Protein AF-A0A9W8MQ00-F1 (afdb_monomer)

Nearest PDB structures (foldseek):
  5ea1-assembly3_C  TM=8.841E-01  e=3.717E-06  Homo sapiens
  7td9-assembly3_CCC  TM=8.855E-01  e=5.292E-06  Homo sapiens
  3tlp-assembly2_B  TM=9.176E-01  e=6.810E-06  Homo sapiens
  8qjr-assembly1_G  TM=9.234E-01  e=1.965E-05  Homo sapiens
  5ea1-assembly2_B  TM=8.930E-01  e=1.606E-05  Homo sapiens

Sequence (463 aa):
MPITPDQNAAIKEIITTIINQTAPRGKRQLAAMFMDLVDRRGWPHYYEVIPEPRCLKQIQSGVEKGRYREATDVYTDLSLVFWNALYYNEDDSQIAADAKTLKNTLETEWRKRSVLPNTRSSPPPSSAQKVHGGVEAKQEPAPTPAASTSQSQSHSQFAYTKPIPIRPKSSAQKQPTPDVDVDVVSPDSDEEGEGPSAPGERDPRSEEIVKQLEKGLPRFPGFGEEGWMDEVAPDRLSDIVHTIKSYKDVIGNRVATCLESLPEDSSPALYLSDTAPISLKQIETRTRHKMYKNAKDFDKDMMRLFEKARRWHEPGTEAYGRALLLQRLYQALTGPNPIAPPYVSSTNFASLRAGPGNVKPVHAQESDLPSVTVNRTLTKDRVFVDEVHFKGWRLGVADWVHLSNPDDPSRPIIGQVFKCWLSDEFDKKGNPGITVSWYYRPEQTFHPANRQFWANEVFKTGT

Mean predicted aligned error: 19.35 Å

Secondary structure (DSSP, 8-state):
-PPPHHHHHHHHHHHHHHHH-B-TTSS-BGGGGGSSPPPTTT-TTHHHH-SS---HHHHHHHHHTT--SSHHHHHHHHHHHHHHHHHHB-TTSHHHHHHHHHHHHHHHHHHH-TTSPP--SSPPTTSHHHHTTT----BPPPPPPP------------PPPPPPPPPPP------------------------------PPPPHHHHHHHHHHHHHSPPP--S-SS--PPP--HHHHHHHHHHHHH-B-TT--BTTHHHHTS-SSPPGGG--S--S---HHHHHHHHHTT--SSHHHHHHHHHHHHHHHHHHSPTTSHHHHHHHHHHHHHHHHTSSS---SS---TTTT-S-SS-SS-S--TT----SSPPGGGG---GGGEEEESEEEETTEEEETT-EEEEPPSS-TTSPEEEEEEEEEEE-SGGGTT-EEEEEEEEE-GGGS---TT----TT--EEPP-

Solvent-accessible surface area (backbone atoms only — not comparable to full-atom values): 28737 Å² total; per-residue (Å²): 111,71,61,46,73,68,40,49,53,53,50,53,50,49,51,50,52,49,53,68,34,55,46,100,89,52,90,52,48,57,32,65,84,42,37,56,67,79,55,57,87,87,38,53,63,58,61,71,63,36,72,66,84,51,26,51,50,62,49,52,55,28,61,76,70,62,70,57,61,31,63,66,56,52,52,48,50,61,47,40,36,27,51,51,38,52,31,40,21,35,82,85,36,70,65,18,47,36,27,55,50,48,45,52,48,50,57,51,57,49,69,71,37,80,79,48,80,90,75,76,95,66,81,55,74,70,34,42,57,52,68,54,74,66,57,69,52,68,40,80,78,84,79,79,84,83,80,90,72,91,82,82,90,83,91,81,92,79,87,83,83,87,84,82,90,87,83,90,79,88,86,88,91,84,87,87,79,92,76,84,80,80,82,79,82,76,85,85,74,95,74,92,80,82,82,92,76,74,89,73,82,82,62,70,70,60,56,51,52,52,57,55,51,63,71,70,51,86,68,82,83,51,71,45,99,54,43,57,47,68,84,63,61,60,68,55,52,35,50,51,50,48,47,54,59,66,35,49,52,99,87,62,51,62,49,35,58,49,51,65,71,50,60,48,66,49,60,79,90,54,70,59,71,65,62,68,71,53,36,59,67,55,54,49,50,33,34,73,69,58,65,56,92,48,39,23,61,48,42,45,51,52,51,50,48,49,49,50,35,58,56,71,32,58,82,61,32,70,52,23,15,38,43,52,37,52,50,27,44,51,52,38,59,70,38,99,74,50,71,62,85,78,85,76,58,100,42,61,51,46,98,56,72,73,74,89,69,81,79,62,64,99,76,66,68,97,57,100,63,86,60,79,64,79,75,64,76,53,77,90,35,45,48,74,41,68,55,37,74,54,85,32,38,78,48,40,56,70,40,76,45,76,39,87,27,76,90,41,58,26,51,50,39,43,27,34,27,72,39,20,28,28,31,59,42,87,95,44,56,64,43,66,48,76,40,62,49,50,37,39,44,66,94,74,51,91,73,63,91,85,67,81,79,58,99,83,48,68,45,72,66,83,131

InterPro domains:
  IPR001025 Bromo adjacent homology (BAH) domain [PF01426] (395-461)
  IPR001025 Bromo adjacent homology (BAH) domain [PS51038] (393-463)
  IPR001487 Bromodomain [PF00439] (27-100)
  IPR001487 Bromodomain [PF00439] (275-323)
  IPR001487 Bromodomain [PR00503] (43-59)
  IPR001487 Bromodomain [PR00503] (59-77)
  IPR001487 Bromodomain [PR00503] (77-96)
  IPR001487 Bromodomain [PS50014] (26-96)
  IPR001487 Bromodomain [PS50014] (268-320)
  IPR001487 Bromodomain [SM00297] (4-115)
  IPR001487 Bromodomain [SM00297] (230-339)
  IPR036427 Bromodomain-like superfamily [G3DSA:1.20.920.10] (5-123)
  IPR036427 Bromodomain-like superfamily [G3DSA:1.20.920.10] (232-336)
  IPR036427 Bromodomain-like superfamily [SSF47370] (4-112)
  IPR036427 Bromodomain-like superfamily [SSF47370] (276-333)
  IPR037382 Remodelling complex subunit Rsc/polybromo [PTHR16062] (7-107)
  IPR043151 Bromo adjacent homology (BAH) domain superfamily [G3DSA:2.30.30.490] (373-463)

Structure (mmCIF, N/CA/C/O backbone):
data_AF-A0A9W8MQ00-F1
#
_entry.id   AF-A0A9W8MQ00-F1
#
loop_
_atom_site.group_PDB
_atom_site.id
_atom_site.type_symbol
_atom_site.label_atom_id
_atom_site.label_alt_id
_atom_site.label_comp_id
_atom_site.label_asym_id
_atom_site.label_entity_id
_atom_site.label_seq_id
_atom_site.pdbx_PDB_ins_code
_atom_site.Cartn_x
_atom_site.Cartn_y
_atom_site.Cartn_z
_atom_site.occupancy
_atom_site.B_iso_or_equiv
_atom_site.auth_seq_id
_atom_site.auth_comp_id
_atom_site.auth_asym_id
_atom_site.auth_atom_id
_atom_site.pdbx_PDB_model_num
ATOM 1 N N . MET A 1 1 ? -8.343 6.312 47.981 1.00 59.62 1 MET A N 1
ATOM 2 C CA . MET A 1 1 ? -9.250 6.793 49.061 1.00 59.62 1 MET A CA 1
ATOM 3 C C . MET A 1 1 ? -10.683 6.784 48.547 1.00 59.62 1 MET A C 1
ATOM 5 O O . MET A 1 1 ? -10.853 7.105 47.375 1.00 59.62 1 MET A O 1
ATOM 9 N N . PRO A 1 2 ? -11.685 6.438 49.380 1.00 80.56 2 PRO A N 1
ATOM 10 C CA . PRO A 1 2 ? -13.089 6.466 48.970 1.00 80.56 2 PRO A CA 1
ATOM 11 C C . PRO A 1 2 ? -13.505 7.875 48.530 1.00 80.56 2 PRO A C 1
ATOM 13 O O . PRO A 1 2 ? -13.054 8.861 49.114 1.00 80.56 2 PRO A O 1
ATOM 16 N N . ILE A 1 3 ? -14.357 7.963 47.506 1.00 90.25 3 ILE A N 1
ATOM 17 C CA . ILE A 1 3 ? -14.861 9.239 46.976 1.00 90.25 3 ILE A CA 1
ATOM 18 C C . ILE A 1 3 ? -15.624 9.986 48.078 1.00 90.25 3 ILE A C 1
ATOM 20 O O . ILE A 1 3 ? -16.616 9.479 48.604 1.00 90.25 3 ILE A O 1
ATOM 24 N N . THR A 1 4 ? -15.178 11.196 48.424 1.00 93.81 4 THR A N 1
ATOM 25 C CA . THR A 1 4 ? -15.864 12.029 49.425 1.00 93.81 4 THR A CA 1
ATOM 26 C C . THR A 1 4 ? -17.174 12.608 48.865 1.00 93.81 4 THR A C 1
ATOM 28 O O . THR A 1 4 ? -17.331 12.698 47.644 1.00 93.81 4 THR A O 1
ATOM 31 N N . PRO A 1 5 ? -18.130 13.041 49.710 1.00 93.50 5 PRO A N 1
ATOM 32 C CA . PRO A 1 5 ? -19.356 13.690 49.239 1.00 93.50 5 PRO A CA 1
ATOM 33 C C . PRO A 1 5 ? -19.089 14.895 48.325 1.00 93.50 5 PRO A C 1
ATOM 35 O O . PRO A 1 5 ? -19.717 15.009 47.273 1.00 93.50 5 PRO A O 1
ATOM 38 N N . ASP A 1 6 ? -18.098 15.721 48.669 1.00 93.06 6 ASP A N 1
ATOM 39 C CA . ASP A 1 6 ? -17.706 16.897 47.884 1.00 93.06 6 ASP A CA 1
ATOM 40 C C . ASP A 1 6 ? -17.100 16.506 46.531 1.00 93.06 6 ASP A C 1
ATOM 42 O O . ASP A 1 6 ? -17.421 17.102 45.503 1.00 93.06 6 ASP A O 1
ATOM 46 N N . GLN A 1 7 ? -16.274 15.452 46.500 1.00 94.62 7 GLN A N 1
ATOM 47 C CA . GLN A 1 7 ? -15.754 14.893 45.250 1.00 94.62 7 GLN A CA 1
ATOM 48 C C . GLN A 1 7 ? -16.877 14.316 44.385 1.00 94.62 7 GLN A C 1
ATOM 50 O O . GLN A 1 7 ? -16.885 14.515 43.174 1.00 94.62 7 GLN A O 1
ATOM 55 N N . ASN A 1 8 ? -17.846 13.630 44.990 1.00 94.50 8 ASN A N 1
ATOM 56 C CA . ASN A 1 8 ? -18.984 13.064 44.273 1.00 94.50 8 ASN A CA 1
ATOM 57 C C . ASN A 1 8 ? -19.866 14.167 43.660 1.00 94.50 8 ASN A C 1
ATOM 59 O O . ASN A 1 8 ? -20.245 14.076 42.492 1.00 94.50 8 ASN A O 1
ATOM 63 N N . ALA A 1 9 ? -20.148 15.236 44.412 1.00 96.19 9 ALA A N 1
ATOM 64 C CA . ALA A 1 9 ? -20.877 16.402 43.912 1.00 96.19 9 ALA A CA 1
ATOM 65 C C . ALA A 1 9 ? -20.134 17.068 42.740 1.00 96.19 9 ALA A C 1
ATOM 67 O O . ALA A 1 9 ? -20.704 17.239 41.662 1.00 96.19 9 ALA A O 1
ATOM 68 N N . ALA A 1 10 ? -18.833 17.321 42.906 1.00 96.31 10 ALA A N 1
ATOM 69 C CA . ALA A 1 10 ? -17.953 17.844 41.865 1.00 96.31 10 ALA A CA 1
ATOM 70 C C . ALA A 1 10 ? -17.967 16.993 40.580 1.00 96.31 10 ALA A C 1
ATOM 72 O O . ALA A 1 10 ? -18.068 17.522 39.473 1.00 96.31 10 ALA A O 1
ATOM 73 N N . ILE A 1 11 ? -17.882 15.668 40.705 1.00 97.19 11 ILE A N 1
ATOM 74 C CA . ILE A 1 11 ? -17.907 14.740 39.567 1.00 97.19 11 ILE A CA 1
ATOM 75 C C . ILE A 1 11 ? -19.257 14.795 38.842 1.00 97.19 11 ILE A C 1
ATOM 77 O O . ILE A 1 11 ? -19.288 14.880 37.614 1.00 97.19 11 ILE A O 1
ATOM 81 N N . LYS A 1 12 ? -20.375 14.784 39.580 1.00 96.62 12 LYS A N 1
ATOM 82 C CA . LYS A 1 12 ? -21.724 14.874 38.996 1.00 96.62 12 LYS A CA 1
ATOM 83 C C . LYS A 1 12 ? -21.926 16.172 38.220 1.00 96.62 12 LYS A C 1
ATOM 85 O O . LYS A 1 12 ? -22.516 16.152 37.139 1.00 96.62 12 LYS A O 1
ATOM 90 N N . GLU A 1 13 ? -21.395 17.283 38.723 1.00 97.31 13 GLU A N 1
ATOM 91 C CA . GLU A 1 13 ? -21.420 18.549 37.996 1.00 97.31 13 GLU A CA 1
ATOM 92 C C . GLU A 1 13 ? -20.563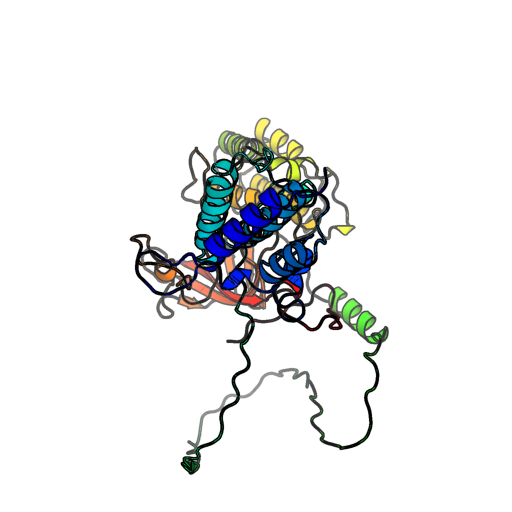 18.505 36.719 1.00 97.31 13 GLU A C 1
ATOM 94 O O . GLU A 1 13 ? -21.035 18.969 35.688 1.00 97.31 13 GLU A O 1
ATOM 99 N N . ILE A 1 14 ? -19.351 17.914 36.730 1.00 97.56 14 ILE A N 1
ATOM 100 C CA . ILE A 1 14 ? -18.549 17.693 35.496 1.00 97.56 14 ILE A CA 1
ATOM 101 C C . ILE A 1 14 ? -19.375 16.920 34.462 1.00 97.56 14 ILE A C 1
ATOM 103 O O . ILE A 1 14 ? -19.456 17.337 33.309 1.00 97.56 14 ILE A O 1
ATOM 107 N N . ILE A 1 15 ? -19.991 15.805 34.870 1.00 97.38 15 ILE A N 1
ATOM 108 C CA . ILE A 1 15 ? -20.768 14.947 33.966 1.00 97.38 15 ILE A CA 1
ATOM 109 C C . ILE A 1 15 ? -21.939 15.739 33.376 1.00 97.38 15 ILE A C 1
ATOM 111 O O . ILE A 1 15 ? -22.172 15.692 32.171 1.00 97.38 15 ILE A O 1
ATOM 115 N N . THR A 1 16 ? -22.623 16.528 34.205 1.00 96.75 16 THR A N 1
ATOM 116 C CA . THR A 1 16 ? -23.724 17.396 33.769 1.00 96.75 16 THR A CA 1
ATOM 117 C C . THR A 1 16 ? -23.251 18.452 32.767 1.00 96.75 16 THR A C 1
ATOM 119 O O . THR A 1 16 ? -23.900 18.651 31.741 1.00 96.75 16 THR A O 1
ATOM 122 N N . THR A 1 17 ? -22.107 19.097 33.016 1.00 97.50 17 THR A N 1
ATOM 123 C CA . THR A 1 17 ? -21.502 20.071 32.094 1.00 97.50 17 THR A CA 1
ATOM 124 C C . THR A 1 17 ? -21.163 19.435 30.747 1.00 97.50 17 THR A C 1
ATOM 126 O O . THR A 1 17 ? -21.505 19.998 29.711 1.00 97.50 17 THR A O 1
ATOM 129 N N . ILE A 1 18 ? -20.547 18.247 30.747 1.00 97.44 18 ILE A N 1
ATOM 130 C CA . ILE A 1 18 ? -20.199 17.502 29.527 1.00 97.44 18 ILE A CA 1
ATOM 131 C C . ILE A 1 18 ? -21.460 17.144 28.731 1.00 97.44 18 ILE A C 1
ATOM 133 O O . ILE A 1 18 ? -21.517 17.405 27.531 1.00 97.44 18 ILE A O 1
ATOM 137 N N . ILE A 1 19 ? -22.482 16.585 29.390 1.00 96.38 19 ILE A N 1
ATOM 138 C CA . ILE A 1 19 ? -23.726 16.143 28.736 1.00 96.38 19 ILE A CA 1
ATOM 139 C C . ILE A 1 19 ? -24.486 17.322 28.114 1.00 96.38 19 ILE A C 1
ATOM 141 O O . ILE A 1 19 ? -25.022 17.208 27.012 1.00 96.38 19 ILE A O 1
ATOM 145 N N . ASN A 1 20 ? -24.508 18.470 28.794 1.00 95.25 20 ASN A N 1
ATOM 146 C CA . ASN A 1 20 ? -25.265 19.642 28.356 1.00 95.25 20 ASN A CA 1
ATOM 147 C C . ASN A 1 20 ? -24.493 20.569 27.405 1.00 95.25 20 ASN A C 1
ATOM 149 O O . ASN A 1 20 ? -25.058 21.558 26.932 1.00 95.25 20 ASN A O 1
ATOM 153 N N . GLN A 1 21 ? -23.224 20.278 27.105 1.00 94.62 21 GLN A N 1
ATOM 154 C CA . GLN A 1 21 ? -22.430 21.102 26.201 1.00 94.62 21 GLN A CA 1
ATOM 155 C C . GLN A 1 21 ? -22.984 21.037 24.769 1.00 94.62 21 GLN A C 1
ATOM 157 O O . GLN A 1 21 ? -23.220 19.961 24.212 1.00 94.62 21 GLN A O 1
ATOM 162 N N . THR A 1 22 ? -23.175 22.207 24.157 1.00 93.50 22 THR A N 1
ATOM 163 C CA . THR A 1 22 ? -23.732 22.360 22.805 1.00 93.50 22 THR A CA 1
ATOM 164 C C . THR A 1 22 ? -22.731 22.995 21.845 1.00 93.50 22 THR A C 1
ATOM 166 O O . THR A 1 22 ? -21.787 23.672 22.256 1.00 93.50 22 THR A O 1
ATOM 169 N N . ALA A 1 23 ? -22.919 22.750 20.548 1.00 87.38 23 ALA A N 1
ATOM 170 C CA . ALA A 1 23 ? -22.099 23.359 19.506 1.00 87.38 23 ALA A CA 1
ATOM 171 C C . ALA A 1 23 ? -22.332 24.889 19.410 1.00 87.38 23 ALA A C 1
ATOM 173 O O . ALA A 1 23 ? -23.468 25.337 19.572 1.00 87.38 23 ALA A O 1
ATOM 174 N N . PRO A 1 24 ? -21.322 25.704 19.034 1.00 76.75 24 PRO A N 1
ATOM 175 C CA . PRO A 1 24 ? -21.409 27.175 19.048 1.00 76.75 24 PRO A CA 1
ATOM 176 C C . PRO A 1 24 ? -22.536 27.814 18.216 1.00 76.75 24 PRO A C 1
ATOM 178 O O . PRO A 1 24 ? -22.864 28.979 18.423 1.00 76.75 24 PRO A O 1
ATOM 181 N N . ARG A 1 25 ? -23.104 27.096 17.237 1.00 71.19 25 ARG A N 1
ATOM 182 C CA . ARG A 1 25 ? -24.117 27.612 16.294 1.00 71.19 25 ARG A CA 1
ATOM 183 C C . ARG A 1 25 ? -25.400 26.774 16.241 1.00 71.19 25 ARG A C 1
ATOM 185 O O . ARG A 1 25 ? -26.134 26.848 15.261 1.00 71.19 25 ARG A O 1
ATOM 192 N N . GLY A 1 26 ? -25.697 25.967 17.262 1.00 69.62 26 GLY A N 1
ATOM 193 C CA . GLY A 1 26 ? -26.913 25.152 17.241 1.00 69.62 26 GLY A CA 1
ATOM 194 C C . GLY A 1 26 ? -27.270 24.491 18.566 1.00 69.62 26 GLY A C 1
ATOM 195 O O . GLY A 1 26 ? -26.512 24.518 19.524 1.00 69.62 26 GLY A O 1
ATOM 196 N N . LYS A 1 27 ? -28.440 23.844 18.598 1.00 81.44 27 LYS A N 1
ATOM 197 C CA . LYS A 1 27 ? -28.939 23.089 19.764 1.00 81.44 27 LYS A CA 1
ATOM 198 C C . LYS A 1 27 ? -28.373 21.663 19.862 1.00 81.44 27 LYS A C 1
ATOM 200 O O . LYS A 1 27 ? -28.830 20.880 20.689 1.00 81.44 27 LYS A O 1
ATOM 205 N N . ARG A 1 28 ? -27.416 21.296 19.001 1.00 91.06 28 ARG A N 1
ATOM 206 C CA . ARG A 1 28 ? -26.833 19.949 18.974 1.00 91.06 28 ARG A CA 1
ATOM 207 C C . ARG A 1 28 ? -25.968 19.746 20.215 1.00 91.06 28 ARG A C 1
ATOM 209 O O . ARG A 1 28 ? -24.981 20.460 20.393 1.00 91.06 28 ARG A O 1
ATOM 216 N N . GLN A 1 29 ? -26.335 18.771 21.041 1.00 91.88 29 GLN A N 1
ATOM 217 C CA . GLN A 1 29 ? -25.520 18.331 22.169 1.00 91.88 29 GLN A CA 1
ATOM 218 C C . GLN A 1 29 ? -24.311 17.552 21.653 1.00 91.88 29 GLN A C 1
ATOM 220 O O . GLN A 1 29 ? -24.463 16.623 20.858 1.00 91.88 29 GLN A O 1
ATOM 225 N N . LEU A 1 30 ? -23.115 17.924 22.106 1.00 94.88 30 LEU A N 1
ATOM 226 C CA . LEU A 1 30 ? -21.874 17.257 21.698 1.00 94.88 30 LEU A CA 1
ATOM 227 C C . LEU A 1 30 ? -21.793 15.839 22.278 1.00 94.88 30 LEU A C 1
ATOM 229 O O . LEU A 1 30 ? -21.258 14.934 21.651 1.00 94.88 30 LEU A O 1
ATOM 233 N N . ALA A 1 31 ? -22.364 15.635 23.468 1.00 96.06 31 ALA A N 1
ATOM 234 C CA . ALA A 1 31 ? -22.308 14.366 24.184 1.00 96.06 31 ALA A CA 1
ATOM 235 C C . ALA A 1 31 ? -23.200 13.262 23.591 1.00 96.06 31 ALA A C 1
ATOM 237 O O . ALA A 1 31 ? -23.080 12.111 24.004 1.00 96.06 31 ALA A O 1
ATOM 238 N N . ALA A 1 32 ? -24.090 13.589 22.645 1.00 93.75 32 ALA A N 1
ATOM 239 C CA . ALA A 1 32 ? -25.161 12.698 22.195 1.00 93.75 32 ALA A CA 1
ATOM 240 C C . ALA A 1 32 ? -24.652 11.318 21.735 1.00 93.75 32 ALA A C 1
ATOM 242 O O . ALA A 1 32 ? -25.212 10.300 22.135 1.00 93.75 32 ALA A O 1
ATOM 243 N N . MET A 1 33 ? -23.552 11.276 20.974 1.00 90.69 33 MET A N 1
ATOM 244 C CA . MET A 1 33 ? -22.970 10.026 20.457 1.00 90.69 33 MET A CA 1
ATOM 245 C C . MET A 1 33 ? -22.216 9.200 21.512 1.00 90.69 33 MET A C 1
ATOM 247 O O . MET A 1 33 ? -21.837 8.066 21.247 1.00 90.69 33 MET A O 1
ATOM 251 N N . PHE A 1 34 ? -22.002 9.747 22.710 1.00 96.75 34 PHE A N 1
ATOM 252 C CA . PHE A 1 34 ? -21.231 9.118 23.785 1.00 96.75 34 PHE A CA 1
ATOM 253 C C . PHE A 1 34 ? -22.114 8.633 24.944 1.00 96.75 34 PHE A C 1
ATOM 255 O O . PHE A 1 34 ? -21.599 8.144 25.953 1.00 96.75 34 PHE A O 1
ATOM 262 N N . MET A 1 35 ? -23.438 8.801 24.838 1.00 96.50 35 MET A N 1
ATOM 263 C CA . MET A 1 35 ? -24.377 8.482 25.916 1.00 96.50 35 MET A CA 1
ATOM 264 C C . MET A 1 35 ? -24.528 6.980 26.136 1.00 96.50 35 MET A C 1
ATOM 266 O O . MET A 1 35 ? -24.420 6.527 27.276 1.00 96.50 35 MET A O 1
ATOM 270 N N . ASP A 1 36 ? -24.729 6.215 25.067 1.00 94.25 36 ASP A N 1
ATOM 271 C CA . ASP A 1 36 ? -24.886 4.762 25.100 1.00 94.25 36 ASP A CA 1
ATOM 272 C C . ASP A 1 36 ? -23.675 4.071 24.444 1.00 94.25 36 ASP A C 1
ATOM 274 O O . ASP A 1 36 ? -22.897 4.694 23.722 1.00 94.25 36 ASP A O 1
ATOM 278 N N . LEU A 1 37 ? -23.474 2.782 24.737 1.00 91.25 37 LEU A N 1
ATOM 279 C CA . LEU A 1 37 ? -22.443 1.994 24.059 1.00 91.25 37 LEU A CA 1
ATOM 280 C C . LEU A 1 37 ? -22.813 1.804 22.585 1.00 91.25 37 LEU A C 1
ATOM 282 O O . LEU A 1 37 ? -23.988 1.639 22.258 1.00 91.25 37 LEU A O 1
ATOM 286 N N . VAL A 1 38 ? -21.796 1.741 21.722 1.00 88.38 38 VAL A N 1
ATOM 287 C CA . VAL A 1 38 ? -21.962 1.322 20.324 1.00 88.38 38 VAL A CA 1
ATOM 288 C C . VAL A 1 38 ? -22.629 -0.054 20.305 1.00 88.38 38 VAL A C 1
ATOM 290 O O . VAL A 1 38 ? -22.222 -0.936 21.062 1.00 88.38 38 VAL A O 1
ATOM 293 N N . ASP A 1 39 ? -23.661 -0.266 19.491 1.00 86.06 39 ASP A N 1
ATOM 294 C CA . ASP A 1 39 ? -24.349 -1.558 19.475 1.00 86.06 39 ASP A CA 1
ATOM 295 C C . ASP A 1 39 ? -23.391 -2.682 19.058 1.00 86.06 39 ASP A C 1
ATOM 297 O O . ASP A 1 39 ? -22.878 -2.701 17.944 1.00 86.06 39 ASP A O 1
ATOM 301 N N . ARG A 1 40 ? -23.172 -3.649 19.952 1.00 84.81 40 ARG A N 1
ATOM 302 C CA . ARG A 1 40 ? -22.243 -4.764 19.726 1.00 84.81 40 ARG A CA 1
ATOM 303 C C . ARG A 1 40 ? -22.663 -5.651 18.563 1.00 84.81 40 ARG A C 1
ATOM 305 O O . ARG A 1 40 ? -21.799 -6.241 17.925 1.00 84.81 40 ARG A O 1
ATOM 312 N N . ARG A 1 41 ? -23.967 -5.777 18.306 1.00 76.94 41 ARG A N 1
ATOM 313 C CA . ARG A 1 41 ? -24.465 -6.610 17.205 1.00 76.94 41 ARG A CA 1
ATOM 314 C C . ARG A 1 41 ? -24.246 -5.931 15.858 1.00 76.94 41 ARG A C 1
ATOM 316 O O . ARG A 1 41 ? -23.817 -6.599 14.927 1.00 76.94 41 ARG A O 1
ATOM 323 N N . GLY A 1 42 ? -24.502 -4.626 15.776 1.00 71.31 42 GLY A N 1
ATOM 324 C CA . GLY A 1 42 ? -24.224 -3.832 14.581 1.00 71.31 42 GLY A CA 1
ATOM 325 C C . GLY A 1 42 ? -22.737 -3.551 14.344 1.00 71.31 42 GLY A C 1
ATOM 326 O O . GLY A 1 42 ? -22.340 -3.385 13.198 1.00 71.31 42 GLY A O 1
ATOM 327 N N . TRP A 1 43 ? -21.921 -3.515 15.404 1.00 80.25 43 TRP A N 1
ATOM 328 C CA . TRP A 1 43 ? -20.516 -3.083 15.357 1.00 80.25 43 TRP A CA 1
ATOM 329 C C . TRP A 1 43 ? -19.576 -4.048 16.081 1.00 80.25 43 TRP A C 1
ATOM 331 O O . TRP A 1 43 ? -18.866 -3.631 16.996 1.00 80.25 43 TRP A O 1
ATOM 341 N N . PRO A 1 44 ? -19.531 -5.338 15.709 1.00 79.44 44 PRO A N 1
ATOM 342 C CA . PRO A 1 44 ? -18.670 -6.308 16.384 1.00 79.44 44 PRO A CA 1
ATOM 343 C C . PRO A 1 44 ? -17.187 -5.910 16.318 1.00 79.44 44 PRO A C 1
ATOM 345 O O . PRO A 1 44 ? -16.492 -6.024 17.324 1.00 79.44 44 PRO A O 1
ATOM 348 N N . HIS A 1 45 ? -16.737 -5.330 15.200 1.00 75.75 45 HIS A N 1
ATOM 349 C CA . HIS A 1 45 ? -15.348 -4.904 15.012 1.00 75.75 45 HIS A CA 1
ATOM 350 C C . HIS A 1 45 ? -14.911 -3.781 15.967 1.00 75.75 45 HIS A C 1
ATOM 352 O O . HIS A 1 45 ? -13.786 -3.789 16.462 1.00 75.75 45 HIS A O 1
ATOM 358 N N . TYR A 1 46 ? -15.819 -2.869 16.342 1.00 84.94 46 TYR A N 1
ATOM 359 C CA . TYR A 1 46 ? -15.534 -1.867 17.377 1.00 84.94 46 TYR A CA 1
ATOM 360 C C . TYR A 1 46 ? -15.078 -2.528 18.684 1.00 84.94 46 TYR A C 1
ATOM 362 O O . TYR A 1 46 ? -14.178 -2.031 19.351 1.00 84.94 46 TYR A O 1
ATOM 370 N N . TYR A 1 47 ? -15.646 -3.686 19.022 1.00 89.56 47 TYR A N 1
ATOM 371 C CA . TYR A 1 47 ? -15.305 -4.444 20.226 1.00 89.56 47 TYR A CA 1
ATOM 372 C C . TYR A 1 47 ? -14.064 -5.338 20.078 1.00 89.56 47 TYR A C 1
ATOM 374 O O . TYR A 1 47 ? -13.589 -5.861 21.085 1.00 89.56 47 TYR A O 1
ATOM 382 N N . GLU A 1 48 ? -13.545 -5.519 18.863 1.00 84.75 48 GLU A N 1
ATOM 383 C CA . GLU A 1 48 ? -12.245 -6.153 18.603 1.00 84.75 48 GLU A CA 1
ATOM 384 C C . GLU A 1 48 ? -11.115 -5.126 18.731 1.00 84.75 48 GLU A C 1
ATOM 386 O O . GLU A 1 48 ? -10.066 -5.406 19.310 1.00 84.75 48 GLU A O 1
ATOM 391 N N . VAL A 1 49 ? -11.355 -3.915 18.219 1.00 82.25 49 VAL A N 1
ATOM 392 C CA . VAL A 1 49 ? -10.384 -2.817 18.202 1.00 82.25 49 VAL A CA 1
ATOM 393 C C . VAL A 1 49 ? -10.304 -2.113 19.553 1.00 82.25 49 VAL A C 1
ATOM 395 O O . VAL A 1 49 ? -9.204 -1.814 20.019 1.00 82.25 49 VAL A O 1
ATOM 398 N N . ILE A 1 50 ? -11.451 -1.851 20.190 1.00 90.44 50 ILE A N 1
ATOM 399 C CA . ILE A 1 50 ? -11.552 -1.164 21.481 1.00 90.44 50 ILE A CA 1
ATOM 400 C C . ILE A 1 50 ? -11.665 -2.193 22.612 1.00 90.44 50 ILE A C 1
ATOM 402 O O . ILE A 1 50 ? -12.744 -2.758 22.809 1.00 90.44 50 ILE A O 1
ATOM 406 N N . PRO A 1 51 ? -10.600 -2.399 23.417 1.00 87.38 51 PRO A N 1
ATOM 407 C CA . PRO A 1 51 ? -10.596 -3.421 24.465 1.00 87.38 51 PRO A CA 1
ATOM 408 C C . PRO A 1 51 ? -11.573 -3.106 25.603 1.00 87.38 51 PRO A C 1
ATOM 410 O O . PRO A 1 51 ? -12.205 -4.000 26.164 1.00 87.38 51 PRO A O 1
ATOM 413 N N . GLU A 1 52 ? -11.723 -1.819 25.935 1.00 89.06 52 GLU A N 1
ATOM 414 C CA . GLU A 1 52 ? -12.553 -1.353 27.047 1.00 89.06 52 GLU A CA 1
ATOM 415 C C . GLU A 1 52 ? -13.575 -0.289 26.606 1.00 89.06 52 GLU A C 1
ATOM 417 O O . GLU A 1 52 ? -13.402 0.903 26.874 1.00 89.06 52 GLU A O 1
ATOM 422 N N . PRO A 1 53 ? -14.681 -0.689 25.950 1.00 93.25 53 PRO A N 1
ATOM 423 C CA . PRO A 1 53 ? -15.774 0.216 25.612 1.00 93.25 53 PRO A CA 1
ATOM 424 C C . PRO A 1 53 ? -16.393 0.873 26.851 1.00 93.25 53 PRO A C 1
ATOM 426 O O . PRO A 1 53 ? -16.636 0.226 27.878 1.00 93.25 53 PRO A O 1
ATOM 429 N N . ARG A 1 54 ? -16.686 2.172 26.742 1.00 96.00 54 ARG A N 1
ATOM 430 C CA . ARG A 1 54 ? -17.297 2.997 27.793 1.00 96.00 54 ARG A CA 1
ATOM 431 C C . ARG A 1 54 ? -18.316 3.961 27.193 1.00 96.00 54 ARG A C 1
ATOM 433 O O . ARG A 1 54 ? -18.164 4.382 26.052 1.00 96.00 54 ARG A O 1
ATOM 440 N N . CYS A 1 55 ? -19.334 4.319 27.976 1.00 97.00 55 CYS A N 1
ATOM 441 C CA . CYS A 1 55 ? -20.317 5.350 27.633 1.00 97.00 55 CYS A CA 1
ATOM 442 C C . CYS A 1 55 ? -20.706 6.177 28.869 1.00 97.00 55 CYS A C 1
ATOM 444 O O . CYS A 1 55 ? -20.625 5.699 30.007 1.00 97.00 55 CYS A O 1
ATOM 446 N N . LEU A 1 56 ? -21.155 7.414 28.652 1.00 97.25 56 LEU A N 1
ATOM 447 C CA . LEU A 1 56 ? -21.430 8.384 29.715 1.00 97.25 56 LEU A CA 1
ATOM 448 C C . LEU A 1 56 ? -22.569 7.945 30.642 1.00 97.25 56 LEU A C 1
ATOM 450 O O . LEU A 1 56 ? -22.472 8.139 31.851 1.00 97.25 56 LEU A O 1
ATOM 454 N N . LYS A 1 57 ? -23.615 7.291 30.125 1.00 96.00 57 LYS A N 1
ATOM 455 C CA . LYS A 1 57 ? -24.769 6.848 30.928 1.00 96.00 57 LYS A CA 1
ATOM 456 C C . LYS A 1 57 ? -24.400 5.770 31.945 1.00 96.00 57 LYS A C 1
ATOM 458 O O . LYS A 1 57 ? -24.873 5.789 33.084 1.00 96.00 57 LYS A O 1
ATOM 463 N N . GLN A 1 58 ? -23.530 4.832 31.564 1.00 96.06 58 GLN A N 1
ATOM 464 C CA . GLN A 1 58 ? -23.044 3.799 32.484 1.00 96.06 58 GLN A CA 1
ATOM 465 C C . GLN A 1 58 ? -22.168 4.389 33.591 1.00 96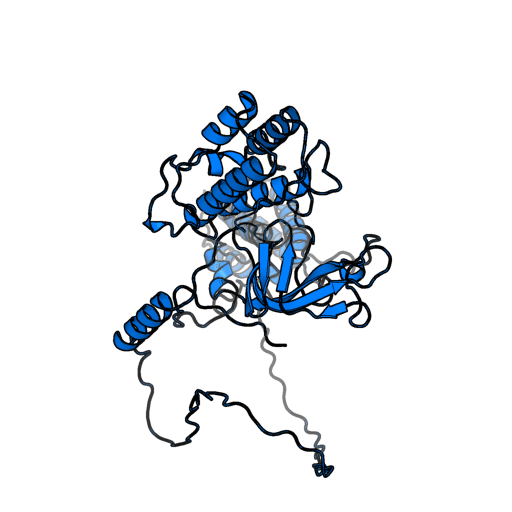.06 58 GLN A C 1
ATOM 467 O O . GLN A 1 58 ? -22.300 3.959 34.743 1.00 96.06 58 GLN A O 1
ATOM 472 N N . ILE A 1 59 ? -21.334 5.378 33.248 1.00 97.31 59 ILE A N 1
ATOM 473 C CA . ILE A 1 59 ? -20.467 6.095 34.190 1.00 97.31 59 ILE A CA 1
ATOM 474 C C . ILE A 1 59 ? -21.311 6.937 35.148 1.00 97.31 59 ILE A C 1
ATOM 476 O O . ILE A 1 59 ? -21.170 6.794 36.361 1.00 97.31 59 ILE A O 1
ATOM 480 N N . GLN A 1 60 ? -22.255 7.731 34.633 1.00 97.06 60 GLN A N 1
ATOM 481 C CA . GLN A 1 60 ? -23.199 8.519 35.430 1.00 97.06 60 GLN A CA 1
ATOM 482 C C . GLN A 1 60 ? -23.939 7.632 36.441 1.00 97.06 60 GLN A C 1
ATOM 484 O O . GLN A 1 60 ? -23.885 7.876 37.647 1.00 97.06 60 GLN A O 1
ATOM 489 N N . SER A 1 61 ? -24.527 6.526 35.973 1.00 96.44 61 SER A N 1
ATOM 490 C CA . SER A 1 61 ? -25.193 5.563 36.855 1.00 96.44 61 SER A CA 1
ATOM 491 C C . SER A 1 61 ? -24.222 4.877 37.828 1.00 96.44 61 SER A C 1
ATOM 493 O O . SER A 1 61 ? -24.634 4.395 38.884 1.00 96.44 61 SER A O 1
ATOM 495 N N . GLY A 1 62 ? -22.942 4.750 37.475 1.00 94.88 62 GLY A N 1
ATOM 496 C CA . GLY A 1 62 ? -21.902 4.192 38.342 1.00 94.88 62 GLY A CA 1
ATOM 497 C C . GLY A 1 62 ? -21.559 5.118 39.497 1.00 94.88 62 GLY A C 1
ATOM 498 O O . GLY A 1 62 ? -21.496 4.664 40.637 1.00 94.88 62 GLY A O 1
ATOM 499 N N . VAL A 1 63 ? -21.423 6.411 39.215 1.00 95.94 63 VAL A N 1
ATOM 500 C CA . VAL A 1 63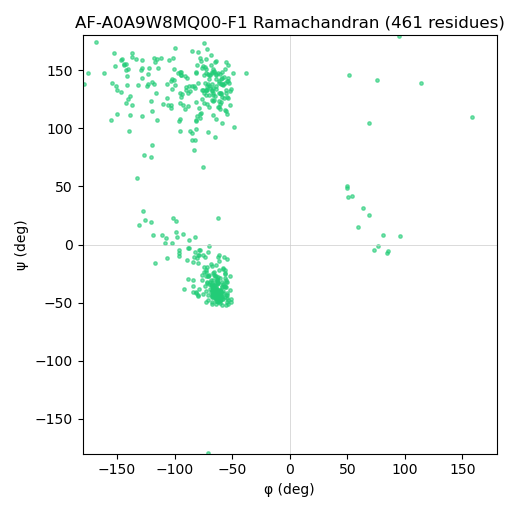 ? -21.197 7.459 40.216 1.00 95.94 63 VAL A CA 1
ATOM 501 C C . VAL A 1 63 ? -22.396 7.573 41.161 1.00 95.94 63 VAL A C 1
ATOM 503 O O . VAL A 1 63 ? -22.226 7.584 42.378 1.00 95.94 63 VAL A O 1
ATOM 506 N N . GLU A 1 64 ? -23.620 7.574 40.630 1.00 93.62 64 GLU A N 1
ATOM 507 C CA . GLU A 1 64 ? -24.848 7.633 41.437 1.00 93.62 64 GLU A CA 1
ATOM 508 C C . GLU A 1 64 ? -25.006 6.437 42.378 1.00 93.62 64 GLU A C 1
ATOM 510 O O . GLU A 1 64 ? -25.414 6.606 43.524 1.00 93.62 64 GLU A O 1
ATOM 515 N N . LYS A 1 65 ? -24.652 5.236 41.905 1.00 94.12 65 LYS A N 1
ATOM 516 C CA . LYS A 1 65 ? -24.741 3.987 42.675 1.00 94.12 65 LYS A CA 1
ATOM 517 C C . LYS A 1 65 ? -23.495 3.702 43.525 1.00 94.12 65 LYS A C 1
ATOM 519 O O . LYS A 1 65 ? -23.413 2.624 44.103 1.00 94.12 65 LYS A O 1
ATOM 524 N N . GLY A 1 66 ? -22.515 4.609 43.567 1.00 92.06 66 GLY A N 1
ATOM 525 C CA . GLY A 1 66 ? -21.286 4.436 44.350 1.00 92.06 66 GLY A CA 1
ATOM 526 C C . GLY A 1 66 ? -20.406 3.261 43.902 1.00 92.06 66 GLY A C 1
ATOM 527 O O . GLY A 1 66 ? -19.749 2.641 44.731 1.00 92.06 66 GLY A O 1
ATOM 528 N N . ARG A 1 67 ? -20.399 2.917 42.604 1.00 92.75 67 ARG A N 1
ATOM 529 C CA . ARG A 1 67 ? -19.620 1.784 42.057 1.00 92.75 67 ARG A CA 1
ATOM 530 C C . ARG A 1 67 ? -18.114 2.049 41.962 1.00 92.75 67 ARG A C 1
ATOM 532 O O . ARG A 1 67 ? -17.344 1.099 41.850 1.00 92.75 67 ARG A O 1
ATOM 539 N N . TYR A 1 68 ? -17.702 3.312 41.989 1.00 94.06 68 TYR A N 1
ATOM 540 C CA . TYR A 1 68 ? -16.299 3.710 41.898 1.00 94.06 68 TYR A CA 1
ATOM 541 C C . TYR A 1 68 ? -15.659 3.794 43.279 1.00 94.06 68 TYR A C 1
ATOM 543 O O . TYR A 1 68 ? -16.247 4.353 44.206 1.00 94.06 68 TYR A O 1
ATOM 551 N N . ARG A 1 69 ? -14.443 3.253 43.409 1.00 89.81 69 ARG A N 1
ATOM 552 C CA . ARG A 1 69 ? -13.683 3.301 44.662 1.00 89.81 69 ARG A CA 1
ATOM 553 C C . ARG A 1 69 ? -12.974 4.637 44.810 1.00 89.81 69 ARG A C 1
ATOM 555 O O . ARG A 1 69 ? -12.998 5.199 45.900 1.00 89.81 69 ARG A O 1
ATOM 562 N N . GLU A 1 70 ? -12.392 5.151 43.729 1.00 92.69 70 GLU A N 1
ATOM 563 C CA . GLU A 1 70 ? -11.628 6.398 43.744 1.00 92.69 70 GLU A CA 1
ATOM 564 C C . GLU A 1 70 ? -12.089 7.376 42.657 1.00 92.69 70 GLU A C 1
ATOM 566 O O . GLU A 1 70 ? -12.558 6.987 41.588 1.00 92.69 70 GLU A O 1
ATOM 571 N N . ALA A 1 71 ? -11.924 8.679 42.906 1.00 93.44 71 ALA A N 1
ATOM 572 C CA . ALA A 1 71 ? -12.295 9.717 41.941 1.00 93.44 71 ALA A CA 1
ATOM 573 C C . ALA A 1 71 ? -11.473 9.614 40.641 1.00 93.44 71 ALA A C 1
ATOM 575 O O . ALA A 1 71 ? -11.971 9.909 39.557 1.00 93.44 71 ALA A O 1
ATOM 576 N N . THR A 1 72 ? -10.228 9.142 40.734 1.00 91.94 72 THR A N 1
ATOM 577 C CA . THR A 1 72 ? -9.361 8.865 39.581 1.00 91.94 72 THR A CA 1
ATOM 578 C C . THR A 1 72 ? -9.909 7.766 38.674 1.00 91.94 72 THR A C 1
ATOM 580 O O . THR A 1 72 ? -9.685 7.826 37.465 1.00 91.94 72 THR A O 1
ATOM 583 N N . ASP A 1 73 ? -10.656 6.801 39.215 1.00 92.44 73 ASP A N 1
ATOM 584 C CA . ASP A 1 73 ? -11.281 5.735 38.422 1.00 92.44 73 ASP A CA 1
ATOM 585 C C . ASP A 1 73 ? -12.391 6.318 37.542 1.00 92.44 73 ASP A C 1
ATOM 587 O O . ASP A 1 73 ? -12.486 6.001 36.358 1.00 92.44 73 ASP A O 1
ATOM 591 N N . VAL A 1 74 ? -13.174 7.254 38.095 1.00 95.25 74 VAL A N 1
ATOM 592 C CA . VAL A 1 74 ? -14.206 7.974 37.336 1.00 95.25 74 VAL A CA 1
ATOM 593 C C . VAL A 1 74 ? -13.578 8.804 36.221 1.00 95.25 74 VAL A C 1
ATOM 595 O O . VAL A 1 74 ? -14.046 8.760 35.086 1.00 95.25 74 VAL A O 1
ATOM 598 N N . TYR A 1 75 ? -12.505 9.543 36.519 1.00 94.81 75 TYR A N 1
ATOM 599 C CA . TYR A 1 75 ? -11.783 10.307 35.499 1.00 94.81 75 TYR A CA 1
ATOM 600 C C . TYR A 1 75 ? -11.238 9.409 34.389 1.00 94.81 75 TYR A C 1
ATOM 602 O O . TYR A 1 75 ? -11.291 9.782 33.217 1.00 94.81 75 TYR A O 1
ATOM 610 N N . THR A 1 76 ? -10.714 8.238 34.756 1.00 92.69 76 THR A N 1
ATOM 611 C CA . THR A 1 76 ? -10.165 7.270 33.803 1.00 92.69 76 THR A CA 1
ATOM 612 C C . THR A 1 76 ? -11.256 6.788 32.857 1.00 92.69 76 THR A C 1
ATOM 614 O O . THR A 1 76 ? -11.080 6.896 31.648 1.00 92.69 76 THR A O 1
ATOM 617 N N . ASP A 1 77 ? -12.406 6.368 33.385 1.00 95.38 77 ASP A N 1
ATOM 618 C CA . ASP A 1 77 ? -13.544 5.936 32.572 1.00 95.38 77 ASP A CA 1
ATOM 619 C C . ASP A 1 77 ? -14.105 7.071 31.696 1.00 95.38 77 ASP A C 1
ATOM 621 O O . ASP A 1 77 ? -14.352 6.856 30.510 1.00 95.38 77 ASP A O 1
ATOM 625 N N . LEU A 1 78 ? -14.267 8.286 32.242 1.00 96.56 78 LEU A N 1
ATOM 626 C CA . LEU A 1 78 ? -14.733 9.457 31.482 1.00 96.56 78 LEU A CA 1
ATOM 627 C C . LEU A 1 78 ? -13.778 9.806 30.346 1.00 96.56 78 LEU A C 1
ATOM 629 O O . LEU A 1 78 ? -14.207 10.058 29.223 1.00 96.56 78 LEU A O 1
ATOM 633 N N . SER A 1 79 ? -12.478 9.799 30.629 1.00 94.38 79 SER A N 1
ATOM 634 C CA . SER A 1 79 ? -11.460 10.033 29.615 1.00 94.38 79 SER A CA 1
ATOM 635 C C . SER A 1 79 ? -11.524 8.941 28.553 1.00 94.38 79 SER A C 1
ATOM 637 O O . SER A 1 79 ? -11.475 9.252 27.366 1.00 94.38 79 SER A O 1
ATOM 639 N N . LEU A 1 80 ? -11.650 7.673 28.959 1.00 94.62 80 LEU A N 1
ATOM 640 C CA . LEU A 1 80 ? -11.609 6.518 28.067 1.00 94.62 80 LEU A CA 1
ATOM 641 C C . LEU A 1 80 ? -12.738 6.525 27.030 1.00 94.62 80 LEU A C 1
ATOM 643 O O . LEU A 1 80 ? -12.497 6.123 25.898 1.00 94.62 80 LEU A O 1
ATOM 647 N N . VAL A 1 81 ? -13.917 7.069 27.358 1.00 96.50 81 VAL A N 1
ATOM 648 C CA . VAL A 1 81 ? -14.983 7.334 26.368 1.00 96.50 81 VAL A CA 1
ATOM 649 C C . VAL A 1 81 ? -14.433 8.122 25.176 1.00 96.50 81 VAL A C 1
ATOM 651 O O . VAL A 1 81 ? -14.611 7.728 24.024 1.00 96.50 81 VAL A O 1
ATOM 654 N N . PHE A 1 82 ? -13.719 9.214 25.451 1.00 95.81 82 PHE A N 1
ATOM 655 C CA . PHE A 1 82 ? -13.173 10.081 24.414 1.00 95.81 82 PHE A CA 1
ATOM 656 C C . PHE A 1 82 ? -11.901 9.511 23.798 1.00 95.81 82 PHE A C 1
ATOM 658 O O . PHE A 1 82 ? -11.745 9.595 22.590 1.00 95.81 82 PHE A O 1
ATOM 665 N N . TRP A 1 83 ? -11.010 8.886 24.571 1.00 92.31 83 TRP A N 1
ATOM 666 C CA . TRP A 1 83 ? -9.824 8.233 24.004 1.00 92.31 83 TRP A CA 1
ATOM 667 C C . TRP A 1 83 ? -10.206 7.106 23.046 1.00 92.31 83 TRP A C 1
ATOM 669 O O . TRP A 1 83 ? -9.605 7.019 21.984 1.00 92.31 83 TRP A O 1
ATOM 679 N N . ASN A 1 84 ? -11.216 6.293 23.355 1.00 94.19 84 ASN A N 1
ATOM 680 C CA . ASN A 1 84 ? -11.703 5.269 22.430 1.00 94.19 84 ASN A CA 1
ATOM 681 C C . ASN A 1 84 ? -12.272 5.898 21.158 1.00 94.19 84 ASN A C 1
ATOM 683 O O . ASN A 1 84 ? -11.989 5.428 20.062 1.00 94.19 84 ASN A O 1
ATOM 687 N N . ALA A 1 85 ? -13.018 6.997 21.289 1.00 92.31 85 ALA A N 1
ATOM 688 C CA . ALA A 1 85 ? -13.539 7.712 20.133 1.00 92.31 85 ALA A CA 1
ATOM 689 C C . ALA A 1 85 ? -12.423 8.312 19.264 1.00 92.31 85 ALA A C 1
ATOM 691 O O . ALA A 1 85 ? -12.469 8.170 18.051 1.00 92.31 85 ALA A O 1
ATOM 692 N N . LEU A 1 86 ? -11.406 8.924 19.872 1.00 92.38 86 LEU A N 1
ATOM 693 C CA . LEU A 1 86 ? -10.241 9.469 19.167 1.00 92.38 86 LEU A CA 1
ATOM 694 C C . LEU A 1 86 ? -9.336 8.389 18.586 1.00 92.38 86 LEU A C 1
ATOM 696 O O . LEU A 1 86 ? -8.613 8.649 17.637 1.00 92.38 86 LEU A O 1
ATOM 700 N N . TYR A 1 87 ? -9.346 7.200 19.185 1.00 87.75 87 TYR A N 1
ATOM 701 C CA . TYR A 1 87 ? -8.614 6.063 18.661 1.00 87.75 87 TYR A CA 1
ATOM 702 C C . TYR A 1 87 ? -9.272 5.510 17.412 1.00 87.75 87 TYR A C 1
ATOM 704 O O . TYR A 1 87 ? -8.562 5.257 16.455 1.00 87.75 87 TYR A O 1
ATOM 712 N N . TYR A 1 88 ? -10.587 5.281 17.495 1.00 86.81 88 TYR A N 1
ATOM 713 C CA . TYR A 1 88 ? -11.369 4.524 16.523 1.00 86.81 88 TYR A CA 1
ATOM 714 C C . TYR A 1 88 ? -11.824 5.366 15.329 1.00 86.81 88 TYR A C 1
ATOM 716 O O . TYR A 1 88 ? -11.948 4.861 14.222 1.00 86.81 88 TYR A O 1
ATOM 724 N N . ASN A 1 89 ? -12.152 6.639 15.567 1.00 85.81 89 ASN A N 1
ATOM 725 C CA . ASN A 1 89 ? -12.736 7.500 14.543 1.00 85.81 89 ASN A CA 1
ATOM 726 C C . ASN A 1 89 ? -11.655 8.362 13.888 1.00 85.81 89 ASN A C 1
ATOM 728 O O . ASN A 1 89 ? -10.729 8.822 14.557 1.00 85.81 89 ASN A O 1
ATOM 732 N N . GLU A 1 90 ? -11.841 8.659 12.602 1.00 79.50 90 GLU A N 1
ATOM 733 C CA . GLU A 1 90 ? -10.989 9.586 11.853 1.00 79.50 90 GLU A CA 1
ATOM 734 C C . GLU A 1 90 ? -10.856 10.955 12.526 1.00 79.50 90 GLU A C 1
ATOM 736 O O . GLU A 1 90 ? -11.814 11.501 13.082 1.00 79.50 90 GLU A O 1
ATOM 741 N N . ASP A 1 91 ? -9.663 11.540 12.433 1.00 80.19 91 ASP A N 1
ATOM 742 C CA . ASP A 1 91 ? -9.277 12.761 13.148 1.00 80.19 91 ASP A CA 1
ATOM 743 C C . ASP A 1 91 ? -10.109 14.000 12.793 1.00 80.19 91 ASP A C 1
ATOM 745 O O . ASP A 1 91 ? -10.219 14.923 13.615 1.00 80.19 91 ASP A O 1
ATOM 749 N N . ASP A 1 92 ? -10.638 14.018 11.571 1.00 81.88 92 ASP A N 1
ATOM 750 C CA . ASP A 1 92 ? -11.466 15.060 10.967 1.00 81.88 92 ASP A CA 1
ATOM 751 C C . ASP A 1 92 ? -12.974 14.773 11.087 1.00 81.88 92 ASP A C 1
ATOM 753 O O . ASP A 1 92 ? -13.798 15.631 10.758 1.00 81.88 92 ASP A O 1
ATOM 757 N N . SER A 1 93 ? -13.356 13.607 11.621 1.00 90.56 93 SER A N 1
ATOM 758 C CA . SER A 1 93 ? -14.756 13.264 11.855 1.00 90.56 93 SER A CA 1
ATOM 759 C C . SER A 1 93 ? -15.392 14.172 12.913 1.00 90.56 93 SER A C 1
ATOM 761 O O . SER A 1 93 ? -14.760 14.611 13.880 1.00 90.56 93 SER A O 1
ATOM 763 N N . GLN A 1 94 ? -16.703 14.409 12.788 1.00 92.25 94 GLN A N 1
ATOM 764 C CA . GLN A 1 94 ? -17.453 15.186 13.782 1.00 92.25 94 GLN A CA 1
ATOM 765 C C . GLN A 1 94 ? -17.378 14.548 15.179 1.00 92.25 94 GLN A C 1
ATOM 767 O O . GLN A 1 94 ? -17.309 15.270 16.171 1.00 92.25 94 GLN A O 1
ATOM 772 N N . ILE A 1 95 ? -17.359 13.213 15.260 1.00 91.19 95 ILE A N 1
ATOM 773 C CA . ILE A 1 95 ? -17.260 12.472 16.524 1.00 91.19 95 ILE A CA 1
ATOM 774 C C . ILE A 1 95 ? -15.882 12.689 17.157 1.00 91.19 95 ILE A C 1
ATOM 776 O O . ILE A 1 95 ? -15.814 12.975 18.350 1.00 91.19 95 ILE A O 1
ATOM 780 N N . ALA A 1 96 ? -14.792 12.637 16.383 1.00 90.62 96 ALA A N 1
ATOM 781 C CA . ALA A 1 96 ? -13.460 12.946 16.899 1.00 90.62 96 ALA A CA 1
ATOM 782 C C . ALA A 1 96 ? -13.339 14.419 17.319 1.00 90.62 96 ALA A C 1
ATOM 784 O O . ALA A 1 96 ? -12.785 14.708 18.379 1.00 90.62 96 ALA A O 1
ATOM 785 N N . ALA A 1 97 ? -13.905 15.359 16.557 1.00 94.19 97 ALA A N 1
ATOM 786 C CA . ALA A 1 97 ? -13.933 16.775 16.929 1.00 94.19 97 ALA A CA 1
ATOM 787 C C . ALA A 1 97 ? -14.719 17.022 18.233 1.00 94.19 97 ALA A C 1
ATOM 789 O O . ALA A 1 97 ? -14.256 17.748 19.123 1.00 94.19 97 ALA A O 1
ATOM 790 N N . ASP A 1 98 ? -15.881 16.381 18.382 1.00 95.50 98 ASP A N 1
ATOM 791 C CA . ASP A 1 98 ? -16.696 16.447 19.595 1.00 95.50 98 ASP A CA 1
ATOM 792 C C . ASP A 1 98 ? -15.957 15.790 20.776 1.00 95.50 98 ASP A C 1
ATOM 794 O O . ASP A 1 98 ? -15.898 16.373 21.857 1.00 95.50 98 ASP A O 1
ATOM 798 N N . ALA A 1 99 ? -15.303 14.642 20.565 1.00 96.56 99 ALA A N 1
ATOM 799 C CA . ALA A 1 99 ? -14.496 13.957 21.572 1.00 96.56 99 ALA A CA 1
ATOM 800 C C . ALA A 1 99 ? -13.283 14.790 22.020 1.00 96.56 99 ALA A C 1
ATOM 802 O O . ALA A 1 99 ? -13.048 14.902 23.222 1.00 96.56 99 ALA A O 1
ATOM 803 N N . LYS A 1 100 ? -12.549 15.437 21.095 1.00 95.50 100 LYS A N 1
ATOM 804 C CA . LYS A 1 100 ? -11.457 16.385 21.418 1.00 95.50 100 LYS A CA 1
ATOM 805 C C . LYS A 1 100 ? -11.990 17.521 22.288 1.00 95.50 100 LYS A C 1
ATOM 807 O O . LYS A 1 100 ? -11.400 17.847 23.317 1.00 95.50 100 LYS A O 1
ATOM 812 N N . THR A 1 101 ? -13.130 18.091 21.903 1.00 96.25 101 THR A N 1
ATOM 813 C CA . THR A 1 101 ? -13.754 19.207 22.622 1.00 96.25 101 THR A CA 1
ATOM 814 C C . THR A 1 101 ? -14.182 18.802 24.032 1.00 96.25 101 THR A C 1
ATOM 816 O O . THR A 1 101 ? -13.796 19.451 25.001 1.00 96.25 101 THR A O 1
ATOM 819 N N . LEU A 1 102 ? -14.929 17.705 24.166 1.00 97.19 102 LEU A N 1
ATOM 820 C CA . LEU A 1 102 ? -15.436 17.221 25.450 1.00 97.19 102 LEU A CA 1
ATOM 821 C C . LEU A 1 102 ? -14.322 16.709 26.368 1.00 97.19 102 LEU A C 1
ATOM 823 O O . LEU A 1 102 ? -14.385 16.934 27.576 1.00 97.19 102 LEU A O 1
ATOM 827 N N . LYS A 1 103 ? -13.269 16.092 25.818 1.00 95.56 103 LYS A N 1
ATOM 828 C CA . LYS A 1 103 ? -12.070 15.711 26.574 1.00 95.56 103 LYS A CA 1
ATOM 829 C C . LYS A 1 103 ? -11.345 16.937 27.131 1.00 95.56 103 LYS A C 1
ATOM 831 O O . LYS A 1 103 ? -10.974 16.940 28.302 1.00 95.56 103 LYS A O 1
ATOM 836 N N . ASN A 1 104 ? -11.196 17.998 26.337 1.00 95.44 104 ASN A N 1
ATOM 837 C CA . ASN A 1 104 ? -10.611 19.256 26.809 1.00 95.44 104 ASN A CA 1
ATOM 838 C C . ASN A 1 104 ? -11.485 19.920 27.887 1.00 95.44 104 ASN A C 1
ATOM 840 O O . ASN A 1 104 ? -10.952 20.433 28.875 1.00 95.44 104 ASN A O 1
ATOM 844 N N . THR A 1 105 ? -12.816 19.876 27.741 1.00 96.75 105 THR A N 1
ATOM 845 C CA . THR A 1 105 ? -13.749 20.323 28.788 1.00 96.75 105 THR A CA 1
ATOM 846 C C . THR A 1 105 ? -13.566 19.504 30.065 1.00 96.75 105 THR A C 1
ATOM 848 O O . THR A 1 105 ? -13.424 20.093 31.133 1.00 96.75 105 THR A O 1
ATOM 851 N N . LEU A 1 106 ? -13.508 18.169 29.969 1.00 96.75 106 LEU A N 1
ATOM 852 C CA . LEU A 1 106 ? -13.280 17.279 31.110 1.00 96.75 106 LEU A CA 1
ATOM 853 C C . LEU A 1 106 ? -11.993 17.652 31.850 1.00 96.75 106 LEU A C 1
ATOM 855 O O . LEU A 1 106 ? -12.031 17.873 33.055 1.00 96.75 106 LEU A O 1
ATOM 859 N N . GLU A 1 107 ? -10.871 17.764 31.140 1.00 94.31 107 GLU A N 1
ATOM 860 C CA . GLU A 1 107 ? -9.577 18.119 31.735 1.00 94.31 107 GLU A CA 1
ATOM 861 C C . GLU A 1 107 ? -9.606 19.491 32.416 1.00 94.31 107 GLU A C 1
ATOM 863 O O . GLU A 1 107 ? -9.062 19.667 33.509 1.00 94.31 107 GLU A O 1
ATOM 868 N N . THR A 1 108 ? -10.262 20.461 31.781 1.00 94.94 108 THR A N 1
ATOM 869 C CA . THR A 1 108 ? -10.378 21.831 32.284 1.00 94.94 108 THR A CA 1
ATOM 870 C C . THR A 1 108 ? -11.235 21.889 33.545 1.00 94.94 108 THR A C 1
ATOM 872 O O . THR A 1 108 ? -10.800 22.431 34.560 1.00 94.94 108 THR A O 1
ATOM 875 N N . GLU A 1 109 ? -12.435 21.311 33.512 1.00 96.06 109 GLU A N 1
ATOM 876 C CA . GLU A 1 109 ? -13.354 21.301 34.652 1.00 96.06 109 GLU A CA 1
ATOM 877 C C . GLU A 1 109 ? -12.825 20.448 35.810 1.00 96.06 109 GLU A C 1
ATOM 879 O O . GLU A 1 109 ? -12.987 20.821 36.972 1.00 96.06 109 GLU A O 1
ATOM 884 N N . TRP A 1 110 ? -12.123 19.349 35.518 1.00 95.31 110 TRP A N 1
ATOM 885 C CA . TRP A 1 110 ? -11.474 18.532 36.543 1.00 95.31 110 TRP A CA 1
ATOM 886 C C . TRP A 1 110 ? -10.378 19.311 37.274 1.00 95.31 110 TRP A C 1
ATOM 888 O O . TRP A 1 110 ? -10.364 19.338 38.502 1.00 95.31 110 TRP A O 1
ATOM 898 N N . ARG A 1 111 ? -9.498 20.010 36.539 1.00 93.38 111 ARG A N 1
ATOM 899 C CA . ARG A 1 111 ? -8.418 20.828 37.128 1.00 93.38 111 ARG A CA 1
ATOM 900 C C . ARG A 1 111 ? -8.926 22.039 37.910 1.00 93.38 111 ARG A C 1
ATOM 902 O O . ARG A 1 111 ? -8.272 22.450 38.863 1.00 93.38 111 ARG A O 1
ATOM 909 N N . LYS A 1 112 ? -10.069 22.618 37.527 1.00 93.56 112 LYS A N 1
ATOM 910 C CA . LYS A 1 112 ? -10.683 23.750 38.248 1.00 93.56 112 LYS A CA 1
ATOM 911 C C . LYS A 1 112 ? -11.155 23.374 39.654 1.00 93.56 112 LYS A C 1
ATOM 913 O O . LYS A 1 112 ? -11.244 24.244 40.517 1.00 93.56 112 LYS A O 1
ATOM 918 N N . ARG A 1 113 ? -11.476 22.102 39.896 1.00 92.25 113 ARG A N 1
ATOM 919 C CA . ARG A 1 113 ? -12.008 21.634 41.177 1.00 92.25 113 ARG A CA 1
ATOM 920 C C . ARG A 1 113 ? -10.888 21.091 42.057 1.00 92.25 113 ARG A C 1
ATOM 922 O O . ARG A 1 113 ? -10.522 19.926 41.961 1.00 92.25 113 ARG A O 1
ATOM 929 N N . SER A 1 114 ? -10.401 21.923 42.974 1.00 90.31 114 SER A N 1
ATOM 930 C CA . SER A 1 114 ? -9.309 21.593 43.907 1.00 90.31 114 SER A CA 1
ATOM 931 C C . SER A 1 114 ? -9.571 20.378 44.809 1.00 90.31 114 SER A C 1
ATOM 933 O O . SER A 1 114 ? -8.626 19.784 45.319 1.00 90.31 114 SER A O 1
ATOM 935 N N . VAL A 1 115 ? -10.838 19.992 45.001 1.00 91.56 115 VAL A N 1
ATOM 936 C CA . VAL A 1 115 ? -11.233 18.795 45.765 1.00 91.56 115 VAL A CA 1
ATOM 937 C C . VAL A 1 115 ? -10.927 17.483 45.032 1.00 91.56 115 VAL A C 1
ATOM 939 O O . VAL A 1 115 ? -10.888 16.422 45.662 1.00 91.56 115 VAL A O 1
ATOM 942 N N . LEU A 1 116 ? -10.733 17.527 43.709 1.00 92.31 116 LEU A N 1
ATOM 943 C CA . LEU A 1 116 ? -10.448 16.354 42.890 1.00 92.31 116 LEU A CA 1
ATOM 944 C C . LEU A 1 116 ? -8.936 16.092 42.819 1.00 92.31 116 LEU A C 1
ATOM 946 O O . LEU A 1 116 ? -8.138 17.026 42.767 1.00 92.31 116 LEU A O 1
ATOM 950 N N . PRO A 1 117 ? -8.515 14.817 42.809 1.00 89.94 117 PRO A N 1
ATOM 951 C CA . PRO A 1 117 ? -7.104 14.468 42.727 1.00 89.94 117 PRO A CA 1
ATOM 952 C C . PRO A 1 117 ? -6.511 14.824 41.359 1.00 89.94 117 PRO A C 1
ATOM 954 O O . PRO A 1 117 ? -7.209 14.817 40.340 1.00 89.94 117 PRO A O 1
ATOM 957 N N . ASN A 1 118 ? -5.195 15.050 41.333 1.00 85.38 118 ASN A N 1
ATOM 958 C CA . ASN A 1 118 ? -4.435 15.188 40.093 1.00 85.38 118 ASN A CA 1
ATOM 959 C C . ASN A 1 118 ? -4.466 13.882 39.294 1.00 85.38 118 ASN A C 1
ATOM 961 O O . ASN A 1 118 ? -4.265 12.795 39.839 1.00 85.38 118 ASN A O 1
ATOM 965 N N . THR A 1 119 ? -4.671 13.996 37.987 1.00 82.75 119 THR A N 1
ATOM 966 C CA . THR A 1 119 ? -4.813 12.854 37.084 1.00 82.75 119 THR A CA 1
ATOM 967 C C . THR A 1 119 ? -3.710 12.841 36.033 1.00 82.75 119 THR A C 1
ATOM 969 O O . THR A 1 119 ? -3.026 13.836 35.779 1.00 82.75 119 THR A O 1
ATOM 972 N N . ARG A 1 120 ? -3.494 11.669 35.433 1.00 68.06 120 ARG A N 1
ATOM 973 C CA . ARG A 1 120 ? -2.518 11.488 34.357 1.00 68.06 120 ARG A CA 1
ATOM 974 C C . ARG A 1 120 ? -3.124 11.987 33.045 1.00 68.06 120 ARG A C 1
ATOM 976 O O . ARG A 1 120 ? -4.287 11.725 32.762 1.00 68.06 120 ARG A O 1
ATOM 983 N N . SER A 1 121 ? -2.320 12.674 32.235 1.00 66.19 121 SER A N 1
ATOM 984 C CA . SER A 1 121 ? -2.734 13.145 30.903 1.00 66.19 121 SER A CA 1
ATOM 985 C C . SER A 1 121 ? -2.624 12.066 29.817 1.00 66.19 121 SER A C 1
ATOM 987 O O . SER A 1 121 ? -2.996 12.314 28.674 1.00 66.19 121 SER A O 1
ATOM 989 N N . SER A 1 122 ? -2.068 10.897 30.147 1.00 70.69 122 SER A N 1
ATOM 990 C CA . SER A 1 122 ? -1.880 9.770 29.235 1.00 70.69 122 SER A CA 1
ATOM 991 C C . SER A 1 122 ? -2.959 8.702 29.441 1.00 70.69 122 SER A C 1
ATOM 993 O O . SER A 1 122 ? -3.464 8.553 30.557 1.00 70.69 122 SER A O 1
ATOM 995 N N . PRO A 1 123 ? -3.315 7.946 28.389 1.00 73.81 123 PRO A N 1
ATOM 996 C CA . PRO A 1 123 ? -4.367 6.949 28.482 1.00 73.81 123 PRO A CA 1
ATOM 997 C C . PRO A 1 123 ? -3.885 5.724 29.284 1.00 73.81 123 PRO A C 1
ATOM 999 O O . PRO A 1 123 ? -2.674 5.458 29.338 1.00 73.81 123 PRO A O 1
ATOM 1002 N N . PRO A 1 124 ? -4.803 4.990 29.943 1.00 76.19 124 PRO A N 1
ATOM 1003 C CA . PRO A 1 124 ? -4.456 3.853 30.793 1.00 76.19 124 PRO A CA 1
ATOM 1004 C C . PRO A 1 124 ? -3.813 2.711 29.984 1.00 76.19 124 PRO A C 1
ATOM 1006 O O . PRO A 1 124 ? -4.033 2.628 28.776 1.00 76.19 124 PRO A O 1
ATOM 1009 N N . PRO A 1 125 ? -3.044 1.798 30.608 1.00 74.19 125 PRO A N 1
ATOM 1010 C CA . PRO A 1 125 ? -2.415 0.672 29.905 1.00 74.19 125 PRO A CA 1
ATOM 1011 C C . PRO A 1 125 ? -3.393 -0.225 29.133 1.00 74.19 125 PRO A C 1
ATOM 1013 O O . PRO A 1 125 ? -3.006 -0.797 28.123 1.00 74.19 125 PRO A O 1
ATOM 1016 N N . SER A 1 126 ? -4.647 -0.315 29.587 1.00 75.62 126 SER A N 1
ATOM 1017 C CA . SER A 1 126 ? -5.729 -1.075 28.949 1.00 75.62 126 SER A CA 1
ATOM 1018 C C . SER A 1 126 ? -6.388 -0.363 27.761 1.00 75.62 126 SER A C 1
ATOM 1020 O O . SER A 1 126 ? -7.184 -0.967 27.046 1.00 75.62 126 SER A O 1
ATOM 1022 N N . SER A 1 127 ? -6.073 0.917 27.534 1.00 82.12 127 SER A N 1
ATOM 1023 C CA . SER A 1 127 ? -6.602 1.669 26.394 1.00 82.12 127 SER A CA 1
ATOM 1024 C C . SER A 1 127 ? -6.081 1.124 25.070 1.00 82.12 127 SER A C 1
ATOM 1026 O O . SER A 1 127 ? -4.944 0.653 24.975 1.00 82.12 127 SER A O 1
ATOM 1028 N N . ALA A 1 128 ? -6.883 1.278 24.019 1.00 79.69 128 ALA A N 1
ATOM 1029 C CA . ALA A 1 128 ? -6.518 0.845 22.678 1.00 79.69 128 ALA A CA 1
ATOM 1030 C C . ALA A 1 128 ? -5.191 1.480 22.199 1.00 79.69 128 ALA A C 1
ATOM 1032 O O . ALA A 1 128 ? -4.342 0.787 21.645 1.00 79.69 128 ALA A O 1
ATOM 1033 N N . GLN A 1 129 ? -4.925 2.750 22.547 1.00 79.56 129 GLN A N 1
ATOM 1034 C CA . GLN A 1 129 ? -3.652 3.433 22.262 1.00 79.56 129 GLN A CA 1
ATOM 1035 C C . GLN A 1 129 ? -2.422 2.729 22.854 1.00 79.56 129 GLN A C 1
ATOM 1037 O O . GLN A 1 129 ? -1.329 2.822 22.293 1.00 79.56 129 GLN A O 1
ATOM 1042 N N . LYS A 1 130 ? -2.563 2.092 24.023 1.00 79.69 130 LYS A N 1
ATOM 1043 C CA . LYS A 1 130 ? -1.460 1.431 24.736 1.00 79.69 130 LYS A CA 1
ATOM 1044 C C . LYS A 1 130 ? -1.326 -0.038 24.366 1.00 79.69 130 LYS A C 1
ATOM 1046 O O . LYS A 1 130 ? -0.198 -0.500 24.223 1.00 79.69 130 LYS A O 1
ATOM 1051 N N . VAL A 1 131 ? -2.446 -0.733 24.180 1.00 74.25 131 VAL A N 1
ATOM 1052 C CA . VAL A 1 131 ? -2.471 -2.147 23.781 1.00 74.25 131 VAL A CA 1
ATOM 1053 C C . VAL A 1 131 ? -1.928 -2.325 22.361 1.00 74.25 131 VAL A C 1
ATOM 1055 O O . VAL A 1 131 ? -1.135 -3.229 22.123 1.00 74.25 131 VAL A O 1
ATOM 1058 N N . HIS A 1 132 ? -2.259 -1.407 21.449 1.00 76.38 132 HIS A N 1
ATOM 1059 C CA . HIS A 1 132 ? -1.887 -1.496 20.032 1.00 76.38 132 HIS A CA 1
ATOM 1060 C C . HIS A 1 132 ? -0.655 -0.650 19.656 1.00 76.38 132 HIS A C 1
ATOM 1062 O O . HIS A 1 132 ? -0.444 -0.313 18.494 1.00 76.38 132 HIS A O 1
ATOM 1068 N N . GLY A 1 133 ? 0.183 -0.283 20.634 1.00 55.88 133 GLY A N 1
ATOM 1069 C CA . GLY A 1 133 ? 1.515 0.285 20.371 1.00 55.88 133 GLY A CA 1
ATOM 1070 C C . GLY A 1 133 ? 1.558 1.692 19.754 1.00 55.88 133 GLY A C 1
ATOM 1071 O O . GLY A 1 133 ? 2.552 2.036 19.122 1.00 55.88 133 GLY A O 1
ATOM 1072 N N . GLY A 1 134 ? 0.532 2.528 19.952 1.00 51.38 134 GLY A N 1
ATOM 1073 C CA . GLY A 1 134 ? 0.497 3.905 19.434 1.00 51.38 134 GLY A CA 1
ATOM 1074 C C . GLY A 1 134 ? 0.084 4.043 17.964 1.00 51.38 134 GLY A C 1
ATOM 1075 O O . GLY A 1 134 ? 0.153 5.146 17.429 1.00 51.38 134 GLY A O 1
ATOM 1076 N N . VAL A 1 135 ? -0.368 2.962 17.323 1.00 41.94 135 VAL A N 1
ATOM 1077 C CA . VAL A 1 135 ? -1.019 3.003 16.006 1.00 41.94 135 VAL A CA 1
ATOM 1078 C C . VAL A 1 135 ? -2.484 3.390 16.222 1.00 41.94 135 VAL A C 1
ATOM 1080 O O . VAL A 1 135 ? -3.231 2.593 16.778 1.00 41.94 135 VAL A O 1
ATOM 1083 N N . GLU A 1 136 ? -2.888 4.615 15.869 1.00 42.84 136 GLU A N 1
ATOM 1084 C CA . GLU A 1 136 ? -4.297 5.057 15.900 1.00 42.84 136 GLU A CA 1
ATOM 1085 C C . GLU A 1 136 ? -5.137 4.195 14.938 1.00 42.84 136 GLU A C 1
ATOM 1087 O O . GLU A 1 136 ? -4.805 4.104 13.756 1.00 42.84 136 GLU A O 1
ATOM 1092 N N . ALA A 1 137 ? -6.198 3.540 15.425 1.00 43.19 137 ALA A N 1
ATOM 1093 C CA . ALA A 1 137 ? -7.080 2.734 14.579 1.00 43.19 137 ALA A CA 1
ATOM 1094 C C . ALA A 1 137 ? -8.116 3.619 13.888 1.00 43.19 137 ALA A C 1
ATOM 1096 O O . ALA A 1 137 ? -9.250 3.736 14.325 1.00 43.19 137 ALA A O 1
ATOM 1097 N N . LYS A 1 138 ? -7.718 4.251 12.798 1.00 46.94 138 LYS A N 1
ATOM 1098 C CA . LYS A 1 138 ? -8.574 5.159 12.042 1.00 46.94 138 LYS A CA 1
ATOM 1099 C C . LYS A 1 138 ? -9.527 4.386 11.111 1.00 46.94 138 LYS A C 1
ATOM 1101 O O . LYS A 1 138 ? -9.073 3.700 10.194 1.00 46.94 138 LYS A O 1
ATOM 1106 N N . GLN A 1 139 ? -10.827 4.416 11.440 1.00 45.72 139 GLN A N 1
ATOM 1107 C CA . GLN A 1 139 ? -11.957 3.936 10.630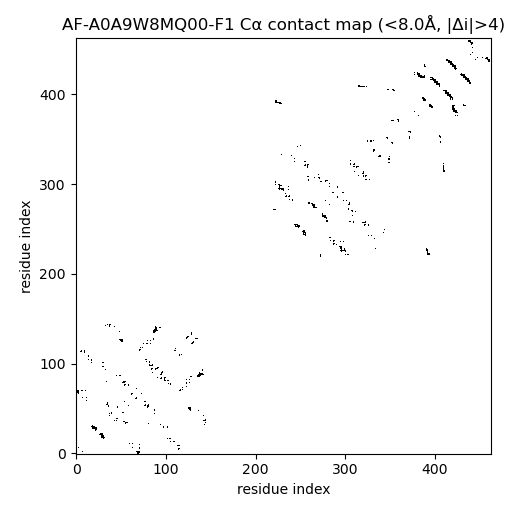 1.00 45.72 139 GLN A CA 1
ATOM 1108 C C . GLN A 1 139 ? -13.154 4.920 10.666 1.00 45.72 139 GLN A C 1
ATOM 1110 O O . GLN A 1 139 ? -13.239 5.817 11.510 1.00 45.72 139 GLN A O 1
ATOM 1115 N N . GLU A 1 140 ? -14.098 4.732 9.729 1.00 42.09 140 GLU A N 1
ATOM 1116 C CA . GLU A 1 140 ? -15.337 5.512 9.531 1.00 42.09 140 GLU A CA 1
ATOM 1117 C C . GLU A 1 140 ? -16.233 5.648 10.789 1.00 42.09 140 GLU A C 1
ATOM 1119 O O . GLU A 1 140 ? -16.221 4.785 11.673 1.00 42.09 140 GLU A O 1
ATOM 1124 N N . PRO A 1 141 ? -17.060 6.717 10.875 1.00 39.72 141 PRO A N 1
ATOM 1125 C CA . PRO A 1 141 ? -17.839 7.029 12.069 1.00 39.72 141 PRO A CA 1
ATOM 1126 C C . PRO A 1 141 ? -18.875 5.946 12.395 1.00 39.72 141 PRO A C 1
ATOM 1128 O O . PRO A 1 141 ? -19.662 5.536 11.542 1.00 39.72 141 PRO A O 1
ATOM 1131 N N . ALA A 1 142 ? -18.947 5.555 13.669 1.00 44.28 142 ALA A N 1
ATOM 1132 C CA . ALA A 1 142 ? -20.019 4.693 14.161 1.00 44.28 142 ALA A CA 1
ATOM 1133 C C . ALA A 1 142 ? -21.406 5.360 13.943 1.00 44.28 142 ALA A C 1
ATOM 1135 O O . ALA A 1 142 ? -21.597 6.520 14.325 1.00 44.28 142 ALA A O 1
ATOM 1136 N N . PRO A 1 143 ? -22.404 4.667 13.366 1.00 44.12 143 PRO A N 1
ATOM 1137 C CA . PRO A 1 143 ? -23.770 5.121 13.253 1.00 44.12 143 PRO A CA 1
ATOM 1138 C C . PRO A 1 143 ? -24.515 4.959 14.578 1.00 44.12 143 PRO A C 1
ATOM 1140 O O . PRO A 1 143 ? -24.152 4.215 15.490 1.00 44.12 143 PRO A O 1
ATOM 1143 N N . THR A 1 144 ? -25.593 5.723 14.644 1.00 43.38 144 THR A N 1
ATOM 1144 C CA . THR A 1 144 ? -26.412 6.055 15.806 1.00 43.38 144 THR A CA 1
ATOM 1145 C C . THR A 1 144 ? -27.123 4.836 16.417 1.00 43.38 144 THR A C 1
ATOM 1147 O O . THR A 1 144 ? -27.605 3.982 15.672 1.00 43.38 144 THR A O 1
ATOM 1150 N N . PRO A 1 145 ? -27.333 4.783 17.748 1.00 37.91 145 PRO A N 1
ATOM 1151 C CA . PRO A 1 145 ? -28.348 3.914 18.337 1.00 37.91 145 PRO A CA 1
ATOM 1152 C C . PRO A 1 145 ? -29.742 4.400 17.914 1.00 37.91 145 PRO A C 1
ATOM 1154 O O . PRO A 1 145 ? -30.100 5.558 18.136 1.00 37.91 145 PRO A O 1
ATOM 1157 N N . ALA A 1 146 ? -30.533 3.524 17.294 1.00 33.50 146 ALA A N 1
ATOM 1158 C CA . ALA A 1 146 ? -31.905 3.822 16.900 1.00 33.50 146 ALA A CA 1
ATOM 1159 C C . ALA A 1 146 ? -32.774 4.136 18.133 1.00 33.50 146 ALA A C 1
ATOM 1161 O O . ALA A 1 146 ? -32.986 3.282 18.995 1.00 33.50 146 ALA A O 1
ATOM 1162 N N . ALA A 1 147 ? -33.316 5.354 18.198 1.00 31.39 147 ALA A N 1
ATOM 1163 C CA . ALA A 1 147 ? -34.405 5.686 19.105 1.00 31.39 147 ALA A CA 1
ATOM 1164 C C . ALA A 1 147 ? -35.715 5.121 18.537 1.00 31.39 147 ALA A C 1
ATOM 1166 O O . ALA A 1 147 ? -36.208 5.554 17.495 1.00 31.39 147 ALA A O 1
ATOM 1167 N N . SER A 1 148 ? -36.284 4.146 19.239 1.00 34.22 148 SER A N 1
ATOM 1168 C CA . SER A 1 148 ? -37.634 3.638 19.020 1.00 34.22 148 SER A CA 1
ATOM 1169 C C . SER A 1 148 ? -38.657 4.772 19.098 1.00 34.22 148 SER A C 1
ATOM 1171 O O . SER A 1 148 ? -38.864 5.346 20.166 1.00 34.22 148 SER A O 1
ATOM 1173 N N . THR A 1 149 ? -39.323 5.059 17.977 1.00 27.80 149 THR A N 1
ATOM 1174 C CA . THR A 1 149 ? -40.546 5.867 17.954 1.00 27.80 149 THR A CA 1
ATOM 1175 C C . THR A 1 149 ? -41.619 5.109 17.188 1.00 27.80 149 THR A C 1
ATOM 1177 O O . THR A 1 149 ? -41.529 4.913 15.980 1.00 27.80 149 THR A O 1
ATOM 1180 N N . SER A 1 150 ? -42.630 4.662 17.923 1.00 31.62 150 SER A N 1
ATOM 1181 C CA . SER A 1 150 ? -43.908 4.201 17.397 1.00 31.62 150 SER A CA 1
ATOM 1182 C C . SER A 1 150 ? -44.647 5.384 16.775 1.00 31.62 150 SER A C 1
ATOM 1184 O O . SER A 1 150 ? -44.833 6.383 17.466 1.00 31.62 150 SER A O 1
ATOM 1186 N N . GLN A 1 151 ? -45.128 5.271 15.533 1.00 30.12 151 GLN A N 1
ATOM 1187 C CA . GLN A 1 151 ? -46.326 5.991 15.092 1.00 30.12 151 GLN A CA 1
ATOM 1188 C C . GLN A 1 151 ? -46.947 5.393 13.824 1.00 30.12 151 GLN A C 1
ATOM 1190 O O . GLN A 1 151 ? -46.288 4.787 12.984 1.00 30.12 151 GLN A O 1
ATOM 1195 N N . SER A 1 152 ? -48.266 5.527 13.794 1.00 25.06 152 SER A N 1
ATOM 1196 C CA . SER A 1 152 ? -49.252 4.770 13.039 1.00 25.06 152 SER A CA 1
ATOM 1197 C C . SER A 1 152 ? -49.477 5.261 11.601 1.00 25.06 152 SER A C 1
ATOM 1199 O O . SER A 1 152 ? -49.085 6.354 11.211 1.00 25.06 152 SER A O 1
ATOM 1201 N N . GLN A 1 153 ? -50.165 4.400 10.851 1.00 29.73 153 GLN A N 1
ATOM 1202 C CA . GLN A 1 153 ? -50.621 4.470 9.458 1.00 29.73 153 GLN A CA 1
ATOM 1203 C C . GLN A 1 153 ? -51.126 5.831 8.936 1.00 29.73 153 GLN A C 1
ATOM 1205 O O . GLN A 1 153 ? -51.894 6.520 9.601 1.00 29.73 153 GLN A O 1
ATOM 1210 N N . SER A 1 154 ? -50.898 6.080 7.639 1.00 23.94 154 SER A N 1
ATOM 1211 C CA . SER A 1 154 ? -51.981 6.480 6.724 1.00 23.94 154 SER A CA 1
ATOM 1212 C C . SER A 1 154 ? -51.695 6.024 5.285 1.00 23.94 154 SER A C 1
ATOM 1214 O O . SER A 1 154 ? -50.566 6.058 4.803 1.00 23.94 154 SER A O 1
ATOM 1216 N N . HIS A 1 155 ? -52.737 5.500 4.639 1.00 27.73 155 HIS A N 1
ATOM 1217 C CA . HIS A 1 155 ? -52.753 4.993 3.270 1.00 27.73 155 HIS A CA 1
ATOM 1218 C C . HIS A 1 155 ? -52.688 6.112 2.229 1.00 27.73 155 HIS A C 1
ATOM 1220 O O . HIS A 1 155 ? -53.331 7.147 2.378 1.00 27.73 155 HIS A O 1
ATOM 1226 N N . SER A 1 156 ? -52.055 5.832 1.089 1.00 25.16 156 SER A N 1
ATOM 1227 C CA . SER A 1 156 ? -52.470 6.371 -0.211 1.00 25.16 156 SER A CA 1
ATOM 1228 C C . SER A 1 156 ? -52.105 5.371 -1.307 1.00 25.16 156 SER A C 1
ATOM 1230 O O . SER A 1 156 ? -50.934 5.090 -1.548 1.00 25.16 156 SER A O 1
ATOM 1232 N N . GLN A 1 157 ? -53.136 4.792 -1.916 1.00 28.72 157 GLN A N 1
ATOM 1233 C CA . GLN A 1 157 ? -53.066 3.865 -3.042 1.00 28.72 157 GLN A CA 1
ATOM 1234 C C . GLN A 1 157 ? -52.680 4.615 -4.321 1.00 28.72 157 GLN A C 1
ATOM 1236 O O . GLN A 1 157 ? -53.336 5.593 -4.663 1.00 28.72 157 GLN A O 1
ATOM 1241 N N . PHE A 1 158 ? -51.722 4.090 -5.086 1.00 25.53 158 PHE A N 1
ATOM 1242 C CA . PHE A 1 158 ? -51.697 4.274 -6.537 1.00 25.53 158 PHE A CA 1
ATOM 1243 C C . PHE A 1 158 ? -51.339 2.946 -7.207 1.00 25.53 158 PHE A C 1
ATOM 1245 O O . PHE A 1 158 ? -50.306 2.338 -6.933 1.00 25.53 158 PHE A O 1
ATOM 1252 N N . ALA A 1 159 ? -52.267 2.478 -8.039 1.00 24.14 159 ALA A N 1
ATOM 1253 C CA . ALA A 1 159 ? -52.182 1.246 -8.800 1.00 24.14 159 ALA A CA 1
ATOM 1254 C C . ALA A 1 159 ? -51.229 1.410 -9.994 1.00 24.14 159 ALA A C 1
ATOM 1256 O O . ALA A 1 159 ? -51.344 2.367 -10.758 1.00 24.14 159 ALA A O 1
ATOM 1257 N N . TYR A 1 160 ? -50.327 0.446 -10.181 1.00 24.47 160 TYR A N 1
ATOM 1258 C CA . TYR A 1 160 ? -49.494 0.328 -11.377 1.00 24.47 160 TYR A CA 1
ATOM 1259 C C . TYR A 1 160 ? -50.168 -0.591 -12.405 1.00 24.47 160 TYR A C 1
ATOM 1261 O O . TYR A 1 160 ? -50.390 -1.774 -12.149 1.00 24.47 160 TYR A O 1
ATOM 1269 N N . THR A 1 161 ? -50.457 -0.058 -13.592 1.00 26.83 161 THR A N 1
ATOM 1270 C CA . THR A 1 161 ? -50.805 -0.836 -14.791 1.00 26.83 161 THR A CA 1
ATOM 1271 C C . THR A 1 161 ? -49.537 -1.241 -15.548 1.00 26.83 161 THR A C 1
ATOM 1273 O O . THR A 1 161 ? -48.676 -0.401 -15.808 1.00 26.83 161 THR A O 1
ATOM 1276 N N . LYS A 1 162 ? -49.429 -2.520 -15.926 1.00 29.45 162 LYS A N 1
ATOM 1277 C CA . LYS A 1 162 ? -48.311 -3.090 -16.704 1.00 29.45 162 LYS A CA 1
ATOM 1278 C C . LYS A 1 162 ? -48.314 -2.604 -18.168 1.00 29.45 162 LYS A C 1
ATOM 1280 O O . LYS A 1 162 ? -49.369 -2.688 -18.798 1.00 29.45 162 LYS A O 1
ATOM 1285 N N . PRO A 1 163 ? -47.164 -2.228 -18.762 1.00 25.42 163 PRO A N 1
ATOM 1286 C CA . PRO A 1 163 ? -47.013 -2.150 -20.216 1.00 25.42 163 PRO A CA 1
ATOM 1287 C C . PRO A 1 163 ? -46.490 -3.463 -20.827 1.00 25.42 163 PRO A C 1
ATOM 1289 O O . PRO A 1 163 ? -45.672 -4.169 -20.241 1.00 25.42 163 PRO A O 1
ATOM 1292 N N . ILE A 1 164 ? -46.984 -3.760 -22.029 1.00 29.09 164 ILE A N 1
ATOM 1293 C CA . ILE A 1 164 ? -46.732 -4.944 -22.868 1.00 29.09 164 ILE A CA 1
ATOM 1294 C C . ILE A 1 164 ? -45.405 -4.786 -23.652 1.00 29.09 164 ILE A C 1
ATOM 1296 O O . ILE A 1 164 ? -45.090 -3.663 -24.051 1.00 29.09 164 ILE A O 1
ATOM 1300 N N . PRO A 1 165 ? -44.642 -5.862 -23.952 1.00 26.30 165 PRO A N 1
ATOM 1301 C CA . PRO A 1 165 ? -43.398 -5.771 -24.722 1.00 26.30 165 PRO A CA 1
ATOM 1302 C C . PRO A 1 165 ? -43.643 -5.718 -26.240 1.00 26.30 165 PRO A C 1
ATOM 1304 O O . PRO A 1 165 ? -44.378 -6.539 -26.791 1.00 26.30 165 PRO A O 1
ATOM 1307 N N . ILE A 1 166 ? -42.955 -4.805 -26.934 1.00 26.16 166 ILE A N 1
ATOM 1308 C CA . ILE A 1 166 ? -42.875 -4.750 -28.402 1.00 26.16 166 ILE A CA 1
ATOM 1309 C C . ILE A 1 166 ? -41.620 -5.504 -28.859 1.00 26.16 166 ILE A C 1
ATOM 1311 O O . ILE A 1 166 ? -40.511 -5.231 -28.406 1.00 26.16 166 ILE A O 1
ATOM 1315 N N . ARG A 1 167 ? -41.804 -6.453 -29.781 1.00 26.53 167 ARG A N 1
ATOM 1316 C CA . ARG A 1 167 ? -40.764 -7.303 -30.380 1.00 26.53 167 ARG A CA 1
ATOM 1317 C C . ARG A 1 167 ? -40.409 -6.804 -31.789 1.00 26.53 167 ARG A C 1
ATOM 1319 O O . ARG A 1 167 ? -41.333 -6.639 -32.584 1.00 26.53 167 ARG A O 1
ATOM 1326 N N . PRO A 1 168 ? -39.126 -6.675 -32.170 1.00 26.33 168 PRO A N 1
ATOM 1327 C CA . PRO A 1 168 ? -38.729 -6.593 -33.578 1.00 26.33 168 PRO A CA 1
ATOM 1328 C C . PRO A 1 168 ? -38.340 -7.972 -34.146 1.00 26.33 168 PRO A C 1
ATOM 1330 O O . PRO A 1 168 ? -37.823 -8.831 -33.431 1.00 26.33 168 PRO A O 1
ATOM 1333 N N . LYS A 1 169 ? -38.593 -8.184 -35.446 1.00 25.36 169 LYS A N 1
ATOM 1334 C CA . LYS A 1 169 ? -38.243 -9.385 -36.231 1.00 25.36 169 LYS A CA 1
ATOM 1335 C C . LYS A 1 169 ? -37.014 -9.138 -37.128 1.00 25.36 169 LYS A C 1
ATOM 1337 O O . LYS A 1 169 ? -36.977 -8.090 -37.757 1.00 25.36 169 LYS A O 1
ATOM 1342 N N . SER A 1 170 ? -36.148 -10.169 -37.221 1.00 28.12 170 SER A N 1
ATOM 1343 C CA . SER A 1 170 ? -35.322 -10.678 -38.362 1.00 28.12 170 SER A CA 1
ATOM 1344 C C . SER A 1 170 ? -34.415 -9.706 -39.152 1.00 28.12 170 SER A C 1
ATOM 1346 O O . SER A 1 170 ? -34.813 -8.586 -39.410 1.00 28.12 170 SER A O 1
ATOM 1348 N N . SER A 1 171 ? -33.230 -10.038 -39.685 1.00 23.95 171 SER A N 1
ATOM 1349 C CA . SER A 1 171 ? -32.532 -11.300 -40.022 1.00 23.95 171 SER A CA 1
ATOM 1350 C C . SER A 1 171 ? -31.105 -10.977 -40.512 1.00 23.95 171 SER A C 1
ATOM 1352 O O . SER A 1 171 ? -30.964 -9.993 -41.231 1.00 23.95 171 SER A O 1
ATOM 1354 N N . ALA A 1 172 ? -30.111 -11.841 -40.260 1.00 27.80 172 ALA A N 1
ATOM 1355 C CA . ALA A 1 172 ? -29.125 -12.325 -41.252 1.00 27.80 172 ALA A CA 1
ATOM 1356 C C . ALA A 1 172 ? -28.154 -13.341 -40.611 1.00 27.80 172 ALA A C 1
ATOM 1358 O O . ALA A 1 172 ? -27.727 -13.178 -39.474 1.00 27.80 172 ALA A O 1
ATOM 1359 N N . GLN A 1 173 ? -27.857 -14.406 -41.355 1.00 25.33 173 GLN A N 1
ATOM 1360 C CA . GLN A 1 173 ? -27.182 -15.645 -40.950 1.00 25.33 173 GLN A CA 1
ATOM 1361 C C . GLN A 1 173 ? -25.645 -15.543 -40.895 1.00 25.33 173 GLN A C 1
ATOM 1363 O O . GLN A 1 173 ? -25.038 -14.945 -41.782 1.00 25.33 173 GLN A O 1
ATOM 1368 N N . LYS A 1 174 ? -25.020 -16.286 -39.968 1.00 26.28 174 LYS A N 1
ATOM 1369 C CA . LYS A 1 174 ? -23.782 -17.056 -40.208 1.00 26.28 174 LYS A CA 1
ATOM 1370 C C . LYS A 1 174 ? -23.696 -18.242 -39.231 1.00 26.28 174 LYS A C 1
ATOM 1372 O O . LYS A 1 174 ? -24.112 -18.128 -38.086 1.00 26.28 174 LYS A O 1
ATOM 1377 N N . GLN A 1 175 ? -23.253 -19.384 -39.758 1.00 27.47 175 GLN A N 1
ATOM 1378 C CA . GLN A 1 175 ? -23.219 -20.720 -39.144 1.00 27.47 175 GLN A CA 1
ATOM 1379 C C . GLN A 1 175 ? -22.031 -20.936 -38.174 1.00 27.47 175 GLN A C 1
ATOM 1381 O O . GLN A 1 175 ? -21.102 -20.129 -38.198 1.00 27.47 175 GLN A O 1
ATOM 1386 N N . PRO A 1 176 ? -22.063 -21.999 -37.336 1.00 26.91 176 PRO A N 1
ATOM 1387 C CA . PRO A 1 176 ? -21.369 -22.062 -36.047 1.00 26.91 176 PRO A CA 1
ATOM 1388 C C . PRO A 1 176 ? -20.056 -22.868 -36.063 1.00 26.91 176 PRO A C 1
ATOM 1390 O O . PRO A 1 176 ? -19.851 -23.739 -36.908 1.00 26.91 176 PRO A O 1
ATOM 1393 N N . THR A 1 177 ? -19.211 -22.631 -35.059 1.00 28.78 177 THR A N 1
ATOM 1394 C CA . THR A 1 177 ? -18.166 -23.553 -34.569 1.00 28.78 177 THR A CA 1
ATOM 1395 C C . THR A 1 177 ? -18.526 -23.974 -33.137 1.00 28.78 177 THR A C 1
ATOM 1397 O O . THR A 1 177 ? -19.240 -23.221 -32.480 1.00 28.78 177 THR A O 1
ATOM 1400 N N . PRO A 1 178 ? -18.131 -25.169 -32.659 1.00 28.89 178 PRO A N 1
ATOM 1401 C CA . PRO A 1 178 ? -18.770 -25.791 -31.506 1.00 28.89 178 PRO A CA 1
ATOM 1402 C C . PRO A 1 178 ? -18.291 -25.153 -30.198 1.00 28.89 178 PRO A C 1
ATOM 1404 O O . PRO A 1 178 ? -17.156 -25.374 -29.780 1.00 28.89 178 PRO A O 1
ATOM 1407 N N . ASP A 1 179 ? -19.172 -24.388 -29.560 1.00 27.58 179 ASP A N 1
ATOM 1408 C CA . ASP A 1 179 ? -19.040 -24.013 -28.157 1.00 27.58 179 ASP A CA 1
ATOM 1409 C C . ASP A 1 179 ? -19.429 -25.215 -27.290 1.00 27.58 179 ASP A C 1
ATOM 1411 O O . ASP A 1 179 ? -20.491 -25.821 -27.451 1.00 27.58 179 ASP A O 1
ATOM 1415 N N . VAL A 1 180 ? -18.524 -25.598 -26.393 1.00 31.44 180 VAL A N 1
ATOM 1416 C CA . VAL A 1 180 ? -18.798 -26.565 -25.333 1.00 31.44 180 VAL A CA 1
ATOM 1417 C C . VAL A 1 180 ? -19.476 -25.788 -24.208 1.00 31.44 180 VAL A C 1
ATOM 1419 O O . VAL A 1 180 ? -18.804 -25.234 -23.341 1.00 31.44 180 VAL A O 1
ATOM 1422 N N . ASP A 1 181 ? -20.805 -25.713 -24.255 1.00 27.23 181 ASP A N 1
ATOM 1423 C CA . ASP A 1 181 ? -21.617 -25.219 -23.144 1.00 27.23 181 ASP A CA 1
ATOM 1424 C C . ASP A 1 181 ? -21.510 -26.204 -21.971 1.00 27.23 181 ASP A C 1
ATOM 1426 O O . ASP A 1 181 ? -21.981 -27.342 -22.032 1.00 27.23 181 ASP A O 1
ATOM 1430 N N . VAL A 1 182 ? -20.859 -25.773 -20.889 1.00 29.77 182 VAL A N 1
ATOM 1431 C CA . VAL A 1 182 ? -20.952 -26.447 -19.592 1.00 29.77 182 VAL A CA 1
ATOM 1432 C C . VAL A 1 182 ? -22.177 -25.876 -18.887 1.00 29.77 182 VAL A C 1
ATOM 1434 O O . VAL A 1 182 ? -22.128 -24.800 -18.295 1.00 29.77 182 VAL A O 1
ATOM 1437 N N . ASP A 1 183 ? -23.281 -26.608 -18.999 1.00 25.98 183 ASP A N 1
ATOM 1438 C CA . ASP A 1 183 ? -24.554 -26.346 -18.330 1.00 25.98 183 ASP A CA 1
ATOM 1439 C C . ASP A 1 183 ? -24.352 -26.340 -16.799 1.00 25.98 183 ASP A C 1
ATOM 1441 O O . ASP A 1 183 ? -24.178 -27.386 -16.166 1.00 25.98 183 ASP A O 1
ATOM 1445 N N . VAL A 1 184 ? -24.348 -25.157 -16.177 1.00 29.50 184 VAL A N 1
ATOM 1446 C CA . VAL A 1 184 ? -24.485 -25.029 -14.719 1.00 29.50 184 VAL A CA 1
ATOM 1447 C C . VAL A 1 184 ? -25.976 -25.043 -14.413 1.00 29.50 184 VAL A C 1
ATOM 1449 O O . VAL A 1 184 ? -26.644 -24.011 -14.387 1.00 29.50 184 VAL A O 1
ATOM 1452 N N . VAL A 1 185 ? -26.493 -26.250 -14.196 1.00 27.73 185 VAL A N 1
ATOM 1453 C CA . VAL A 1 185 ? -27.836 -26.490 -13.668 1.00 27.73 185 VAL A CA 1
ATOM 1454 C C . VAL A 1 185 ? -27.996 -25.731 -12.347 1.00 27.73 185 VAL A C 1
ATOM 1456 O O . VAL A 1 185 ? -27.364 -26.064 -11.346 1.00 27.73 185 VAL A O 1
ATOM 1459 N N . SER A 1 186 ? -28.859 -24.715 -12.345 1.00 29.88 186 SER A N 1
ATOM 1460 C CA . SER A 1 186 ? -29.506 -24.212 -11.131 1.00 29.88 186 SER A CA 1
ATOM 1461 C C . SER A 1 186 ? -30.784 -25.021 -10.922 1.00 29.88 186 SER A C 1
ATOM 1463 O O . SER A 1 186 ? -31.644 -24.986 -11.805 1.00 29.88 186 SER A O 1
ATOM 1465 N N . PRO A 1 187 ? -30.951 -25.761 -9.814 1.00 33.28 187 PRO A N 1
ATOM 1466 C CA . PRO A 1 187 ? -32.247 -26.319 -9.486 1.00 33.28 187 PRO A CA 1
ATOM 1467 C C . PRO A 1 187 ? -33.049 -25.257 -8.728 1.00 33.28 187 PRO A C 1
ATOM 1469 O O . PRO A 1 187 ? -32.914 -25.114 -7.516 1.00 33.28 187 PRO A O 1
ATOM 1472 N N . ASP A 1 188 ? -33.885 -24.520 -9.459 1.00 31.92 188 ASP A N 1
ATOM 1473 C CA . ASP A 1 188 ? -35.111 -23.960 -8.891 1.00 31.92 188 ASP A CA 1
ATOM 1474 C C . ASP A 1 188 ? -36.149 -25.085 -8.850 1.00 31.92 188 ASP A C 1
ATOM 1476 O O . ASP A 1 188 ? -36.538 -25.628 -9.887 1.00 31.92 188 ASP A O 1
ATOM 1480 N N . SER A 1 189 ? -36.596 -25.457 -7.654 1.00 31.64 189 SER A N 1
ATOM 1481 C CA . SER A 1 189 ? -37.846 -26.187 -7.435 1.00 31.64 189 SER A CA 1
ATOM 1482 C C . SER A 1 189 ? -38.326 -25.908 -6.017 1.00 31.64 189 SER A C 1
ATOM 1484 O O . SER A 1 189 ? -37.743 -26.386 -5.047 1.00 31.64 189 SER A O 1
ATOM 1486 N N . ASP A 1 190 ? -39.378 -25.101 -5.930 1.00 35.53 190 ASP A N 1
ATOM 1487 C CA . ASP A 1 190 ? -40.220 -24.944 -4.753 1.00 35.53 190 ASP A CA 1
ATOM 1488 C C . ASP A 1 190 ? -40.783 -26.308 -4.317 1.00 35.53 190 ASP A C 1
ATOM 1490 O O . ASP A 1 190 ? -41.597 -26.882 -5.035 1.00 35.53 190 ASP A O 1
ATOM 1494 N N . GLU A 1 191 ? -40.421 -26.796 -3.128 1.00 33.19 191 GLU A N 1
ATOM 1495 C CA . GLU A 1 191 ? -41.275 -27.698 -2.346 1.00 33.19 191 GLU A CA 1
ATOM 1496 C C . GLU A 1 191 ? -41.194 -27.336 -0.856 1.00 33.19 191 GLU A C 1
ATOM 1498 O O . GLU A 1 191 ? -40.124 -27.223 -0.256 1.00 33.19 191 GLU A O 1
ATOM 1503 N N . GLU A 1 192 ? -42.369 -27.103 -0.273 1.00 35.78 192 GLU A N 1
ATOM 1504 C CA . GLU A 1 192 ? -42.591 -26.867 1.148 1.00 35.78 192 GLU A CA 1
ATOM 1505 C C . GLU A 1 192 ? -42.297 -28.137 1.969 1.00 35.78 192 GLU A C 1
ATOM 1507 O O . GLU A 1 192 ? -42.831 -29.202 1.666 1.00 35.78 192 GLU A O 1
ATOM 1512 N N . GLY A 1 193 ? -41.535 -28.024 3.066 1.00 29.30 193 GLY A N 1
ATOM 1513 C CA . GLY A 1 193 ? -41.486 -29.077 4.090 1.00 29.30 193 GLY A CA 1
ATOM 1514 C C . GLY A 1 193 ? -40.247 -29.103 4.996 1.00 29.30 193 GLY A C 1
ATOM 1515 O O . GLY A 1 193 ? -39.181 -29.522 4.578 1.00 29.30 193 GLY A O 1
ATOM 1516 N N . GLU A 1 194 ? -40.461 -28.745 6.269 1.00 30.88 194 GLU A N 1
ATOM 1517 C CA . GLU A 1 194 ? -39.725 -29.166 7.484 1.00 30.88 194 GLU A CA 1
ATOM 1518 C C . GLU A 1 194 ? -38.262 -28.715 7.743 1.00 30.88 194 GLU A C 1
ATOM 1520 O O . GLU A 1 194 ? -37.303 -29.333 7.306 1.00 30.88 194 GLU A O 1
ATOM 1525 N N . GLY A 1 195 ? -38.113 -27.748 8.668 1.00 30.55 195 GLY A N 1
ATOM 1526 C CA . GLY A 1 195 ? -37.126 -27.772 9.772 1.00 30.55 195 GLY A CA 1
ATOM 1527 C C . GLY A 1 195 ? -35.634 -27.487 9.475 1.00 30.55 195 GLY A C 1
ATOM 1528 O O . GLY A 1 195 ? -35.086 -27.938 8.477 1.00 30.55 195 GLY A O 1
ATOM 1529 N N . PRO A 1 196 ? -34.907 -26.763 10.358 1.00 39.34 196 PRO A N 1
ATOM 1530 C CA . PRO A 1 196 ? -33.558 -26.287 10.064 1.00 39.34 196 PRO A CA 1
ATOM 1531 C C . PRO A 1 196 ? -32.532 -27.416 10.224 1.00 39.34 196 PRO A C 1
ATOM 1533 O O . PRO A 1 196 ? -32.251 -27.865 11.335 1.00 39.34 196 PRO A O 1
ATOM 1536 N N . SER A 1 197 ? -31.933 -27.852 9.120 1.00 31.83 197 SER A N 1
ATOM 1537 C CA . SER A 1 197 ? -30.730 -28.686 9.141 1.00 31.83 197 SER A CA 1
ATOM 1538 C C . SER A 1 197 ? -29.481 -27.804 9.290 1.00 31.83 197 SER A C 1
ATOM 1540 O O . SER A 1 197 ? -29.366 -26.723 8.716 1.00 31.83 197 SER A O 1
ATOM 1542 N N . ALA A 1 198 ? -28.576 -28.254 10.158 1.00 37.22 198 ALA A N 1
ATOM 1543 C CA . ALA A 1 198 ? -27.335 -27.600 10.564 1.00 37.22 198 ALA A CA 1
ATOM 1544 C C . ALA A 1 198 ? -26.408 -27.231 9.378 1.00 37.22 198 ALA A C 1
ATOM 1546 O O . ALA A 1 198 ? -26.481 -27.868 8.327 1.00 37.22 198 ALA A O 1
ATOM 1547 N N . PRO A 1 199 ? -25.497 -26.245 9.535 1.00 41.16 199 PRO A N 1
ATOM 1548 C CA . PRO A 1 199 ? -24.515 -25.908 8.506 1.00 41.16 199 PRO A CA 1
ATOM 1549 C C . PRO A 1 199 ? -23.573 -27.101 8.300 1.00 41.16 199 PRO A C 1
ATOM 1551 O O . PRO A 1 199 ? -22.778 -27.425 9.179 1.00 41.16 199 PRO A O 1
ATOM 1554 N N . GLY A 1 200 ? -23.714 -27.782 7.162 1.00 42.59 200 GLY A N 1
ATOM 1555 C CA . GLY A 1 200 ? -22.948 -28.982 6.841 1.00 42.59 200 GLY A CA 1
ATOM 1556 C C . GLY A 1 200 ? -21.445 -28.712 6.779 1.00 42.59 200 GLY A C 1
ATOM 1557 O O . GLY A 1 200 ? -20.996 -27.781 6.106 1.00 42.59 200 GLY A O 1
ATOM 1558 N N . GLU A 1 201 ? -20.674 -29.552 7.468 1.00 50.16 201 GLU A N 1
ATOM 1559 C CA . GLU A 1 201 ? -19.258 -29.757 7.171 1.00 50.16 201 GLU A CA 1
ATOM 1560 C C . GLU A 1 201 ? -19.090 -30.136 5.693 1.00 50.16 201 GLU A C 1
ATOM 1562 O O . GLU A 1 201 ? -19.908 -30.849 5.107 1.00 50.16 201 GLU A O 1
ATOM 1567 N N . ARG A 1 202 ? -18.039 -29.595 5.075 1.00 62.16 202 ARG A N 1
ATOM 1568 C CA . ARG A 1 202 ? -17.786 -29.675 3.632 1.00 62.16 202 ARG A CA 1
ATOM 1569 C C . ARG A 1 202 ? -17.398 -31.096 3.203 1.00 62.16 202 ARG A C 1
ATOM 1571 O O . ARG A 1 202 ? -16.653 -31.772 3.906 1.00 62.16 202 ARG A O 1
ATOM 1578 N N . ASP A 1 203 ? -17.873 -31.522 2.028 1.00 74.25 203 ASP A N 1
ATOM 1579 C CA . ASP A 1 203 ? -17.606 -32.849 1.448 1.00 74.25 203 ASP A CA 1
ATOM 1580 C C . ASP A 1 203 ? -16.164 -32.948 0.887 1.00 74.25 203 ASP A C 1
ATOM 1582 O O . ASP A 1 203 ? -15.827 -32.205 -0.045 1.00 74.25 203 ASP A O 1
ATOM 1586 N N . PRO A 1 204 ? -15.331 -33.895 1.370 1.00 72.94 204 PRO A N 1
ATOM 1587 C CA . PRO A 1 204 ? -13.971 -34.154 0.876 1.00 72.94 204 PRO A CA 1
ATOM 1588 C C . PRO A 1 204 ? -13.868 -34.355 -0.642 1.00 72.94 204 PRO A C 1
ATOM 1590 O O . PRO A 1 204 ? -12.832 -34.081 -1.251 1.00 72.94 204 PRO A O 1
ATOM 1593 N N . ARG A 1 205 ? -14.944 -34.823 -1.286 1.00 73.06 205 ARG A N 1
ATOM 1594 C CA . ARG A 1 205 ? -14.978 -35.028 -2.738 1.00 73.06 205 ARG A CA 1
ATOM 1595 C C . ARG A 1 205 ? -14.900 -33.715 -3.518 1.00 73.06 205 ARG A C 1
ATOM 1597 O O . ARG A 1 205 ? -14.288 -33.679 -4.584 1.00 73.06 205 ARG A O 1
ATOM 1604 N N . SER A 1 206 ? -15.495 -32.645 -2.991 1.00 68.44 206 SER A N 1
ATOM 1605 C CA . SER A 1 206 ? -15.468 -31.322 -3.625 1.00 68.44 206 SER A CA 1
ATOM 1606 C C . SER A 1 206 ? -14.067 -30.710 -3.576 1.00 68.44 206 SER A C 1
ATOM 1608 O O . SER A 1 206 ? -13.615 -30.122 -4.556 1.00 68.44 206 SER A O 1
ATOM 1610 N N . GLU A 1 207 ? -13.343 -30.908 -2.472 1.00 73.31 207 GLU A N 1
ATOM 1611 C CA . GLU A 1 207 ? -11.957 -30.445 -2.323 1.00 73.31 207 GLU A CA 1
ATOM 1612 C C . GLU A 1 207 ? -11.000 -31.160 -3.287 1.00 73.31 207 GLU A C 1
ATOM 1614 O O . GLU A 1 207 ? -10.132 -30.526 -3.892 1.00 73.31 207 GLU A O 1
ATOM 1619 N N . GLU A 1 208 ? -11.182 -32.468 -3.495 1.00 75.88 208 GLU A N 1
ATOM 1620 C CA . GLU A 1 208 ? -10.357 -33.234 -4.435 1.00 75.88 208 GLU A CA 1
ATOM 1621 C C . GLU A 1 208 ? -10.588 -32.801 -5.894 1.00 75.88 208 GLU A C 1
ATOM 1623 O O . GLU A 1 208 ? -9.629 -32.700 -6.661 1.00 75.88 208 GLU A O 1
ATOM 1628 N N . ILE A 1 209 ? -11.828 -32.465 -6.276 1.00 75.88 209 ILE A N 1
ATOM 1629 C CA . ILE A 1 209 ? -12.138 -31.933 -7.616 1.00 75.88 209 ILE A CA 1
ATOM 1630 C C . ILE A 1 209 ? -11.416 -30.599 -7.852 1.00 75.88 209 ILE A C 1
ATOM 1632 O O . ILE A 1 209 ? -10.770 -30.429 -8.888 1.00 75.88 209 ILE A O 1
ATOM 1636 N N . VAL A 1 210 ? -11.461 -29.672 -6.887 1.00 67.94 210 VAL A N 1
ATOM 1637 C CA . VAL A 1 210 ? -10.753 -28.380 -6.981 1.00 67.94 210 VAL A CA 1
ATOM 1638 C C . VAL A 1 210 ? -9.249 -28.601 -7.140 1.00 67.94 210 VAL A C 1
ATOM 1640 O O . VAL A 1 210 ? -8.632 -28.047 -8.048 1.00 67.94 210 VAL A O 1
ATOM 1643 N N . LYS A 1 211 ? -8.666 -29.491 -6.333 1.00 71.31 211 LYS A N 1
ATOM 1644 C CA . LYS A 1 211 ? -7.235 -29.816 -6.387 1.00 71.31 211 LYS A CA 1
ATOM 1645 C C . LYS A 1 211 ? -6.809 -30.435 -7.722 1.00 71.31 211 LYS A C 1
ATOM 1647 O O . LYS A 1 211 ? -5.678 -30.232 -8.168 1.00 71.31 211 LYS A O 1
ATOM 1652 N N . GLN A 1 212 ? -7.683 -31.209 -8.366 1.00 73.62 212 GLN A N 1
ATOM 1653 C CA . GLN A 1 212 ? -7.428 -31.758 -9.700 1.00 73.62 212 GLN A CA 1
ATOM 1654 C C . GLN A 1 212 ? -7.509 -30.686 -10.789 1.00 73.62 212 GLN A C 1
ATOM 1656 O O . GLN A 1 212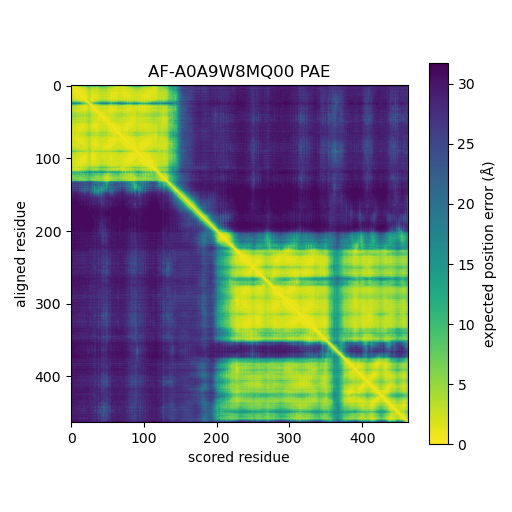 ? -6.647 -30.662 -11.668 1.00 73.62 212 GLN A O 1
ATOM 1661 N N . LEU A 1 213 ? -8.472 -29.765 -10.702 1.00 70.69 213 LEU A N 1
ATOM 1662 C CA . LEU A 1 213 ? -8.583 -28.633 -11.625 1.00 70.69 213 LEU A CA 1
ATOM 1663 C C . LEU A 1 213 ? -7.379 -27.687 -11.506 1.00 70.69 213 LEU A C 1
ATOM 1665 O O . LEU A 1 213 ? -6.786 -27.327 -12.520 1.00 70.69 213 LEU A O 1
ATOM 1669 N N . GLU A 1 214 ? -6.935 -27.368 -10.286 1.00 65.75 214 GLU A N 1
ATOM 1670 C CA . GLU A 1 214 ? -5.754 -26.526 -10.037 1.00 65.75 214 GLU A CA 1
ATOM 1671 C C . GLU A 1 214 ? -4.463 -27.093 -10.647 1.00 65.75 214 GLU A C 1
ATOM 1673 O O . GLU A 1 214 ? -3.599 -26.336 -11.091 1.00 65.75 214 GLU A O 1
ATOM 1678 N N . LYS A 1 215 ? -4.323 -28.424 -10.715 1.00 68.69 215 LYS A N 1
ATOM 1679 C CA . LYS A 1 215 ? -3.171 -29.068 -11.369 1.00 68.69 215 LYS A CA 1
ATOM 1680 C C . LYS A 1 215 ? -3.160 -28.872 -12.886 1.00 68.69 215 LYS A C 1
ATOM 1682 O O . LYS A 1 215 ? -2.077 -28.876 -13.468 1.00 68.69 215 LYS A O 1
ATOM 1687 N N . GLY A 1 216 ? -4.335 -28.753 -13.507 1.00 52.69 216 GLY A N 1
ATOM 1688 C CA . GLY A 1 216 ? -4.499 -28.616 -14.955 1.00 52.69 216 GLY A CA 1
ATOM 1689 C C . GLY A 1 216 ? -4.485 -27.173 -15.462 1.00 52.69 216 GLY A C 1
ATOM 1690 O O . GLY A 1 216 ? -4.369 -26.964 -16.668 1.00 52.69 216 GLY A O 1
ATOM 1691 N N . LEU A 1 217 ? -4.593 -26.179 -14.573 1.00 63.31 217 LEU A N 1
ATOM 1692 C CA . LEU A 1 217 ? -4.597 -24.773 -14.969 1.00 63.31 217 LEU A CA 1
ATOM 1693 C C . LEU A 1 217 ? -3.211 -24.335 -15.482 1.00 63.31 217 LEU A C 1
ATOM 1695 O O . LEU A 1 217 ? -2.192 -24.631 -14.845 1.00 63.31 217 LEU A O 1
ATOM 1699 N N . PRO A 1 218 ? -3.149 -23.609 -16.616 1.00 57.03 218 PRO A N 1
ATOM 1700 C CA . PRO A 1 218 ? -1.900 -23.062 -17.122 1.00 57.03 218 PRO A CA 1
ATOM 1701 C C . PRO A 1 218 ? -1.290 -22.135 -16.071 1.00 57.03 218 PRO A C 1
ATOM 1703 O O . PRO A 1 218 ? -1.937 -21.236 -15.531 1.00 57.03 218 PRO A O 1
ATOM 1706 N N . ARG A 1 219 ? -0.025 -22.391 -15.744 1.00 62.81 219 ARG A N 1
ATOM 1707 C CA . ARG A 1 219 ? 0.709 -21.605 -14.754 1.00 62.81 219 ARG A CA 1
ATOM 1708 C C . ARG A 1 219 ? 1.131 -20.281 -15.367 1.00 62.81 219 ARG A C 1
ATOM 1710 O O . ARG A 1 219 ? 1.364 -20.200 -16.570 1.00 62.81 219 ARG A O 1
ATOM 1717 N N . PHE A 1 220 ? 1.271 -19.264 -14.518 1.00 61.41 220 PHE A N 1
ATOM 1718 C CA . PHE A 1 220 ? 1.857 -17.996 -14.934 1.00 61.41 220 PHE A CA 1
ATOM 1719 C C . PHE A 1 220 ? 3.212 -18.275 -15.609 1.00 61.41 220 PHE A C 1
ATOM 1721 O O . PHE A 1 220 ? 4.082 -18.852 -14.951 1.00 61.41 220 PHE A O 1
ATOM 1728 N N . PRO A 1 221 ? 3.395 -17.898 -16.888 1.00 62.25 221 PRO A N 1
ATOM 1729 C CA . PRO A 1 221 ? 4.590 -18.246 -17.656 1.00 62.25 221 PRO A CA 1
ATOM 1730 C C . PRO A 1 221 ? 5.849 -17.504 -17.183 1.00 62.25 221 PRO A C 1
ATOM 1732 O O . PRO A 1 221 ? 6.921 -17.738 -17.724 1.00 62.25 221 PRO A O 1
ATOM 1735 N N . GLY A 1 222 ? 5.733 -16.629 -16.179 1.00 63.62 222 GLY A N 1
ATOM 1736 C CA . GLY A 1 222 ? 6.814 -15.774 -15.714 1.00 63.62 222 GLY A CA 1
ATOM 1737 C C . GLY A 1 222 ? 6.775 -14.390 -16.347 1.00 63.62 222 GLY A C 1
ATOM 1738 O O . GLY A 1 222 ? 5.900 -14.058 -17.150 1.00 63.62 222 GLY A O 1
ATOM 1739 N N . PHE A 1 223 ? 7.739 -13.564 -15.955 1.00 65.75 223 PHE A N 1
ATOM 1740 C CA . PHE A 1 223 ? 8.089 -12.385 -16.742 1.00 65.75 223 PHE A CA 1
ATOM 1741 C C . PHE A 1 223 ? 8.637 -12.873 -18.087 1.00 65.75 223 PHE A C 1
ATOM 1743 O O . PHE A 1 223 ? 9.295 -13.909 -18.115 1.00 65.75 223 PHE A O 1
ATOM 1750 N N . GLY A 1 224 ? 8.332 -12.182 -19.189 1.00 62.28 224 GLY A N 1
ATOM 1751 C CA . GLY A 1 224 ? 8.735 -12.633 -20.521 1.00 62.28 224 GLY A CA 1
ATOM 1752 C C . GLY A 1 224 ? 10.221 -13.005 -20.597 1.00 62.28 224 GLY A C 1
ATOM 1753 O O . GLY A 1 224 ? 11.066 -12.394 -19.945 1.00 62.28 224 GLY A O 1
ATOM 1754 N N . GLU A 1 225 ? 10.544 -13.991 -21.437 1.00 66.56 225 GLU A N 1
ATOM 1755 C CA . GLU A 1 225 ? 11.919 -14.470 -21.670 1.00 66.56 225 GLU A CA 1
ATOM 1756 C C . GLU A 1 225 ? 12.847 -13.388 -22.246 1.00 66.56 225 GLU A C 1
ATOM 1758 O O . GLU A 1 225 ? 14.062 -13.563 -22.331 1.00 66.56 225 GLU A O 1
ATOM 1763 N N . GLU A 1 226 ? 12.299 -12.242 -22.634 1.00 67.62 226 GLU A N 1
ATOM 1764 C CA . GLU A 1 226 ? 13.020 -11.093 -23.152 1.00 67.62 226 GLU A CA 1
ATOM 1765 C C . GLU A 1 226 ? 12.857 -9.933 -22.165 1.00 67.62 226 GLU A C 1
ATOM 1767 O O . GLU A 1 226 ? 11.782 -9.347 -22.041 1.00 67.62 226 GLU A O 1
ATOM 1772 N N . GLY A 1 227 ? 13.933 -9.620 -21.431 1.00 81.38 227 GLY A N 1
ATOM 1773 C CA . GLY A 1 227 ? 13.969 -8.461 -20.537 1.00 81.38 227 GLY A CA 1
ATOM 1774 C C . GLY A 1 227 ? 13.648 -7.187 -21.315 1.00 81.38 227 GLY A C 1
ATOM 1775 O O . GLY A 1 227 ? 13.899 -7.099 -22.522 1.00 81.38 227 GLY A O 1
ATOM 1776 N N . TRP A 1 228 ? 13.071 -6.201 -20.641 1.00 87.06 228 TRP A N 1
ATOM 1777 C CA . TRP A 1 228 ? 12.434 -5.067 -21.319 1.00 87.06 228 TRP A CA 1
ATOM 1778 C C . TRP A 1 228 ? 13.222 -3.766 -21.231 1.00 87.06 228 TRP A C 1
ATOM 1780 O O . TRP A 1 228 ? 12.876 -2.802 -21.908 1.00 87.06 228 TRP A O 1
ATOM 1790 N N . MET A 1 229 ? 14.244 -3.722 -20.382 1.00 90.81 229 MET A N 1
ATOM 1791 C CA . MET A 1 229 ? 15.017 -2.512 -20.139 1.00 90.81 229 MET A CA 1
ATOM 1792 C C . MET A 1 229 ? 15.875 -2.150 -21.358 1.00 90.81 229 MET A C 1
ATOM 1794 O O . MET A 1 229 ? 16.631 -2.984 -21.861 1.00 90.81 229 MET A O 1
ATOM 1798 N N . ASP A 1 230 ? 15.765 -0.897 -21.800 1.00 89.38 230 ASP A N 1
ATOM 1799 C CA . ASP A 1 230 ? 16.644 -0.324 -22.820 1.00 89.38 230 ASP A CA 1
ATOM 1800 C C . ASP A 1 230 ? 18.089 -0.239 -22.317 1.00 89.38 230 ASP A C 1
ATOM 1802 O O . ASP A 1 230 ? 18.349 -0.192 -21.111 1.00 89.38 230 ASP A O 1
ATOM 1806 N N . GLU A 1 231 ? 19.046 -0.197 -23.245 1.00 93.31 231 GLU A N 1
ATOM 1807 C CA . GLU A 1 231 ? 20.457 -0.116 -22.879 1.00 93.31 231 GLU A CA 1
ATOM 1808 C C . GLU A 1 231 ? 20.764 1.153 -22.079 1.00 93.31 231 GLU A C 1
ATOM 1810 O O . GLU A 1 231 ? 20.436 2.275 -22.468 1.00 93.31 231 GLU A O 1
ATOM 1815 N N . VAL A 1 232 ? 21.458 0.964 -20.959 1.00 92.56 232 VAL A N 1
ATOM 1816 C CA . VAL A 1 232 ? 21.921 2.042 -20.086 1.00 92.56 232 VAL A CA 1
ATOM 1817 C C . VAL A 1 232 ? 23.379 1.821 -19.711 1.00 92.56 232 VAL A C 1
ATOM 1819 O O . VAL A 1 232 ? 23.898 0.706 -19.766 1.00 92.56 232 VAL A O 1
ATOM 1822 N N . ALA A 1 233 ? 24.051 2.890 -19.283 1.00 92.75 233 ALA A N 1
ATOM 1823 C CA . ALA A 1 233 ? 25.419 2.790 -18.794 1.00 92.75 233 ALA A CA 1
ATOM 1824 C C . ALA A 1 233 ? 25.516 1.773 -17.631 1.00 92.75 233 ALA A C 1
ATOM 1826 O O . ALA A 1 233 ? 24.671 1.805 -16.734 1.00 92.75 233 ALA A O 1
ATOM 1827 N N . PRO A 1 234 ? 26.558 0.921 -17.567 1.00 92.81 234 PRO A N 1
ATOM 1828 C CA . PRO A 1 234 ? 26.714 -0.056 -16.483 1.00 92.81 234 PRO A CA 1
ATOM 1829 C C . PRO A 1 234 ? 26.689 0.562 -15.078 1.00 92.81 234 PRO A C 1
ATOM 1831 O O . PRO A 1 234 ? 26.193 -0.045 -14.129 1.00 92.81 234 PRO A O 1
ATOM 1834 N N . ASP A 1 235 ? 27.182 1.795 -14.947 1.00 94.38 235 ASP A N 1
ATOM 1835 C CA . ASP A 1 235 ? 27.189 2.522 -13.676 1.00 94.38 235 ASP A CA 1
ATOM 1836 C C . ASP A 1 235 ? 25.754 2.870 -13.228 1.00 94.38 235 ASP A C 1
ATOM 1838 O O . ASP A 1 235 ? 25.429 2.750 -12.047 1.00 94.38 235 ASP A O 1
ATOM 1842 N N . ARG A 1 236 ? 24.840 3.132 -14.178 1.00 94.94 236 ARG A N 1
ATOM 1843 C CA . ARG A 1 236 ? 23.414 3.360 -13.894 1.00 94.94 236 ARG A CA 1
ATOM 1844 C C . ARG A 1 236 ? 22.747 2.130 -13.277 1.00 94.94 236 ARG A C 1
ATOM 1846 O O . ARG A 1 236 ? 21.876 2.284 -12.424 1.00 94.94 236 ARG A O 1
ATOM 1853 N N . LEU A 1 237 ? 23.153 0.918 -13.664 1.00 96.88 237 LEU A N 1
ATOM 1854 C CA . LEU A 1 237 ? 22.640 -0.317 -13.056 1.00 96.88 237 LEU A CA 1
ATOM 1855 C C . LEU A 1 237 ? 23.014 -0.388 -11.570 1.00 96.88 237 LEU A C 1
ATOM 1857 O O . LEU A 1 237 ? 22.178 -0.715 -10.728 1.00 96.88 237 LEU A O 1
ATOM 1861 N N . SER A 1 238 ? 24.255 -0.020 -11.241 1.00 96.62 238 SER A N 1
ATOM 1862 C CA . SER A 1 238 ? 24.723 0.045 -9.853 1.00 96.62 238 SER A CA 1
ATOM 1863 C C . SER A 1 238 ? 23.974 1.109 -9.048 1.00 96.62 238 SER A C 1
ATOM 1865 O O . SER A 1 238 ? 23.577 0.835 -7.914 1.00 96.62 238 SER A O 1
ATOM 1867 N N . ASP A 1 239 ? 23.697 2.274 -9.640 1.00 96.19 239 ASP A N 1
ATOM 1868 C CA . ASP A 1 239 ? 22.915 3.339 -9.000 1.00 96.19 239 ASP A CA 1
ATOM 1869 C C . ASP A 1 239 ? 21.472 2.913 -8.703 1.00 96.19 239 ASP A C 1
ATOM 1871 O O . ASP A 1 239 ? 20.933 3.239 -7.641 1.00 96.19 239 ASP A O 1
ATOM 1875 N N . ILE A 1 240 ? 20.837 2.166 -9.614 1.00 97.19 240 ILE A N 1
ATOM 1876 C CA . ILE A 1 240 ? 19.481 1.632 -9.419 1.00 97.19 240 ILE A CA 1
ATOM 1877 C C . ILE A 1 240 ? 19.464 0.665 -8.233 1.00 97.19 240 ILE A C 1
ATOM 1879 O O . ILE A 1 240 ? 18.633 0.810 -7.332 1.00 97.19 240 ILE A O 1
ATOM 1883 N N . VAL A 1 241 ? 20.404 -0.286 -8.190 1.00 98.00 241 VAL A N 1
ATOM 1884 C CA . VAL A 1 241 ? 20.509 -1.247 -7.079 1.00 98.00 241 VAL A CA 1
ATOM 1885 C C . VAL A 1 241 ? 20.786 -0.521 -5.765 1.00 98.00 241 VAL A C 1
ATOM 1887 O O . VAL A 1 241 ? 20.131 -0.799 -4.759 1.00 98.00 241 VAL A O 1
ATOM 1890 N N . HIS A 1 242 ? 21.709 0.444 -5.763 1.00 97.00 242 HIS A N 1
ATOM 1891 C CA . HIS A 1 242 ? 22.014 1.242 -4.580 1.00 97.00 242 HIS A CA 1
ATOM 1892 C C . HIS A 1 242 ? 20.797 2.034 -4.096 1.00 97.00 242 HIS A C 1
ATOM 1894 O O . HIS A 1 242 ? 20.516 2.058 -2.896 1.00 97.00 242 HIS A O 1
ATOM 1900 N N . THR A 1 243 ? 20.043 2.635 -5.017 1.00 97.31 243 THR A N 1
ATOM 1901 C CA . THR A 1 243 ? 18.814 3.371 -4.709 1.00 97.31 243 THR A CA 1
ATOM 1902 C C . THR A 1 243 ? 17.783 2.464 -4.046 1.00 97.31 243 THR A C 1
ATOM 1904 O O . THR A 1 243 ? 17.292 2.788 -2.970 1.00 97.31 243 THR A O 1
ATOM 1907 N N . ILE A 1 244 ? 17.501 1.293 -4.625 1.00 97.88 244 ILE A N 1
ATOM 1908 C CA . ILE A 1 244 ? 16.562 0.316 -4.049 1.00 97.88 244 ILE A CA 1
ATOM 1909 C C . ILE A 1 244 ? 17.029 -0.130 -2.663 1.00 97.88 244 ILE A C 1
ATOM 1911 O O . ILE A 1 244 ? 16.240 -0.172 -1.722 1.00 97.88 244 ILE A O 1
ATOM 1915 N N . LYS A 1 245 ? 18.326 -0.417 -2.517 1.00 97.06 245 LYS A N 1
ATOM 1916 C CA . LYS A 1 245 ? 18.934 -0.899 -1.273 1.00 97.06 245 LYS A CA 1
ATOM 1917 C C . LYS A 1 245 ? 18.923 0.145 -0.153 1.00 97.06 245 LYS A C 1
ATOM 1919 O O . LYS A 1 245 ? 18.820 -0.228 1.017 1.00 97.06 245 LYS A O 1
ATOM 1924 N N . SER A 1 246 ? 19.091 1.421 -0.484 1.00 96.38 246 SER A N 1
ATOM 1925 C CA . SER A 1 246 ? 19.186 2.529 0.479 1.00 96.38 246 SER A CA 1
ATOM 1926 C C . SER A 1 246 ? 17.858 3.248 0.712 1.00 96.38 246 SER A C 1
ATOM 1928 O O . SER A 1 246 ? 17.779 4.068 1.627 1.00 96.38 246 SER A O 1
ATOM 1930 N N . TYR A 1 247 ? 16.823 2.921 -0.068 1.00 96.38 247 TYR A N 1
ATOM 1931 C CA . TYR A 1 247 ? 15.514 3.551 0.018 1.00 96.38 247 TYR A CA 1
ATOM 1932 C C . TYR A 1 247 ? 14.928 3.480 1.434 1.00 96.38 247 TYR A C 1
ATOM 1934 O O . TYR A 1 247 ? 14.873 2.413 2.063 1.00 96.38 247 TYR A O 1
ATOM 1942 N N . LYS A 1 248 ? 14.475 4.645 1.907 1.00 94.00 248 LYS A N 1
ATOM 1943 C CA . LYS A 1 248 ? 13.772 4.817 3.173 1.00 94.00 248 LYS A CA 1
ATOM 1944 C C . LYS A 1 248 ? 12.370 5.342 2.913 1.00 94.00 248 LYS A C 1
ATOM 1946 O O . LYS A 1 248 ? 12.195 6.222 2.072 1.00 94.00 248 LYS A O 1
ATOM 1951 N N . ASP A 1 249 ? 11.400 4.797 3.634 1.00 86.88 249 ASP A N 1
ATOM 1952 C CA . ASP A 1 249 ? 10.035 5.318 3.613 1.00 86.88 249 ASP A CA 1
ATOM 1953 C C . ASP A 1 249 ? 9.937 6.678 4.335 1.00 86.88 249 ASP A C 1
ATOM 1955 O O . ASP A 1 249 ? 10.924 7.216 4.846 1.00 86.88 249 ASP A O 1
ATOM 1959 N N . VAL A 1 250 ? 8.729 7.241 4.385 1.00 82.44 250 VAL A N 1
ATOM 1960 C CA . VAL A 1 250 ? 8.458 8.546 5.016 1.00 82.44 250 VAL A CA 1
ATOM 1961 C C . VAL A 1 250 ? 8.720 8.573 6.529 1.00 82.44 250 VAL A C 1
ATOM 1963 O O . VAL A 1 250 ? 8.869 9.652 7.094 1.00 82.44 250 VAL A O 1
ATOM 1966 N N . ILE A 1 251 ? 8.809 7.408 7.177 1.00 83.94 251 ILE A N 1
ATOM 1967 C CA . ILE A 1 251 ? 9.096 7.252 8.611 1.00 83.94 251 ILE A CA 1
ATOM 1968 C C . ILE A 1 251 ? 10.602 6.984 8.833 1.00 83.94 251 ILE A C 1
ATOM 1970 O O . ILE A 1 251 ? 11.106 7.065 9.951 1.00 83.94 251 ILE A O 1
ATOM 1974 N N . GLY A 1 252 ? 11.360 6.728 7.763 1.00 88.50 252 GLY A N 1
ATOM 1975 C CA . GLY A 1 252 ? 12.797 6.472 7.793 1.00 88.50 252 GLY A CA 1
ATOM 1976 C C . GLY A 1 252 ? 13.175 4.988 7.825 1.00 88.50 252 GLY A C 1
ATOM 1977 O O . GLY A 1 252 ? 14.364 4.675 7.960 1.00 88.50 252 GLY A O 1
ATOM 1978 N N . ASN A 1 253 ? 12.214 4.072 7.674 1.00 90.75 253 ASN A N 1
ATOM 1979 C CA . ASN A 1 253 ? 12.477 2.636 7.675 1.00 90.75 253 ASN A CA 1
ATOM 1980 C C . ASN A 1 253 ? 13.153 2.204 6.381 1.00 90.75 253 ASN A C 1
ATOM 1982 O O . ASN A 1 253 ? 12.756 2.594 5.283 1.00 90.75 253 ASN A O 1
ATOM 1986 N N . ARG A 1 254 ? 14.145 1.318 6.499 1.00 95.06 254 ARG A N 1
ATOM 1987 C CA . ARG A 1 254 ? 14.828 0.740 5.343 1.00 95.06 254 ARG A CA 1
ATOM 1988 C C . ARG A 1 254 ? 14.026 -0.422 4.758 1.00 95.06 254 ARG A C 1
ATOM 1990 O O . ARG A 1 254 ? 14.006 -1.531 5.298 1.00 95.06 254 ARG A O 1
ATOM 1997 N N . VAL A 1 255 ? 13.417 -0.165 3.607 1.00 95.12 255 VAL A N 1
ATOM 1998 C CA . VAL A 1 255 ? 12.435 -1.059 2.979 1.00 95.12 255 VAL A CA 1
ATOM 1999 C C . VAL A 1 255 ? 13.087 -2.321 2.395 1.00 95.12 255 VAL A C 1
ATOM 2001 O O . VAL A 1 255 ? 12.502 -3.398 2.459 1.00 95.12 255 VAL A O 1
ATOM 2004 N N . ALA A 1 256 ? 14.330 -2.224 1.903 1.00 97.25 256 ALA A N 1
ATOM 2005 C CA . ALA A 1 256 ? 15.063 -3.317 1.240 1.00 97.25 256 ALA A CA 1
ATOM 2006 C C . ALA A 1 256 ? 15.341 -4.558 2.106 1.00 97.25 256 ALA A C 1
ATOM 2008 O O . ALA A 1 256 ? 15.731 -5.597 1.578 1.00 97.25 256 ALA A O 1
ATOM 2009 N N . THR A 1 257 ? 15.114 -4.473 3.417 1.00 96.25 257 THR A N 1
ATOM 2010 C CA . THR A 1 257 ? 15.281 -5.590 4.359 1.00 96.25 257 THR A CA 1
ATOM 2011 C C . THR A 1 257 ? 14.476 -6.833 3.965 1.00 96.25 257 THR A C 1
ATOM 2013 O O . THR A 1 257 ? 14.941 -7.945 4.195 1.00 96.25 257 THR A O 1
ATOM 2016 N N . CYS A 1 258 ? 13.322 -6.675 3.301 1.00 95.88 258 CYS A N 1
ATOM 2017 C CA . CYS A 1 258 ? 12.518 -7.806 2.820 1.00 95.88 258 CYS A CA 1
ATOM 2018 C C . CYS A 1 258 ? 13.122 -8.547 1.613 1.00 95.88 258 CYS A C 1
ATOM 2020 O O . CYS A 1 258 ? 12.774 -9.704 1.385 1.00 95.88 258 CYS A O 1
ATOM 2022 N N . LEU A 1 259 ? 14.002 -7.902 0.839 1.00 97.44 259 LEU A N 1
ATOM 2023 C CA . LEU A 1 259 ? 14.716 -8.528 -0.281 1.00 97.44 259 LEU A CA 1
ATOM 2024 C C . LEU A 1 259 ? 16.025 -9.177 0.179 1.00 97.44 259 LEU A C 1
ATOM 2026 O O . LEU A 1 259 ? 16.479 -10.149 -0.417 1.00 97.44 259 LEU A O 1
ATOM 2030 N N . GLU A 1 260 ? 16.641 -8.636 1.230 1.00 96.31 260 GLU A N 1
ATOM 2031 C CA . GLU A 1 260 ? 17.891 -9.150 1.799 1.00 96.31 260 GLU A CA 1
ATOM 2032 C C . GLU A 1 260 ? 17.699 -10.411 2.637 1.00 96.31 260 GLU A C 1
ATOM 2034 O O . GLU A 1 260 ? 18.626 -11.206 2.747 1.00 96.31 260 GLU A O 1
ATOM 2039 N N . SER A 1 261 ? 16.511 -10.603 3.214 1.00 93.12 261 SER A N 1
ATOM 2040 C CA . SER A 1 261 ? 16.180 -11.800 3.991 1.00 93.12 261 SER A CA 1
ATOM 2041 C C . SER A 1 261 ? 15.863 -13.028 3.132 1.00 93.12 261 SER A C 1
ATOM 2043 O O . SER A 1 261 ? 15.653 -14.109 3.679 1.00 93.12 261 SER A O 1
ATOM 2045 N N . LEU A 1 262 ? 15.813 -12.882 1.803 1.00 93.50 262 LEU A N 1
ATOM 2046 C CA . LEU A 1 262 ? 15.515 -13.988 0.899 1.00 93.50 262 LEU A CA 1
ATOM 2047 C C . LEU A 1 262 ? 16.694 -14.972 0.831 1.00 93.50 262 LEU A C 1
ATOM 2049 O O . LEU A 1 262 ? 17.840 -14.534 0.693 1.00 93.50 262 LEU A O 1
ATOM 2053 N N . PRO A 1 263 ? 16.436 -16.293 0.865 1.00 91.06 263 PRO A N 1
ATOM 2054 C CA . PRO A 1 263 ? 17.485 -17.288 0.660 1.00 91.06 263 PRO A CA 1
ATOM 2055 C C . PRO A 1 263 ? 18.084 -17.149 -0.746 1.00 91.06 263 PRO A C 1
ATOM 2057 O O . PRO A 1 263 ? 17.374 -16.786 -1.682 1.00 91.06 263 PRO A O 1
ATOM 2060 N N . GLU A 1 264 ? 19.376 -17.445 -0.920 1.00 87.06 264 GLU A N 1
ATOM 2061 C CA . GLU A 1 264 ? 20.012 -17.388 -2.248 1.00 87.06 264 GLU A CA 1
ATOM 2062 C C . GLU A 1 264 ? 19.453 -18.471 -3.174 1.00 87.06 264 GLU A C 1
ATOM 2064 O O . GLU A 1 264 ? 19.046 -18.182 -4.303 1.00 87.06 264 GLU A O 1
ATOM 2069 N N . ASP A 1 265 ? 19.333 -19.690 -2.654 1.00 86.44 265 ASP A N 1
ATOM 2070 C CA . ASP A 1 265 ? 18.720 -20.803 -3.362 1.00 86.44 265 ASP A CA 1
ATOM 2071 C C . ASP A 1 265 ? 17.208 -20.612 -3.478 1.00 86.44 265 ASP A C 1
ATOM 2073 O O . ASP A 1 265 ? 16.544 -20.015 -2.622 1.00 86.44 265 ASP A O 1
ATOM 2077 N N . SER A 1 266 ? 16.656 -21.085 -4.586 1.00 82.81 266 SER A N 1
ATOM 2078 C CA . SER A 1 266 ? 15.228 -21.010 -4.868 1.00 82.81 266 SER A CA 1
ATOM 2079 C C . SER A 1 266 ? 14.608 -22.381 -4.615 1.00 82.81 266 SER A C 1
ATOM 2081 O O . SER A 1 266 ? 15.003 -23.372 -5.225 1.00 82.81 266 SER A O 1
ATOM 2083 N N . SER A 1 267 ? 13.640 -22.455 -3.696 1.00 76.81 267 SER A N 1
ATOM 2084 C CA . SER A 1 267 ? 12.918 -23.703 -3.434 1.00 76.81 267 SER A CA 1
ATOM 2085 C C . SER A 1 267 ? 11.956 -24.008 -4.589 1.00 76.81 267 SER A C 1
ATOM 2087 O O . SER A 1 267 ? 11.165 -23.131 -4.949 1.00 76.81 267 SER A O 1
ATOM 2089 N N . PRO A 1 268 ? 11.930 -25.247 -5.119 1.00 72.44 268 PRO A N 1
ATOM 2090 C CA . PRO A 1 268 ? 10.930 -25.666 -6.103 1.00 72.44 268 PRO A CA 1
ATOM 2091 C C . PRO A 1 268 ? 9.481 -25.480 -5.621 1.00 72.44 268 PRO A C 1
ATOM 2093 O O . PRO A 1 268 ? 8.575 -25.308 -6.433 1.00 72.44 268 PRO A O 1
ATOM 2096 N N . ALA A 1 269 ? 9.257 -25.456 -4.300 1.00 75.12 269 ALA A N 1
ATOM 2097 C CA . ALA A 1 269 ? 7.939 -25.247 -3.702 1.00 75.12 269 ALA A CA 1
ATOM 2098 C C . ALA A 1 269 ? 7.377 -23.829 -3.918 1.00 75.12 269 ALA A C 1
ATOM 2100 O O . ALA A 1 269 ? 6.176 -23.624 -3.767 1.00 75.12 269 ALA A O 1
ATOM 2101 N N . LEU A 1 270 ? 8.217 -22.853 -4.285 1.00 77.25 270 LEU A N 1
ATOM 2102 C CA . LEU A 1 270 ? 7.782 -21.473 -4.534 1.00 77.25 270 LEU A CA 1
ATOM 2103 C C . LEU A 1 270 ? 7.117 -21.286 -5.905 1.00 77.25 270 LEU A C 1
ATOM 2105 O O . LEU A 1 270 ? 6.563 -20.217 -6.160 1.00 77.25 270 LEU A O 1
ATOM 2109 N N . TYR A 1 271 ? 7.162 -22.305 -6.774 1.00 74.94 271 TYR A N 1
ATOM 2110 C CA . TYR A 1 271 ? 6.588 -22.272 -8.124 1.00 74.94 271 TYR A CA 1
ATOM 2111 C C . TYR A 1 271 ? 7.000 -21.024 -8.922 1.00 74.94 271 TYR A C 1
ATOM 2113 O O . TYR A 1 271 ? 6.156 -20.321 -9.484 1.00 74.94 271 TYR A O 1
ATOM 2121 N N . LEU A 1 272 ? 8.301 -20.737 -8.915 1.00 80.44 272 LEU A N 1
ATOM 2122 C CA . LEU A 1 272 ? 8.899 -19.622 -9.644 1.00 80.44 272 LEU A CA 1
ATOM 2123 C C . LEU A 1 272 ? 8.992 -19.932 -11.138 1.00 80.44 272 LEU A C 1
ATOM 2125 O O . LEU A 1 272 ? 9.108 -21.096 -11.522 1.00 80.44 272 LEU A O 1
ATOM 2129 N N . SER A 1 273 ? 8.984 -18.877 -11.954 1.00 74.50 273 SER A N 1
ATOM 2130 C CA . SER A 1 273 ? 9.278 -18.956 -13.392 1.00 74.50 273 SER A CA 1
ATOM 2131 C C . SER A 1 273 ? 10.650 -19.573 -13.688 1.00 74.50 273 SER A C 1
ATOM 2133 O O . SER A 1 273 ? 10.799 -20.343 -14.631 1.00 74.50 273 SER A O 1
ATOM 2135 N N . ASP A 1 274 ? 11.630 -19.291 -12.830 1.00 78.75 274 ASP A N 1
ATOM 2136 C CA . ASP A 1 274 ? 12.989 -19.814 -12.889 1.00 78.75 274 ASP A CA 1
ATOM 2137 C C . ASP A 1 274 ? 13.493 -20.105 -11.465 1.00 78.75 274 ASP A C 1
ATOM 2139 O O . ASP A 1 274 ? 13.277 -19.327 -10.530 1.00 78.75 274 ASP A O 1
ATOM 2143 N N . THR A 1 275 ? 14.167 -21.240 -11.290 1.00 81.44 275 THR A N 1
ATOM 2144 C CA . THR A 1 275 ? 14.742 -21.679 -10.012 1.00 81.44 275 THR A CA 1
ATOM 2145 C C . THR A 1 275 ? 16.228 -21.356 -9.877 1.00 81.44 275 THR A C 1
ATOM 2147 O O . THR A 1 275 ? 16.852 -21.784 -8.906 1.00 81.44 275 THR A O 1
ATOM 2150 N N . ALA A 1 276 ? 16.820 -20.618 -10.820 1.00 86.38 276 ALA A N 1
ATOM 2151 C CA . ALA A 1 276 ? 18.192 -20.146 -10.704 1.00 86.38 276 ALA A CA 1
ATOM 2152 C C . ALA A 1 276 ? 18.418 -19.405 -9.363 1.00 86.38 276 ALA A C 1
ATOM 2154 O O . ALA A 1 276 ? 17.552 -18.634 -8.923 1.00 86.38 276 ALA A O 1
ATOM 2155 N N . PRO A 1 277 ? 19.568 -19.617 -8.693 1.00 89.62 277 PRO A N 1
ATOM 2156 C CA . PRO A 1 277 ? 19.912 -18.870 -7.491 1.00 89.62 277 PRO A CA 1
ATOM 2157 C C . PRO A 1 277 ? 19.978 -17.370 -7.780 1.00 89.62 277 PRO A C 1
ATOM 2159 O O . PRO A 1 277 ? 20.638 -16.934 -8.731 1.00 89.62 277 PRO A O 1
ATOM 2162 N N . ILE A 1 278 ? 19.280 -16.591 -6.956 1.00 93.88 278 ILE A N 1
ATOM 2163 C CA . ILE A 1 278 ? 19.221 -15.136 -7.079 1.00 93.88 278 ILE A CA 1
ATOM 2164 C C . ILE A 1 278 ? 19.020 -14.489 -5.707 1.00 93.88 278 ILE A C 1
ATOM 2166 O O . ILE A 1 278 ? 18.156 -14.900 -4.925 1.00 93.88 278 ILE A O 1
ATOM 2170 N N . SER A 1 279 ? 19.811 -13.453 -5.426 1.00 96.00 279 SER A N 1
ATOM 2171 C CA . SER A 1 279 ? 19.679 -12.592 -4.247 1.00 96.00 279 SER A CA 1
ATOM 2172 C C . SER A 1 279 ? 20.058 -11.148 -4.574 1.00 96.00 279 SER A C 1
ATOM 2174 O O . SER A 1 279 ? 20.809 -10.885 -5.519 1.00 96.00 279 SER A O 1
ATOM 2176 N N . LEU A 1 280 ? 19.599 -10.191 -3.759 1.00 97.38 280 LEU A N 1
ATOM 2177 C CA . LEU A 1 280 ? 19.961 -8.779 -3.941 1.00 97.38 280 LEU A CA 1
ATOM 2178 C C . LEU A 1 280 ? 21.487 -8.569 -3.912 1.00 97.38 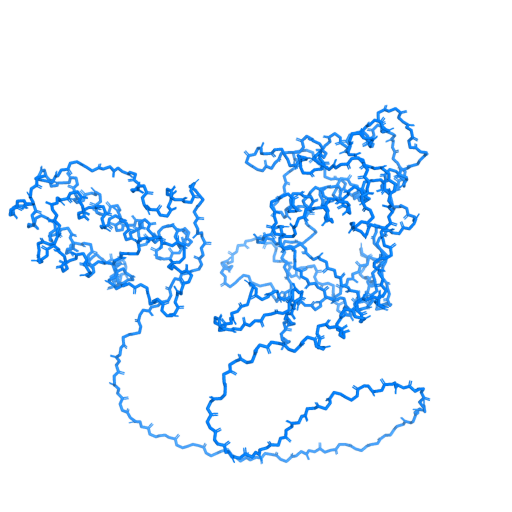280 LEU A C 1
ATOM 2180 O O . LEU A 1 280 ? 22.023 -7.770 -4.677 1.00 97.38 280 LEU A O 1
ATOM 2184 N N . LYS A 1 281 ? 22.198 -9.334 -3.075 1.00 96.69 281 LYS A N 1
ATOM 2185 C CA . LYS A 1 281 ? 23.663 -9.306 -2.967 1.00 96.69 281 LYS A CA 1
ATOM 2186 C C . LYS A 1 281 ? 24.348 -9.799 -4.244 1.00 96.69 281 LYS A C 1
ATOM 2188 O O . LYS A 1 281 ? 25.360 -9.228 -4.656 1.00 96.69 281 LYS A O 1
ATOM 2193 N N . GLN A 1 282 ? 23.815 -10.843 -4.878 1.00 96.69 282 GLN A N 1
ATOM 2194 C CA . GLN A 1 282 ? 24.336 -11.340 -6.153 1.00 96.69 282 GLN A CA 1
ATOM 2195 C C . GLN A 1 282 ? 24.138 -10.304 -7.262 1.00 96.69 282 GLN A C 1
ATOM 2197 O O . GLN A 1 282 ? 25.088 -10.019 -7.990 1.00 96.69 282 GLN A O 1
ATOM 2202 N N . ILE A 1 283 ? 22.960 -9.676 -7.335 1.00 97.69 283 ILE A N 1
ATOM 2203 C CA . ILE A 1 283 ? 22.692 -8.601 -8.299 1.00 97.69 283 ILE A CA 1
ATOM 2204 C C . ILE A 1 283 ? 23.647 -7.424 -8.074 1.00 97.69 283 ILE A C 1
ATOM 2206 O O . ILE A 1 283 ? 24.287 -6.981 -9.023 1.00 97.69 283 ILE A O 1
ATOM 2210 N N . GLU A 1 284 ? 23.816 -6.972 -6.828 1.00 97.44 284 GLU A N 1
ATOM 2211 C CA . GLU A 1 284 ? 24.754 -5.899 -6.464 1.00 97.44 284 GLU A CA 1
ATOM 2212 C C . GLU A 1 284 ? 26.200 -6.237 -6.854 1.00 97.44 284 GLU A C 1
ATOM 2214 O O . GLU A 1 284 ? 26.950 -5.383 -7.329 1.00 97.44 284 GLU A O 1
ATOM 2219 N N . THR A 1 285 ? 26.603 -7.493 -6.667 1.00 97.38 285 THR A N 1
ATOM 2220 C CA . THR A 1 285 ? 27.939 -7.960 -7.051 1.00 97.38 285 THR A CA 1
ATOM 2221 C C . THR A 1 285 ? 28.098 -7.939 -8.571 1.00 97.38 285 THR A C 1
ATOM 2223 O O . THR A 1 285 ? 29.108 -7.436 -9.062 1.00 97.38 285 THR A O 1
ATOM 2226 N N . ARG A 1 286 ? 27.096 -8.422 -9.319 1.00 97.75 286 ARG A N 1
ATOM 2227 C CA . ARG A 1 286 ? 27.099 -8.438 -10.789 1.00 97.75 286 ARG A CA 1
ATOM 2228 C C . ARG A 1 286 ? 27.117 -7.027 -11.378 1.00 97.75 286 ARG A C 1
ATOM 2230 O O . ARG A 1 286 ? 27.883 -6.792 -12.308 1.00 97.75 286 ARG A O 1
ATOM 2237 N N . THR A 1 287 ? 26.351 -6.076 -10.833 1.00 97.31 287 THR A N 1
ATOM 2238 C CA . THR A 1 287 ? 26.376 -4.680 -11.310 1.00 97.31 287 THR A CA 1
ATOM 2239 C C . THR A 1 287 ? 27.712 -4.007 -11.004 1.00 97.31 287 THR A C 1
ATOM 2241 O O . THR A 1 287 ? 28.303 -3.399 -11.894 1.00 97.31 287 THR A O 1
ATOM 2244 N N . ARG A 1 288 ? 28.246 -4.180 -9.786 1.00 96.44 288 ARG A N 1
ATOM 2245 C CA . ARG A 1 288 ? 29.522 -3.577 -9.361 1.00 96.44 288 ARG A CA 1
ATOM 2246 C C . ARG A 1 288 ? 30.704 -4.036 -10.212 1.00 96.44 288 ARG A C 1
ATOM 2248 O O . ARG A 1 288 ? 31.574 -3.235 -10.537 1.00 96.44 288 ARG A O 1
ATOM 2255 N N . HIS A 1 289 ? 30.724 -5.315 -10.580 1.00 97.12 289 HIS A N 1
ATOM 2256 C CA . HIS A 1 289 ? 31.772 -5.902 -11.419 1.00 97.12 289 HIS A CA 1
ATOM 2257 C C . HIS A 1 289 ? 31.431 -5.873 -12.917 1.00 97.12 289 HIS A C 1
ATOM 2259 O O . HIS A 1 289 ? 32.151 -6.477 -13.706 1.00 97.12 289 HIS A O 1
ATOM 2265 N N . LYS A 1 290 ? 30.352 -5.180 -13.320 1.00 96.31 290 LYS A N 1
ATOM 2266 C CA . LYS A 1 290 ? 29.930 -5.018 -14.723 1.00 96.31 290 LYS A CA 1
ATOM 2267 C C . LYS A 1 290 ? 29.766 -6.360 -15.460 1.00 96.31 290 LYS A C 1
ATOM 2269 O O . LYS A 1 290 ? 30.173 -6.506 -16.605 1.00 96.31 290 LYS A O 1
ATOM 2274 N N . MET A 1 291 ? 29.181 -7.350 -14.782 1.00 96.81 291 MET A N 1
ATOM 2275 C CA . MET A 1 291 ? 29.030 -8.724 -15.284 1.00 96.81 291 MET A CA 1
ATOM 2276 C C . MET A 1 291 ? 27.805 -8.932 -16.186 1.00 96.81 291 MET A C 1
ATOM 2278 O O . MET A 1 291 ? 27.711 -9.965 -16.848 1.00 96.81 291 MET A O 1
ATOM 2282 N N . TYR A 1 292 ? 26.852 -7.996 -16.200 1.00 96.31 292 TYR A N 1
ATOM 2283 C CA . TYR A 1 292 ? 25.702 -8.065 -17.102 1.00 96.31 292 TYR A CA 1
ATOM 2284 C C . TYR A 1 292 ? 26.125 -7.720 -18.527 1.00 96.31 292 TYR A C 1
ATOM 2286 O O . TYR A 1 292 ? 26.781 -6.705 -18.749 1.00 96.31 292 TYR A O 1
ATOM 2294 N N . LYS A 1 293 ? 25.735 -8.564 -19.490 1.00 93.38 293 LYS A N 1
ATOM 2295 C CA . LYS A 1 293 ? 26.067 -8.367 -20.909 1.00 93.38 293 LYS A CA 1
ATOM 2296 C C . LYS A 1 293 ? 25.286 -7.208 -21.526 1.00 93.38 293 LYS A C 1
ATOM 2298 O O . LYS A 1 293 ? 25.789 -6.554 -22.430 1.00 93.38 293 LYS A O 1
ATOM 2303 N N . ASN A 1 294 ? 24.059 -7.006 -21.059 1.00 94.06 294 ASN A N 1
ATOM 2304 C CA . ASN A 1 294 ? 23.116 -5.997 -21.523 1.00 94.06 294 ASN A CA 1
ATOM 2305 C C . ASN A 1 294 ? 22.153 -5.627 -20.380 1.00 94.06 294 ASN A C 1
ATOM 2307 O O . ASN A 1 294 ? 22.062 -6.342 -19.373 1.00 94.06 294 ASN A O 1
ATOM 2311 N N . ALA A 1 295 ? 21.430 -4.515 -20.526 1.00 94.31 295 ALA A N 1
ATOM 2312 C CA . ALA A 1 295 ? 20.475 -4.059 -19.511 1.00 94.31 295 ALA A CA 1
ATOM 2313 C C . ALA A 1 295 ? 19.286 -5.023 -19.316 1.00 94.31 295 ALA A C 1
ATOM 2315 O O . ALA A 1 295 ? 18.744 -5.124 -18.212 1.00 94.31 295 ALA A O 1
ATOM 2316 N N . LYS A 1 296 ? 18.920 -5.789 -20.352 1.00 92.81 296 LYS A N 1
ATOM 2317 C CA . LYS A 1 296 ? 17.835 -6.781 -20.293 1.00 92.81 296 LYS A CA 1
ATOM 2318 C C . LYS A 1 296 ? 18.143 -7.926 -19.329 1.00 92.81 296 LYS A C 1
ATOM 2320 O O . LYS A 1 296 ? 17.263 -8.341 -18.582 1.00 92.81 296 LYS A O 1
ATOM 2325 N N . ASP A 1 297 ? 19.380 -8.417 -19.302 1.00 93.31 297 ASP A N 1
ATOM 2326 C CA . ASP A 1 297 ? 19.809 -9.477 -18.380 1.00 93.31 297 ASP A CA 1
ATOM 2327 C C . ASP A 1 297 ? 19.728 -9.011 -16.917 1.00 93.31 297 ASP A C 1
ATOM 2329 O O . ASP A 1 297 ? 19.324 -9.773 -16.038 1.00 93.31 297 ASP A O 1
ATOM 2333 N N . PHE A 1 298 ? 20.060 -7.742 -16.661 1.00 95.62 298 PHE A N 1
ATOM 2334 C CA . PHE A 1 298 ? 19.898 -7.128 -15.343 1.00 95.62 298 PHE A CA 1
ATOM 2335 C C . PHE A 1 298 ? 18.425 -7.024 -14.933 1.00 95.62 298 PHE A C 1
ATOM 2337 O O . PHE A 1 298 ? 18.069 -7.376 -13.808 1.00 95.62 298 PHE A O 1
ATOM 2344 N N . ASP A 1 299 ? 17.563 -6.560 -15.838 1.00 94.19 299 ASP A N 1
ATOM 2345 C CA . ASP A 1 299 ? 16.125 -6.472 -15.589 1.00 94.19 299 ASP A CA 1
ATOM 2346 C C . ASP A 1 299 ? 15.507 -7.840 -15.271 1.00 94.19 299 ASP A C 1
ATOM 2348 O O . ASP A 1 299 ? 14.785 -7.971 -14.282 1.00 94.19 299 ASP A O 1
ATOM 2352 N N . LYS A 1 300 ? 15.873 -8.888 -16.017 1.00 91.25 300 LYS A N 1
ATOM 2353 C CA . LYS A 1 300 ? 15.429 -10.260 -15.726 1.00 91.25 300 LYS A CA 1
ATOM 2354 C C . LYS A 1 300 ? 15.774 -10.697 -14.307 1.00 91.25 300 LYS A C 1
ATOM 2356 O O . LYS A 1 300 ? 14.954 -11.326 -13.641 1.00 91.25 300 LYS A O 1
ATOM 2361 N N . ASP A 1 301 ? 16.980 -10.397 -13.832 1.00 94.19 301 ASP A N 1
ATOM 2362 C CA . ASP A 1 301 ? 17.396 -10.723 -12.465 1.00 94.19 301 ASP A CA 1
ATOM 2363 C C . ASP A 1 301 ? 16.608 -9.926 -11.421 1.00 94.19 301 ASP A C 1
ATOM 2365 O O . ASP A 1 301 ? 16.158 -10.489 -10.420 1.00 94.19 301 ASP A O 1
ATOM 2369 N N . MET A 1 302 ? 16.377 -8.633 -11.667 1.00 95.81 302 MET A N 1
ATOM 2370 C CA . MET A 1 302 ? 15.546 -7.798 -10.798 1.00 95.81 302 MET A CA 1
ATOM 2371 C C . MET A 1 302 ? 14.100 -8.309 -10.738 1.00 95.81 302 MET A C 1
ATOM 2373 O O . MET A 1 302 ? 13.532 -8.406 -9.650 1.00 95.81 302 MET A O 1
ATOM 2377 N N . MET A 1 303 ? 13.501 -8.679 -11.874 1.00 91.75 303 MET A N 1
ATOM 2378 C CA . MET A 1 303 ? 12.135 -9.213 -11.923 1.00 91.75 303 MET A CA 1
ATOM 2379 C C . MET A 1 303 ? 12.027 -10.565 -11.224 1.00 91.75 303 MET A C 1
ATOM 2381 O O . MET A 1 303 ? 11.112 -10.750 -10.419 1.00 91.75 303 MET A O 1
ATOM 2385 N N . ARG A 1 304 ? 12.995 -11.465 -11.434 1.00 91.38 304 ARG A N 1
ATOM 2386 C CA . ARG A 1 304 ? 13.077 -12.743 -10.712 1.00 91.38 304 ARG A CA 1
ATOM 2387 C C . ARG A 1 304 ? 13.206 -12.537 -9.203 1.00 91.38 304 ARG A C 1
ATOM 2389 O O . ARG A 1 304 ? 12.523 -13.215 -8.438 1.00 91.38 304 ARG A O 1
ATOM 2396 N N . LEU A 1 305 ? 14.001 -11.560 -8.758 1.00 95.12 305 LEU A N 1
ATOM 2397 C CA . LEU A 1 305 ? 14.112 -11.217 -7.338 1.00 95.12 305 LEU A CA 1
ATOM 2398 C C . LEU A 1 305 ? 12.768 -10.750 -6.750 1.00 95.12 305 LEU A C 1
ATOM 2400 O O . LEU A 1 305 ? 12.385 -11.204 -5.671 1.00 95.12 305 LEU A O 1
ATOM 2404 N N . PHE A 1 306 ? 12.026 -9.881 -7.445 1.00 94.50 306 PHE A N 1
ATOM 2405 C CA . PHE A 1 306 ? 10.703 -9.443 -6.982 1.00 94.50 306 PHE A CA 1
ATOM 2406 C C . PHE A 1 306 ? 9.650 -10.554 -7.055 1.00 94.50 306 PHE A C 1
ATOM 2408 O O . PHE A 1 306 ? 8.774 -10.619 -6.193 1.00 94.50 306 PHE A O 1
ATOM 2415 N N . GLU A 1 307 ? 9.719 -11.451 -8.043 1.00 91.38 307 GLU A N 1
ATOM 2416 C CA . GLU A 1 307 ? 8.887 -12.657 -8.071 1.00 91.38 307 GLU A CA 1
ATOM 2417 C C . GLU A 1 307 ? 9.131 -13.510 -6.834 1.00 91.38 307 GLU A C 1
ATOM 2419 O O . GLU A 1 307 ? 8.193 -13.824 -6.102 1.00 91.38 307 GLU A O 1
ATOM 2424 N N . LYS A 1 308 ? 10.405 -13.808 -6.567 1.00 92.62 308 LYS A N 1
ATOM 2425 C CA . LYS A 1 308 ? 10.840 -14.586 -5.413 1.00 92.62 308 LYS A CA 1
ATOM 2426 C C . LYS A 1 308 ? 10.357 -13.961 -4.115 1.00 92.62 308 LYS A C 1
ATOM 2428 O O . LYS A 1 308 ? 9.783 -14.667 -3.294 1.00 92.62 308 LYS A O 1
ATOM 2433 N N . ALA A 1 309 ? 10.485 -12.644 -3.965 1.00 94.62 309 ALA A N 1
ATOM 2434 C CA . ALA A 1 309 ? 9.978 -11.925 -2.802 1.00 94.62 309 ALA A CA 1
ATOM 2435 C C . ALA A 1 309 ? 8.460 -12.099 -2.612 1.00 94.62 309 ALA A C 1
ATOM 2437 O O . ALA A 1 309 ? 8.009 -12.373 -1.503 1.00 94.62 309 ALA A O 1
ATOM 2438 N N . ARG A 1 310 ? 7.671 -11.980 -3.688 1.00 91.88 310 ARG A N 1
ATOM 2439 C CA . ARG A 1 310 ? 6.205 -12.126 -3.638 1.00 91.88 310 ARG A CA 1
ATOM 2440 C C . ARG A 1 310 ? 5.740 -13.562 -3.395 1.00 91.88 310 ARG A C 1
ATOM 2442 O O . ARG A 1 310 ? 4.639 -13.751 -2.899 1.00 91.88 310 ARG A O 1
ATOM 2449 N N . ARG A 1 311 ? 6.533 -14.564 -3.778 1.00 89.88 311 ARG A N 1
ATOM 2450 C CA . ARG A 1 311 ? 6.235 -15.982 -3.510 1.00 89.88 311 ARG A CA 1
ATOM 2451 C C . ARG A 1 311 ? 6.687 -16.418 -2.120 1.00 89.88 311 ARG A C 1
ATOM 2453 O O . ARG A 1 311 ? 6.104 -17.335 -1.559 1.00 89.88 311 ARG A O 1
ATOM 2460 N N . TRP A 1 312 ? 7.750 -15.802 -1.606 1.00 92.56 312 TRP A N 1
ATOM 2461 C CA . TRP A 1 312 ? 8.337 -16.133 -0.312 1.00 92.56 312 TRP A CA 1
ATOM 2462 C C . TRP A 1 312 ? 7.563 -15.524 0.857 1.00 92.56 312 TRP A C 1
ATOM 2464 O O . TRP A 1 312 ? 7.336 -16.195 1.858 1.00 92.56 312 TRP A O 1
ATOM 2474 N N . HIS A 1 313 ? 7.172 -14.254 0.739 1.00 92.38 313 HIS A N 1
ATOM 2475 C CA . HIS A 1 313 ? 6.421 -13.563 1.784 1.00 92.38 313 HIS A CA 1
ATOM 2476 C C . HIS A 1 313 ? 4.922 -13.799 1.613 1.00 92.38 313 HIS A C 1
ATOM 2478 O O . HIS A 1 313 ? 4.397 -13.698 0.505 1.00 92.38 313 HIS A O 1
ATOM 2484 N N . GLU A 1 314 ? 4.227 -14.066 2.715 1.00 89.19 314 GLU A N 1
ATOM 2485 C CA . GLU A 1 314 ? 2.778 -14.260 2.702 1.00 89.19 314 GLU A CA 1
ATOM 2486 C C . GLU A 1 314 ? 2.052 -12.946 2.333 1.00 89.19 314 GLU A C 1
ATOM 2488 O O . GLU A 1 314 ? 2.408 -11.880 2.862 1.00 89.19 314 GLU A O 1
ATOM 2493 N N . PRO A 1 315 ? 1.052 -12.975 1.428 1.00 88.56 315 PRO A N 1
ATOM 2494 C CA . PRO A 1 315 ? 0.234 -11.806 1.116 1.00 88.56 315 PRO A CA 1
ATOM 2495 C C . PRO A 1 315 ? -0.385 -11.176 2.373 1.00 88.56 315 PRO A C 1
ATOM 2497 O O . PRO A 1 315 ? -0.819 -11.878 3.278 1.00 88.56 315 PRO A O 1
ATOM 2500 N N . GLY A 1 316 ? -0.437 -9.844 2.437 1.00 87.19 316 GLY A N 1
ATOM 2501 C CA . GLY A 1 316 ? -0.919 -9.111 3.616 1.00 87.19 316 GLY A CA 1
ATOM 2502 C C . GLY A 1 316 ? 0.133 -8.870 4.705 1.00 87.19 316 GLY A C 1
ATOM 2503 O O . GLY A 1 316 ? -0.128 -8.126 5.646 1.00 87.19 316 GLY A O 1
ATOM 2504 N N . THR A 1 317 ? 1.334 -9.447 4.589 1.00 93.25 317 THR A N 1
ATOM 2505 C CA . THR A 1 317 ? 2.447 -9.122 5.493 1.00 93.25 317 THR A CA 1
ATOM 2506 C C . THR A 1 317 ? 3.155 -7.832 5.084 1.00 93.25 317 THR A C 1
ATOM 2508 O O . THR A 1 317 ? 3.220 -7.463 3.906 1.00 93.25 317 THR A O 1
ATOM 2511 N N . GLU A 1 318 ? 3.786 -7.165 6.053 1.00 92.38 318 GLU A N 1
ATOM 2512 C CA . GLU A 1 318 ? 4.578 -5.963 5.783 1.00 92.38 318 GLU A CA 1
ATOM 2513 C C . GLU A 1 318 ? 5.704 -6.237 4.770 1.00 92.38 318 GLU A C 1
ATOM 2515 O O . GLU A 1 318 ? 5.921 -5.455 3.845 1.00 92.38 318 GLU A O 1
ATOM 2520 N N . ALA A 1 319 ? 6.395 -7.375 4.892 1.00 94.94 319 ALA A N 1
ATOM 2521 C CA . ALA A 1 319 ? 7.474 -7.752 3.983 1.00 94.94 319 ALA A CA 1
ATOM 2522 C C . ALA A 1 319 ? 6.991 -7.898 2.529 1.00 94.94 319 ALA A C 1
ATOM 2524 O O . ALA A 1 319 ? 7.664 -7.423 1.607 1.00 94.94 319 ALA A O 1
ATOM 2525 N N . TYR A 1 320 ? 5.802 -8.476 2.328 1.00 94.69 320 TYR A N 1
ATOM 2526 C CA . TYR A 1 320 ? 5.161 -8.574 1.019 1.00 94.69 320 TYR A CA 1
ATOM 2527 C C . TYR A 1 320 ? 4.806 -7.187 0.455 1.00 94.69 320 TYR A C 1
ATOM 2529 O O . TYR A 1 320 ? 5.153 -6.870 -0.687 1.00 94.69 320 TYR A O 1
ATOM 2537 N N . GLY A 1 321 ? 4.206 -6.308 1.267 1.00 93.81 321 GLY A N 1
ATOM 2538 C CA . GLY A 1 321 ? 3.903 -4.927 0.862 1.00 93.81 321 GLY A CA 1
ATOM 2539 C C . GLY A 1 321 ? 5.151 -4.117 0.494 1.00 93.81 321 GLY A C 1
ATOM 2540 O O . GLY A 1 321 ? 5.177 -3.423 -0.527 1.00 93.81 321 GLY A O 1
ATOM 2541 N N . ARG A 1 322 ? 6.232 -4.266 1.270 1.00 94.81 322 ARG A N 1
ATOM 2542 C CA . ARG A 1 322 ? 7.542 -3.657 0.993 1.00 94.81 322 ARG A CA 1
ATOM 2543 C C . ARG A 1 322 ? 8.144 -4.163 -0.322 1.00 94.81 322 ARG A C 1
ATOM 2545 O O . ARG A 1 322 ? 8.683 -3.361 -1.083 1.00 94.81 322 ARG A O 1
ATOM 2552 N N . ALA A 1 323 ? 8.006 -5.453 -0.639 1.00 96.06 323 ALA A N 1
ATOM 2553 C CA . ALA A 1 323 ? 8.454 -6.002 -1.921 1.00 96.06 323 ALA A CA 1
ATOM 2554 C C . ALA A 1 323 ? 7.706 -5.365 -3.109 1.00 96.06 323 ALA A C 1
ATOM 2556 O O . ALA A 1 323 ? 8.336 -4.951 -4.084 1.00 96.06 323 ALA A O 1
ATOM 2557 N N . LEU A 1 324 ? 6.382 -5.196 -2.999 1.00 94.06 324 LEU A N 1
ATOM 2558 C CA . LEU A 1 324 ? 5.567 -4.514 -4.013 1.00 94.06 324 LEU A CA 1
ATOM 2559 C C . LEU A 1 324 ? 5.925 -3.029 -4.166 1.00 94.06 324 LEU A C 1
ATOM 2561 O O . LEU A 1 324 ? 5.894 -2.492 -5.276 1.00 94.06 324 LEU A O 1
ATOM 2565 N N . LEU A 1 325 ? 6.241 -2.342 -3.066 1.00 93.75 325 LEU A N 1
ATOM 2566 C CA . LEU A 1 325 ? 6.694 -0.949 -3.089 1.00 93.75 325 LEU A CA 1
ATOM 2567 C C . LEU A 1 325 ? 8.029 -0.809 -3.829 1.00 93.75 325 LEU A C 1
ATOM 2569 O O . LEU A 1 325 ? 8.154 0.029 -4.720 1.00 93.75 325 LEU A O 1
ATOM 2573 N N . LEU A 1 326 ? 9.010 -1.653 -3.502 1.00 96.50 326 LEU A N 1
ATOM 2574 C CA . LEU A 1 326 ? 10.325 -1.628 -4.145 1.00 96.50 326 LEU A CA 1
ATOM 2575 C C . LEU A 1 326 ? 10.252 -2.004 -5.625 1.00 96.50 326 LEU A C 1
ATOM 2577 O O . LEU A 1 326 ? 10.970 -1.415 -6.430 1.00 96.50 326 LEU A O 1
ATOM 2581 N N . GLN A 1 327 ? 9.358 -2.922 -6.002 1.00 94.81 327 GLN A N 1
ATOM 2582 C CA . GLN A 1 327 ? 9.110 -3.231 -7.407 1.00 94.81 327 GLN A CA 1
ATOM 2583 C C . GLN A 1 327 ? 8.556 -2.008 -8.152 1.00 94.81 327 GLN A C 1
ATOM 2585 O O . GLN A 1 327 ? 9.015 -1.698 -9.248 1.0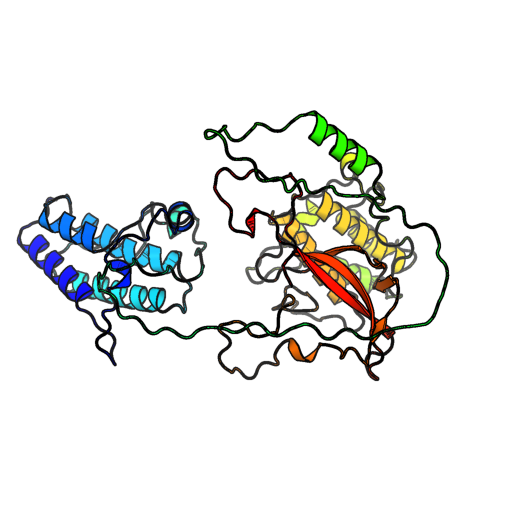0 94.81 327 GLN A O 1
ATOM 2590 N N . ARG A 1 328 ? 7.615 -1.258 -7.564 1.00 92.38 328 ARG A N 1
ATOM 2591 C CA . ARG A 1 328 ? 7.099 -0.015 -8.169 1.00 92.38 328 ARG A CA 1
ATOM 2592 C C . ARG A 1 328 ? 8.158 1.085 -8.242 1.00 92.38 328 ARG A C 1
ATOM 2594 O O . ARG A 1 328 ? 8.263 1.753 -9.266 1.00 92.38 328 ARG A O 1
ATOM 2601 N N . LEU A 1 329 ? 8.985 1.229 -7.207 1.00 95.00 329 LEU A N 1
ATOM 2602 C CA . LEU A 1 329 ? 10.139 2.129 -7.232 1.00 95.00 329 LEU A CA 1
ATOM 2603 C C . LEU A 1 329 ? 11.102 1.754 -8.366 1.00 95.00 329 LEU A C 1
ATOM 2605 O O . LEU A 1 329 ? 11.484 2.622 -9.145 1.00 95.00 329 LEU A O 1
ATOM 2609 N N . TYR A 1 330 ? 11.444 0.470 -8.513 1.00 95.62 330 TYR A N 1
ATOM 2610 C CA . TYR A 1 330 ? 12.254 -0.014 -9.633 1.00 95.62 330 TYR A CA 1
ATOM 2611 C C . TYR A 1 330 ? 11.643 0.403 -10.973 1.00 95.62 330 TYR A C 1
ATOM 2613 O O . TYR A 1 330 ? 12.338 0.975 -11.810 1.00 95.62 330 TYR A O 1
ATOM 2621 N N . GLN A 1 331 ? 10.334 0.201 -11.141 1.00 91.75 331 GLN A N 1
ATOM 2622 C CA . GLN A 1 331 ? 9.613 0.579 -12.354 1.00 91.75 331 GLN A CA 1
ATOM 2623 C C . GLN A 1 331 ? 9.624 2.092 -12.625 1.00 91.75 331 GLN A C 1
ATOM 2625 O O . GLN A 1 331 ? 9.661 2.497 -13.789 1.00 91.75 331 GLN A O 1
ATOM 2630 N N . ALA A 1 332 ? 9.622 2.925 -11.581 1.00 92.00 332 ALA A N 1
ATOM 2631 C CA . ALA A 1 332 ? 9.741 4.377 -11.697 1.00 92.00 332 ALA A CA 1
ATOM 2632 C C . ALA A 1 332 ? 11.171 4.829 -12.048 1.00 92.00 332 ALA A C 1
ATOM 2634 O O . ALA A 1 332 ? 11.347 5.777 -12.807 1.00 92.00 332 ALA A O 1
ATOM 2635 N N . LEU A 1 333 ? 12.199 4.143 -11.540 1.00 94.25 333 LEU A N 1
ATOM 2636 C CA . LEU A 1 333 ? 13.614 4.440 -11.820 1.00 94.25 333 LEU A CA 1
ATOM 2637 C C . LEU A 1 333 ? 14.057 4.046 -13.235 1.00 94.25 333 LEU A C 1
ATOM 2639 O O . LEU A 1 333 ? 15.050 4.574 -13.740 1.00 94.25 333 LEU A O 1
ATOM 2643 N N . THR A 1 334 ? 13.338 3.101 -13.835 1.00 92.19 334 THR A N 1
ATOM 2644 C CA . THR A 1 334 ? 13.598 2.508 -15.157 1.00 92.19 334 THR A CA 1
ATOM 2645 C C . THR A 1 334 ? 12.539 2.904 -16.191 1.00 92.19 334 THR A C 1
ATOM 2647 O O . THR A 1 334 ? 12.490 2.359 -17.288 1.00 92.19 334 THR A O 1
ATOM 2650 N N . GLY A 1 335 ? 11.638 3.828 -15.844 1.00 85.94 335 GLY A N 1
ATOM 2651 C CA . GLY A 1 335 ? 10.689 4.408 -16.792 1.00 85.94 335 GLY A CA 1
ATOM 2652 C C . GLY A 1 335 ? 11.360 5.369 -17.783 1.00 85.94 335 GLY A C 1
ATOM 2653 O O . GLY A 1 335 ? 12.488 5.796 -17.549 1.00 85.94 335 GLY A O 1
ATOM 2654 N N . PRO A 1 336 ? 10.650 5.772 -18.854 1.00 80.06 336 PRO A N 1
ATOM 2655 C CA . PRO A 1 336 ? 11.171 6.705 -19.861 1.00 80.06 336 PRO A CA 1
ATOM 2656 C C . PRO A 1 336 ? 11.535 8.075 -19.271 1.00 80.06 336 PRO A C 1
ATOM 2658 O O . PRO A 1 336 ? 12.451 8.731 -19.752 1.00 80.06 336 PRO A O 1
ATOM 2661 N N . ASN A 1 337 ? 10.852 8.471 -18.192 1.00 84.00 337 ASN A N 1
ATOM 2662 C CA . ASN A 1 337 ? 11.165 9.652 -17.394 1.00 84.00 337 ASN A CA 1
ATOM 2663 C C . ASN A 1 337 ? 11.475 9.213 -15.953 1.00 84.00 337 ASN A C 1
ATOM 2665 O O . ASN A 1 337 ? 10.559 9.172 -15.124 1.00 84.00 337 ASN A O 1
ATOM 2669 N N . PRO A 1 338 ? 12.729 8.829 -15.649 1.00 87.94 338 PRO A N 1
ATOM 2670 C CA . PRO A 1 338 ? 13.113 8.382 -14.319 1.00 87.94 338 PRO A CA 1
ATOM 2671 C C . PRO A 1 338 ? 12.904 9.467 -13.269 1.00 87.94 338 PRO A C 1
ATOM 2673 O O . PRO A 1 338 ? 13.243 10.632 -13.477 1.00 87.94 338 PRO A O 1
ATOM 2676 N N . ILE A 1 339 ? 12.409 9.070 -12.101 1.00 88.81 339 ILE A N 1
ATOM 2677 C CA . ILE A 1 339 ? 12.334 9.970 -10.949 1.00 88.81 339 ILE A CA 1
ATOM 2678 C C . ILE A 1 339 ? 13.737 10.281 -10.401 1.00 88.81 339 ILE A C 1
ATOM 2680 O O . ILE A 1 339 ? 14.620 9.419 -10.397 1.00 88.81 339 ILE A O 1
ATOM 2684 N N . ALA A 1 340 ? 13.930 11.505 -9.906 1.00 87.38 340 ALA A N 1
ATOM 2685 C CA . ALA A 1 340 ? 15.161 11.948 -9.252 1.00 87.38 340 ALA A CA 1
ATOM 2686 C C . ALA A 1 340 ? 14.980 12.038 -7.720 1.00 87.38 340 ALA A C 1
ATOM 2688 O O . ALA A 1 340 ? 13.847 12.157 -7.247 1.00 87.38 340 ALA A O 1
ATOM 2689 N N . PRO A 1 341 ? 16.068 11.995 -6.925 1.00 86.56 341 PRO A N 1
ATOM 2690 C CA . PRO A 1 341 ? 16.008 12.272 -5.493 1.00 86.56 341 PRO A CA 1
ATOM 2691 C C . PRO A 1 341 ? 15.460 13.683 -5.188 1.00 86.56 341 PRO A C 1
ATOM 2693 O O . PRO A 1 341 ? 15.747 14.611 -5.946 1.00 86.56 341 PRO A O 1
ATOM 2696 N N . PRO A 1 342 ? 14.758 13.888 -4.056 1.00 86.19 342 PRO A N 1
ATOM 2697 C CA . PRO A 1 342 ? 14.382 12.888 -3.056 1.00 86.19 342 PRO A CA 1
ATOM 2698 C C . PRO A 1 342 ? 13.264 11.966 -3.570 1.00 86.19 342 PRO A C 1
ATOM 2700 O O . PRO A 1 342 ? 12.262 12.430 -4.106 1.00 86.19 342 PRO A O 1
ATOM 2703 N N . TYR A 1 343 ? 13.423 10.649 -3.389 1.00 89.31 343 TYR A N 1
ATOM 2704 C CA . TYR A 1 343 ? 12.469 9.635 -3.860 1.00 89.31 343 TYR A CA 1
ATOM 2705 C C . TYR A 1 343 ? 11.213 9.586 -2.976 1.00 89.31 343 TYR A C 1
ATOM 2707 O O . TYR A 1 343 ? 10.965 8.623 -2.260 1.00 89.31 343 TYR A O 1
ATOM 2715 N N . VAL A 1 344 ? 10.417 10.646 -2.993 1.00 83.94 344 VAL A N 1
ATOM 2716 C CA . VAL A 1 344 ? 9.139 10.726 -2.280 1.00 83.94 344 VAL A CA 1
ATOM 2717 C C . VAL A 1 344 ? 7.998 10.465 -3.247 1.00 83.94 344 VAL A C 1
ATOM 2719 O O . VAL A 1 344 ? 7.976 10.974 -4.365 1.00 83.94 344 VAL A O 1
ATOM 2722 N N . SER A 1 345 ? 7.024 9.671 -2.812 1.00 83.06 345 SER A N 1
ATOM 2723 C CA . SER A 1 345 ? 5.826 9.411 -3.594 1.00 83.06 345 SER A CA 1
ATOM 2724 C C . SER A 1 345 ? 4.602 9.409 -2.701 1.00 83.06 345 SER A C 1
ATOM 2726 O O . SER A 1 345 ? 4.524 8.676 -1.724 1.00 83.06 345 SER A O 1
ATOM 2728 N N . SER A 1 346 ? 3.615 10.203 -3.097 1.00 78.88 346 SER A N 1
ATOM 2729 C CA . SER A 1 346 ? 2.278 10.191 -2.500 1.00 78.88 346 SER A CA 1
ATOM 2730 C C . SER A 1 346 ? 1.410 9.034 -3.005 1.00 78.88 346 SER A C 1
ATOM 2732 O O . SER A 1 346 ? 0.278 8.884 -2.565 1.00 78.88 346 SER A O 1
ATOM 2734 N N . THR A 1 347 ? 1.907 8.250 -3.966 1.00 78.31 347 THR A N 1
ATOM 2735 C CA . THR A 1 347 ? 1.192 7.133 -4.605 1.00 78.31 347 THR A CA 1
ATOM 2736 C C . THR A 1 347 ? 1.907 5.805 -4.387 1.00 78.31 347 THR A C 1
ATOM 2738 O O . THR A 1 347 ? 1.568 4.808 -5.027 1.00 78.31 347 THR A O 1
ATOM 2741 N N . ASN A 1 348 ? 2.943 5.781 -3.538 1.00 86.19 348 ASN A N 1
ATOM 2742 C CA . ASN A 1 348 ? 3.822 4.623 -3.387 1.00 86.19 348 ASN A CA 1
ATOM 2743 C C . ASN A 1 348 ? 4.350 4.123 -4.750 1.00 86.19 348 ASN A C 1
ATOM 2745 O O . ASN A 1 348 ? 4.374 2.926 -5.034 1.00 86.19 348 ASN A O 1
ATOM 2749 N N . PHE A 1 349 ? 4.713 5.075 -5.617 1.00 88.38 349 PHE A N 1
ATOM 2750 C CA . PHE A 1 349 ? 5.205 4.886 -6.988 1.00 88.38 349 PHE A CA 1
ATOM 2751 C C . PHE A 1 349 ? 4.239 4.156 -7.934 1.00 88.38 349 PHE A C 1
ATOM 2753 O O . PHE A 1 349 ? 4.638 3.719 -9.012 1.00 88.38 349 PHE A O 1
ATOM 2760 N N . ALA A 1 350 ? 2.962 4.026 -7.568 1.00 83.00 350 ALA A N 1
ATOM 2761 C CA . ALA A 1 350 ? 1.939 3.555 -8.491 1.00 83.00 350 ALA A CA 1
ATOM 2762 C C . ALA A 1 350 ? 1.651 4.619 -9.563 1.00 83.00 350 ALA A C 1
ATOM 2764 O O . ALA A 1 350 ? 1.672 5.821 -9.281 1.00 83.00 350 ALA A O 1
ATOM 2765 N N . SER A 1 351 ? 1.340 4.166 -10.782 1.00 71.88 351 SER A N 1
ATOM 2766 C CA . SER A 1 351 ? 0.956 5.028 -11.910 1.00 71.88 351 SER A CA 1
ATOM 2767 C C . SER A 1 351 ? -0.380 5.745 -11.692 1.00 71.88 351 SER A C 1
ATOM 2769 O O . SER A 1 351 ? -0.614 6.802 -12.271 1.00 71.88 351 SER A O 1
ATOM 2771 N N . LEU A 1 352 ? -1.248 5.189 -10.842 1.00 67.12 352 LEU A N 1
ATOM 2772 C CA . LEU A 1 352 ? -2.531 5.761 -10.448 1.00 67.12 352 LEU A CA 1
ATOM 2773 C C . LEU A 1 352 ? -2.633 5.797 -8.921 1.00 67.12 352 LEU A C 1
ATOM 2775 O O . LEU A 1 352 ? -2.183 4.874 -8.243 1.00 67.12 352 LEU A O 1
ATOM 2779 N N . ARG A 1 353 ? -3.252 6.858 -8.387 1.00 59.19 353 ARG A N 1
ATOM 2780 C CA . ARG A 1 353 ? -3.544 6.991 -6.949 1.00 59.19 353 ARG A CA 1
ATOM 2781 C C . ARG A 1 353 ? -4.703 6.117 -6.471 1.00 59.19 353 ARG A C 1
ATOM 2783 O O . ARG A 1 353 ? -4.777 5.873 -5.278 1.00 59.19 353 ARG A O 1
ATOM 2790 N N . ALA A 1 354 ? -5.620 5.718 -7.354 1.00 53.50 354 ALA A N 1
ATOM 2791 C CA . ALA A 1 354 ? -6.905 5.138 -6.963 1.00 53.50 354 ALA A CA 1
ATOM 2792 C C . ALA A 1 354 ? -7.421 4.073 -7.952 1.00 53.50 354 ALA A C 1
ATOM 2794 O O . ALA A 1 354 ? -7.016 4.045 -9.117 1.00 53.50 354 ALA A O 1
ATOM 2795 N N . GLY A 1 355 ? -8.324 3.223 -7.451 1.00 50.12 355 GLY A N 1
ATOM 2796 C CA . GLY A 1 355 ? -9.088 2.190 -8.163 1.00 50.12 355 GLY A CA 1
ATOM 2797 C C . GLY A 1 355 ? -10.248 2.683 -9.054 1.00 50.12 355 GLY A C 1
ATOM 2798 O O . GLY A 1 355 ? -10.550 3.871 -9.012 1.00 50.12 355 GLY A O 1
ATOM 2799 N N . PRO A 1 356 ? -10.925 1.827 -9.859 1.00 41.38 356 PRO A N 1
ATOM 2800 C CA . PRO A 1 356 ? -12.139 2.100 -10.592 1.00 41.38 356 PRO A CA 1
ATOM 2801 C C . PRO A 1 356 ? -13.337 2.288 -9.665 1.00 41.38 356 PRO A C 1
ATOM 2803 O O . PRO A 1 356 ? -13.368 1.909 -8.497 1.00 41.38 356 PRO A O 1
ATOM 2806 N N . GLY A 1 357 ? -14.344 2.875 -10.294 1.00 42.72 357 GLY A N 1
ATOM 2807 C CA . GLY A 1 357 ? -15.381 3.678 -9.674 1.00 42.72 357 GLY A CA 1
ATOM 2808 C C . GLY A 1 357 ? -15.207 5.109 -10.176 1.00 42.72 357 GLY A C 1
ATOM 2809 O O . GLY A 1 357 ? -14.084 5.575 -10.379 1.00 42.72 357 GLY A O 1
ATOM 2810 N N . ASN A 1 358 ? -16.309 5.795 -10.489 1.00 37.09 358 ASN A N 1
ATOM 2811 C CA . ASN A 1 358 ? -16.243 7.211 -10.838 1.00 37.09 358 ASN A CA 1
ATOM 2812 C C . ASN A 1 358 ? -15.510 7.951 -9.722 1.00 37.09 358 ASN A C 1
ATOM 2814 O O . ASN A 1 358 ? -15.877 7.853 -8.555 1.00 37.09 358 ASN A O 1
ATOM 2818 N N . VAL A 1 359 ? -14.470 8.679 -10.113 1.00 42.06 359 VAL A N 1
ATOM 2819 C CA . VAL A 1 359 ? -13.642 9.471 -9.217 1.00 42.06 359 VAL A CA 1
ATOM 2820 C C . VAL A 1 359 ? -14.494 10.587 -8.634 1.00 42.06 359 VAL A C 1
ATOM 2822 O O . VAL A 1 359 ? -14.623 11.659 -9.214 1.00 42.06 359 VAL A O 1
ATOM 2825 N N . LYS A 1 360 ? -15.077 10.309 -7.477 1.00 34.47 360 LYS A N 1
ATOM 2826 C CA . LYS A 1 360 ? -15.170 11.240 -6.364 1.00 34.47 360 LYS A CA 1
ATOM 2827 C C . LYS A 1 360 ? -14.972 10.410 -5.097 1.00 34.47 360 LYS A C 1
ATOM 2829 O O . LYS A 1 360 ? -15.756 9.490 -4.872 1.00 34.47 360 LYS A O 1
ATOM 2834 N N . PRO A 1 361 ? -13.971 10.717 -4.257 1.00 35.72 361 PRO A N 1
ATOM 2835 C CA . PRO A 1 361 ? -14.091 10.386 -2.847 1.00 35.72 361 PRO A CA 1
ATOM 2836 C C . PRO A 1 361 ? -15.439 10.945 -2.392 1.00 35.72 361 PRO A C 1
ATOM 2838 O O . PRO A 1 361 ? -15.754 12.096 -2.708 1.00 35.72 361 PRO A O 1
ATOM 2841 N N . VAL A 1 362 ? -16.234 10.171 -1.659 1.00 37.09 362 VAL A N 1
ATOM 2842 C CA . VAL A 1 362 ? -17.521 10.642 -1.111 1.00 37.09 362 VAL A CA 1
ATOM 2843 C C . VAL A 1 362 ? -17.325 11.894 -0.217 1.00 37.09 362 VAL A C 1
ATOM 2845 O O . VAL A 1 362 ? -18.281 12.607 0.080 1.00 37.09 362 VAL A O 1
ATOM 2848 N N . HIS A 1 363 ? -16.073 12.237 0.128 1.00 36.62 363 HIS A N 1
ATOM 2849 C CA . HIS A 1 363 ? -15.669 13.409 0.915 1.00 36.62 363 HIS A CA 1
ATOM 2850 C C . HIS A 1 363 ? -14.717 14.395 0.217 1.00 36.62 363 HIS A C 1
ATOM 2852 O O . HIS A 1 363 ? -14.081 15.206 0.887 1.00 36.62 363 HIS A O 1
ATOM 2858 N N . ALA A 1 364 ? -14.610 14.396 -1.115 1.00 37.47 364 ALA A N 1
ATOM 2859 C CA . ALA A 1 364 ? -13.883 15.475 -1.784 1.00 37.47 364 ALA A CA 1
ATOM 2860 C C . ALA 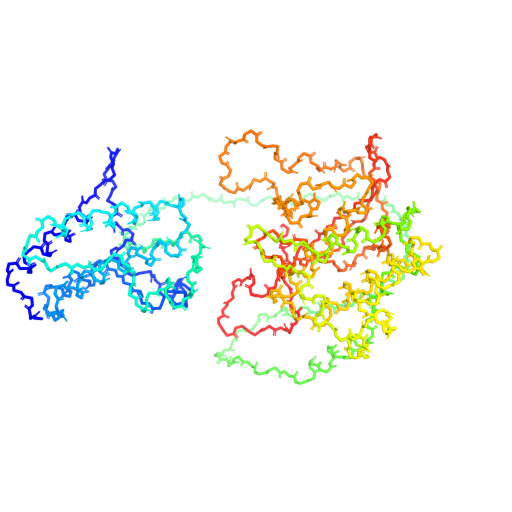A 1 364 ? -14.677 16.789 -1.696 1.00 37.47 364 ALA A C 1
ATOM 2862 O O . ALA A 1 364 ? -15.565 17.047 -2.510 1.00 37.47 364 ALA A O 1
ATOM 2863 N N . GLN A 1 365 ? -14.335 17.631 -0.717 1.00 39.19 365 GLN A N 1
ATOM 2864 C CA . GLN A 1 365 ? -14.521 19.072 -0.858 1.00 39.19 365 GLN A CA 1
ATOM 2865 C C . GLN A 1 365 ? -13.734 19.530 -2.088 1.00 39.19 365 GLN A C 1
ATOM 2867 O O . GLN A 1 365 ? -12.617 19.058 -2.318 1.00 39.19 365 GLN A O 1
ATOM 2872 N N . GLU A 1 366 ? -14.341 20.411 -2.886 1.00 34.88 366 GLU A N 1
ATOM 2873 C CA . GLU A 1 366 ? -13.702 21.077 -4.021 1.00 34.88 366 GLU A CA 1
ATOM 2874 C C . GLU A 1 366 ? -12.346 21.639 -3.584 1.00 34.88 366 GLU A C 1
ATOM 2876 O O . GLU A 1 366 ? -12.253 22.654 -2.901 1.00 34.88 366 GLU A O 1
ATOM 2881 N N . SER A 1 367 ? -11.284 20.926 -3.937 1.00 38.03 367 SER A N 1
ATOM 2882 C CA . SER A 1 367 ? -9.910 21.384 -3.819 1.00 38.03 367 SER A CA 1
ATOM 2883 C C . SER A 1 367 ? -9.299 21.292 -5.208 1.00 38.03 367 SER A C 1
ATOM 2885 O O . SER A 1 367 ? -9.550 20.329 -5.934 1.00 38.03 367 SER A O 1
ATOM 2887 N N . ASP A 1 368 ? -8.524 22.311 -5.571 1.00 37.34 368 ASP A N 1
ATOM 2888 C CA . ASP A 1 368 ? -7.912 22.561 -6.886 1.00 37.34 368 ASP A CA 1
ATOM 2889 C C . ASP A 1 368 ? -6.900 21.489 -7.364 1.00 37.34 368 ASP A C 1
ATOM 2891 O O . ASP A 1 368 ? -6.037 21.762 -8.200 1.00 37.34 368 ASP A O 1
ATOM 2895 N N . LEU A 1 369 ? -6.957 20.250 -6.861 1.00 40.00 369 LEU A N 1
ATOM 2896 C CA . LEU A 1 369 ? -6.144 19.148 -7.372 1.00 40.00 369 LEU A CA 1
ATOM 2897 C C . LEU A 1 369 ? -6.883 18.394 -8.490 1.00 40.00 369 LEU A C 1
ATOM 2899 O O . LEU A 1 369 ? -8.042 18.012 -8.318 1.00 40.00 369 LEU A O 1
ATOM 2903 N N . PRO A 1 370 ? -6.219 18.107 -9.626 1.00 35.19 370 PRO A N 1
ATOM 2904 C CA . PRO A 1 370 ? -6.858 17.457 -10.760 1.00 35.19 370 PRO A CA 1
ATOM 2905 C C . PRO A 1 370 ? -7.396 16.073 -10.368 1.00 35.19 370 PRO A C 1
ATOM 2907 O O . PRO A 1 370 ? -6.648 15.162 -10.014 1.00 35.19 370 PRO A O 1
ATOM 2910 N N . SER A 1 371 ? -8.721 15.931 -10.443 1.00 36.34 371 SER A N 1
ATOM 2911 C CA . SER A 1 371 ? -9.458 14.679 -10.256 1.00 36.34 371 SER A CA 1
ATOM 2912 C C . SER A 1 371 ? -8.894 13.570 -11.151 1.00 36.34 371 SER A C 1
ATOM 2914 O O . SER A 1 371 ? -8.764 13.762 -12.351 1.00 36.34 371 SER A O 1
ATOM 2916 N N . VAL A 1 372 ? -8.631 12.372 -10.621 1.00 41.97 372 VAL A N 1
ATOM 2917 C CA . VAL A 1 372 ? -8.078 11.203 -11.353 1.00 41.97 372 VAL A CA 1
ATOM 2918 C C . VAL A 1 372 ? -8.895 10.803 -12.609 1.00 41.97 372 VAL A C 1
ATOM 2920 O O . VAL A 1 372 ? -8.396 10.084 -13.474 1.00 41.97 372 VAL A O 1
ATOM 2923 N N . THR A 1 373 ? -10.113 11.331 -12.796 1.00 36.09 373 THR A N 1
ATOM 2924 C CA . THR A 1 373 ? -10.893 11.217 -14.044 1.00 36.09 373 THR A CA 1
ATOM 2925 C C . THR A 1 373 ? -10.244 11.847 -15.279 1.00 36.09 373 THR A C 1
ATOM 2927 O O . THR A 1 373 ? -10.693 11.527 -16.378 1.00 36.09 373 THR A O 1
ATOM 2930 N N . VAL A 1 374 ? -9.203 12.688 -15.165 1.00 39.59 374 VAL A N 1
ATOM 2931 C CA . VAL A 1 374 ? -8.570 13.294 -16.361 1.00 39.59 374 VAL A CA 1
ATOM 2932 C C . VAL A 1 374 ? -7.827 12.288 -17.251 1.00 39.59 374 VAL A C 1
ATOM 2934 O O . VAL A 1 374 ? -7.612 12.574 -18.422 1.00 39.59 374 VAL A O 1
ATOM 2937 N N . ASN A 1 375 ? -7.470 11.100 -16.745 1.00 49.41 375 ASN A N 1
ATOM 2938 C CA . ASN A 1 375 ? -6.678 10.109 -17.494 1.00 49.41 375 ASN A CA 1
ATOM 2939 C C . ASN A 1 375 ? -7.507 8.986 -18.141 1.00 49.41 375 ASN A C 1
ATOM 2941 O O . ASN A 1 375 ? -6.948 7.986 -18.597 1.00 49.41 375 ASN A O 1
ATOM 2945 N N . ARG A 1 376 ? -8.840 9.101 -18.178 1.00 61.50 376 ARG A N 1
ATOM 2946 C CA . ARG A 1 376 ? -9.681 8.089 -18.827 1.00 61.50 376 ARG A CA 1
ATOM 2947 C C . ARG A 1 376 ? -9.704 8.325 -20.337 1.00 61.50 376 ARG A C 1
ATOM 2949 O O . ARG A 1 376 ? -10.507 9.115 -20.817 1.00 61.50 376 ARG A O 1
ATOM 2956 N N . THR A 1 377 ? -8.896 7.569 -21.078 1.00 64.19 377 THR A N 1
ATOM 2957 C CA . THR A 1 377 ? -8.962 7.531 -22.549 1.00 64.19 377 THR A CA 1
ATOM 2958 C C . THR A 1 377 ? -10.379 7.197 -22.994 1.00 64.19 377 THR A C 1
ATOM 2960 O O . THR A 1 377 ? -10.967 6.221 -22.510 1.00 64.19 377 THR A O 1
ATOM 2963 N N . LEU A 1 378 ? -10.969 8.015 -23.863 1.00 73.44 378 LEU A N 1
ATOM 2964 C CA . LEU A 1 378 ? -12.343 7.814 -24.320 1.00 73.44 378 LEU A CA 1
ATOM 2965 C C . LEU A 1 378 ? -12.432 6.524 -25.132 1.00 73.44 378 LEU A C 1
ATOM 2967 O O . LEU A 1 378 ? -11.489 6.158 -25.817 1.00 73.44 378 LEU A O 1
ATOM 2971 N N . THR A 1 379 ? -13.571 5.831 -25.091 1.00 76.94 379 THR A N 1
ATOM 2972 C CA . THR A 1 379 ? -13.742 4.552 -25.806 1.00 76.94 379 THR A CA 1
ATOM 2973 C C . THR A 1 379 ? -13.452 4.662 -27.306 1.00 76.94 379 THR A C 1
ATOM 2975 O O . THR A 1 379 ? -12.960 3.706 -27.889 1.00 76.94 379 THR A O 1
ATOM 2978 N N . LYS A 1 380 ? -13.727 5.823 -27.915 1.00 82.12 380 LYS A N 1
ATOM 2979 C CA . LYS A 1 380 ? -13.430 6.110 -29.327 1.00 82.12 380 LYS A CA 1
ATOM 2980 C C . LYS A 1 380 ? -11.927 6.155 -29.647 1.00 82.12 380 LYS A C 1
ATOM 2982 O O . LYS A 1 380 ? -11.561 5.908 -30.783 1.00 82.12 380 LYS A O 1
ATOM 2987 N N . ASP A 1 381 ? -11.092 6.428 -28.645 1.00 85.62 381 ASP A N 1
ATOM 2988 C CA . ASP A 1 381 ? -9.638 6.574 -28.766 1.00 85.62 381 ASP A CA 1
ATOM 2989 C C . ASP A 1 381 ? -8.922 5.297 -28.275 1.00 85.62 381 ASP A C 1
ATOM 2991 O O . ASP A 1 381 ? -7.773 5.334 -27.837 1.00 85.62 381 ASP A O 1
ATOM 2995 N N . ARG A 1 382 ? -9.624 4.153 -28.285 1.00 91.31 382 ARG A N 1
ATOM 2996 C CA . ARG A 1 382 ? -9.102 2.841 -27.881 1.00 91.31 382 ARG A CA 1
ATOM 2997 C C . ARG A 1 382 ? -9.203 1.863 -29.041 1.00 91.31 382 ARG A C 1
ATOM 2999 O O . ARG A 1 382 ? -10.299 1.566 -29.510 1.00 91.31 382 ARG A O 1
ATOM 3006 N N . VAL A 1 383 ? -8.072 1.285 -29.422 1.00 93.25 383 VAL A N 1
ATOM 3007 C CA . VAL A 1 383 ? -8.017 0.135 -30.326 1.00 93.25 383 VAL A CA 1
ATOM 3008 C C . VAL A 1 383 ? -7.951 -1.124 -29.473 1.00 93.25 383 VAL A C 1
ATOM 3010 O O . VAL A 1 383 ? -6.943 -1.366 -28.815 1.00 93.25 383 VAL A O 1
ATOM 3013 N N . PHE A 1 384 ? -9.035 -1.900 -29.426 1.00 93.88 384 PHE A N 1
ATOM 3014 C CA . PHE A 1 384 ? -9.066 -3.146 -28.657 1.00 93.88 384 PHE A CA 1
ATOM 3015 C C . PHE A 1 384 ? -8.192 -4.219 -29.310 1.00 93.88 384 PHE A C 1
ATOM 3017 O O . PHE A 1 384 ? -8.193 -4.371 -30.529 1.00 93.88 384 PHE A O 1
ATOM 3024 N N . VAL A 1 385 ? -7.457 -4.946 -28.475 1.00 93.75 385 VAL A N 1
ATOM 3025 C CA . VAL A 1 385 ? -6.528 -6.017 -28.854 1.00 93.75 385 VAL A CA 1
ATOM 3026 C C . VAL A 1 385 ? -6.708 -7.199 -27.901 1.00 93.75 385 VAL A C 1
ATOM 3028 O O . VAL A 1 385 ? -7.244 -7.021 -26.806 1.00 93.75 385 VAL A O 1
ATOM 3031 N N . ASP A 1 386 ? -6.255 -8.388 -28.293 1.00 89.25 386 ASP A N 1
ATOM 3032 C CA . ASP A 1 386 ? -6.375 -9.597 -27.460 1.00 89.25 386 ASP A CA 1
ATOM 3033 C C . ASP A 1 386 ? -5.353 -9.621 -26.312 1.00 89.25 386 ASP A C 1
ATOM 3035 O O . ASP A 1 386 ? -5.633 -10.128 -25.224 1.00 89.25 386 ASP A O 1
ATOM 3039 N N . GLU A 1 387 ? -4.181 -9.020 -26.529 1.00 91.12 387 GLU A N 1
ATOM 3040 C CA . GLU A 1 387 ? -3.115 -8.902 -25.539 1.00 91.12 387 GLU A CA 1
ATOM 3041 C C . GLU A 1 387 ? -2.370 -7.567 -25.646 1.00 91.12 387 GLU A C 1
ATOM 3043 O O . GLU A 1 387 ? -2.312 -6.942 -26.705 1.00 91.12 387 GLU A O 1
ATOM 3048 N N . VAL A 1 388 ? -1.781 -7.129 -24.534 1.00 90.94 388 VAL A N 1
ATOM 3049 C CA . VAL A 1 388 ? -0.862 -5.988 -24.479 1.00 90.94 388 VAL A CA 1
ATOM 3050 C C . VAL A 1 388 ? 0.476 -6.401 -23.893 1.00 90.94 388 VAL A C 1
ATOM 3052 O O . VAL A 1 388 ? 0.558 -7.257 -23.011 1.00 90.94 388 VAL A O 1
ATOM 3055 N N . HIS A 1 389 ? 1.530 -5.758 -24.387 1.00 87.56 389 HIS A N 1
ATOM 3056 C CA . HIS A 1 389 ? 2.892 -5.953 -23.914 1.00 87.56 389 HIS A CA 1
ATOM 3057 C C . HIS A 1 389 ? 3.331 -4.692 -23.180 1.00 87.56 389 HIS A C 1
ATOM 3059 O O . HIS A 1 389 ? 3.318 -3.598 -23.743 1.00 87.56 389 HIS A O 1
ATOM 3065 N N . PHE A 1 390 ? 3.696 -4.825 -21.911 1.00 84.56 390 PHE A N 1
ATOM 3066 C CA . PHE A 1 390 ? 4.142 -3.703 -21.097 1.00 84.56 390 PHE A CA 1
ATOM 3067 C C . PHE A 1 390 ? 5.332 -4.117 -20.249 1.00 84.56 390 PHE A C 1
ATOM 3069 O O . PHE A 1 390 ? 5.186 -4.903 -19.319 1.00 84.56 390 PHE A O 1
ATOM 3076 N N . LYS A 1 391 ? 6.514 -3.572 -20.554 1.00 83.44 391 LYS A N 1
ATOM 3077 C CA . LYS A 1 391 ? 7.730 -3.799 -19.762 1.00 83.44 391 LYS A CA 1
ATOM 3078 C C . LYS A 1 391 ? 7.992 -5.290 -19.484 1.00 83.44 391 LYS A C 1
ATOM 3080 O O . LYS A 1 391 ? 8.133 -5.707 -18.339 1.00 83.44 391 LYS A O 1
ATOM 3085 N N . GLY A 1 392 ? 7.963 -6.108 -20.538 1.00 78.19 392 GLY A N 1
ATOM 3086 C CA . GLY A 1 392 ? 8.193 -7.556 -20.451 1.00 78.19 392 GLY A CA 1
ATOM 3087 C C . GLY A 1 392 ? 7.009 -8.357 -19.898 1.00 78.19 392 GLY A C 1
ATOM 3088 O O . GLY A 1 392 ? 7.081 -9.581 -19.818 1.00 78.19 392 GLY A O 1
ATOM 3089 N N . TRP A 1 393 ? 5.906 -7.697 -19.529 1.00 80.81 393 TRP A N 1
ATOM 3090 C CA . TRP A 1 393 ? 4.650 -8.356 -19.186 1.00 80.81 393 TRP A CA 1
ATOM 3091 C C . TRP A 1 393 ? 3.830 -8.543 -20.446 1.00 80.81 393 TRP A C 1
ATOM 3093 O O . TRP A 1 393 ? 3.588 -7.580 -21.171 1.00 80.81 393 TRP A O 1
ATOM 3103 N N . ARG A 1 394 ? 3.346 -9.763 -20.653 1.00 85.81 394 ARG A N 1
ATOM 3104 C CA . ARG A 1 394 ? 2.303 -10.068 -21.626 1.00 85.81 394 ARG A CA 1
ATOM 3105 C C . ARG A 1 394 ? 1.006 -10.268 -20.856 1.00 85.81 394 ARG A C 1
ATOM 3107 O O . ARG A 1 394 ? 0.949 -11.145 -20.001 1.00 85.81 394 ARG A O 1
ATOM 3114 N N . LEU A 1 395 ? 0.021 -9.411 -21.110 1.00 88.19 395 LEU A N 1
ATOM 3115 C CA . LEU A 1 395 ? -1.279 -9.428 -20.441 1.00 88.19 395 LEU A CA 1
ATOM 3116 C C . LEU A 1 395 ? -2.377 -9.639 -21.480 1.00 88.19 395 LEU A C 1
ATOM 3118 O O . LEU A 1 395 ? -2.592 -8.781 -22.338 1.00 88.19 395 LEU A O 1
ATOM 3122 N N . GLY A 1 396 ? -3.061 -10.771 -21.392 1.00 90.62 396 GLY A N 1
ATOM 3123 C CA . GLY A 1 396 ? -4.199 -11.136 -22.224 1.00 90.62 396 GLY A CA 1
ATOM 3124 C C . GLY A 1 396 ? -5.543 -10.905 -21.538 1.00 90.62 396 GLY A C 1
ATOM 3125 O O . GLY A 1 396 ? -5.641 -10.658 -20.333 1.00 90.62 396 GLY A O 1
ATOM 3126 N N . VAL A 1 397 ? -6.615 -11.007 -22.321 1.00 89.00 397 VAL A N 1
ATOM 3127 C CA . VAL A 1 397 ? -7.976 -11.112 -21.778 1.00 89.00 397 VAL A CA 1
ATOM 3128 C C . VAL A 1 397 ? -8.088 -12.364 -20.894 1.00 89.00 397 VAL A C 1
ATOM 3130 O O . VAL A 1 397 ? -7.528 -13.406 -21.211 1.00 89.00 397 VAL A O 1
ATOM 3133 N N . ALA A 1 398 ? -8.838 -12.248 -19.796 1.00 87.81 398 ALA A N 1
ATOM 3134 C CA . ALA A 1 398 ? -9.032 -13.235 -18.728 1.00 87.81 398 ALA A CA 1
ATOM 3135 C C . ALA A 1 398 ? -7.851 -13.445 -17.763 1.00 87.81 398 ALA A C 1
ATOM 3137 O O . ALA A 1 398 ? -8.038 -14.125 -16.750 1.00 87.81 398 ALA A O 1
ATOM 3138 N N . ASP A 1 399 ? -6.698 -12.807 -17.992 1.00 88.44 399 ASP A N 1
ATOM 3139 C CA . ASP A 1 399 ? -5.580 -12.853 -17.048 1.00 88.44 399 ASP A CA 1
ATOM 3140 C C . ASP A 1 399 ? -5.933 -12.198 -15.710 1.00 88.44 399 ASP A C 1
ATOM 3142 O O . ASP A 1 399 ? -6.645 -11.189 -15.631 1.00 88.44 399 ASP A O 1
ATOM 3146 N N . TRP A 1 400 ? -5.375 -12.761 -14.641 1.00 88.06 400 TRP A N 1
ATOM 3147 C CA . TRP A 1 400 ? -5.486 -12.226 -13.292 1.00 88.06 400 TRP A CA 1
ATOM 3148 C C . TRP A 1 400 ? -4.279 -11.354 -12.970 1.00 88.06 400 TRP A C 1
ATOM 3150 O O . TRP A 1 400 ? -3.127 -11.753 -13.142 1.00 88.06 400 TRP A O 1
ATOM 3160 N N . VAL A 1 401 ? -4.545 -10.155 -12.465 1.00 87.81 401 VAL A N 1
ATOM 3161 C CA . VAL A 1 401 ? -3.534 -9.160 -12.122 1.00 87.81 401 VAL A CA 1
ATOM 3162 C C . VAL A 1 401 ? -3.742 -8.643 -10.708 1.00 87.81 401 VAL A C 1
ATOM 3164 O O . VAL A 1 401 ? -4.857 -8.552 -10.198 1.00 87.81 401 VAL A O 1
ATOM 3167 N N . HIS A 1 402 ? -2.638 -8.259 -10.079 1.00 87.81 402 HIS A N 1
ATOM 3168 C CA . HIS A 1 402 ? -2.648 -7.504 -8.836 1.00 87.81 402 HIS A CA 1
ATOM 3169 C C . HIS A 1 402 ? -2.517 -6.017 -9.153 1.00 87.81 402 HIS A C 1
ATOM 3171 O O . HIS A 1 402 ? -1.541 -5.582 -9.765 1.00 87.81 402 HIS A O 1
ATOM 3177 N N . LEU A 1 403 ? -3.498 -5.236 -8.720 1.00 84.81 403 LEU A N 1
ATOM 3178 C CA . LEU A 1 403 ? -3.505 -3.786 -8.832 1.00 84.81 403 LEU A CA 1
ATOM 3179 C C . LEU A 1 403 ? -2.990 -3.182 -7.528 1.00 84.81 403 LEU A C 1
ATOM 3181 O O . LEU A 1 403 ? -3.196 -3.731 -6.442 1.00 84.81 403 LEU A O 1
ATOM 3185 N N . SER A 1 404 ? -2.326 -2.032 -7.633 1.00 84.06 404 SER A N 1
ATOM 3186 C CA . SER A 1 404 ? -1.898 -1.287 -6.452 1.00 84.06 404 SER A CA 1
ATOM 3187 C C . SER A 1 404 ? -3.115 -0.921 -5.612 1.00 84.06 404 SER A C 1
ATOM 3189 O O . SER A 1 404 ? -4.007 -0.224 -6.090 1.00 84.06 404 SER A O 1
ATOM 3191 N N . ASN A 1 405 ? -3.112 -1.354 -4.358 1.00 81.62 405 ASN A N 1
ATOM 3192 C CA . ASN A 1 405 ? -4.064 -0.903 -3.363 1.00 81.62 405 ASN A CA 1
ATOM 3193 C C . ASN A 1 405 ? -3.467 0.321 -2.641 1.00 81.62 405 ASN A C 1
ATOM 3195 O O . ASN A 1 405 ? -2.378 0.197 -2.067 1.00 81.62 405 ASN A O 1
ATOM 3199 N N . PRO A 1 406 ? -4.092 1.509 -2.740 1.00 73.06 406 PRO A N 1
ATOM 3200 C CA . PRO A 1 406 ? -3.600 2.703 -2.060 1.00 73.06 406 PRO A CA 1
ATOM 3201 C C . PRO A 1 406 ? -3.786 2.639 -0.540 1.00 73.06 406 PRO A C 1
ATOM 3203 O O . PRO A 1 406 ? -2.978 3.236 0.167 1.00 73.06 406 PRO A O 1
ATOM 3206 N N . ASP A 1 407 ? -4.786 1.896 -0.065 1.00 75.38 407 ASP A N 1
ATOM 3207 C CA . ASP A 1 407 ? -5.147 1.818 1.353 1.00 75.38 407 ASP A CA 1
ATOM 3208 C C . ASP A 1 407 ? -4.238 0.834 2.096 1.00 75.38 407 ASP A C 1
ATOM 3210 O O . ASP A 1 407 ? -3.752 1.118 3.187 1.00 75.38 407 ASP A O 1
ATOM 3214 N N . ASP A 1 408 ? -3.940 -0.305 1.465 1.00 79.12 408 ASP A N 1
ATOM 3215 C CA . ASP A 1 408 ? -3.020 -1.303 2.006 1.00 79.12 408 ASP A CA 1
ATOM 3216 C C . ASP A 1 408 ? -2.119 -1.900 0.910 1.00 79.12 408 ASP A C 1
ATOM 3218 O O . ASP A 1 408 ? -2.500 -2.852 0.220 1.00 79.12 408 ASP A O 1
ATOM 3222 N N . PRO A 1 409 ? -0.876 -1.402 0.764 1.00 78.88 409 PRO A N 1
ATOM 3223 C CA . PRO A 1 409 ? 0.100 -1.927 -0.186 1.00 78.88 409 PRO A CA 1
ATOM 3224 C C . PRO A 1 409 ? 0.420 -3.419 -0.035 1.00 78.88 409 PRO A C 1
ATOM 3226 O O . PRO A 1 409 ? 0.917 -4.013 -0.992 1.00 78.88 409 PRO A O 1
ATOM 3229 N N . SER A 1 410 ? 0.189 -4.017 1.139 1.00 86.50 410 SER A N 1
ATOM 3230 C CA . SER A 1 410 ? 0.405 -5.448 1.384 1.00 86.50 410 SER A CA 1
ATOM 3231 C C . SER A 1 410 ? -0.734 -6.323 0.853 1.00 86.50 410 SER A C 1
ATOM 3233 O O . SER A 1 410 ? -0.545 -7.524 0.646 1.00 86.50 410 SER A O 1
ATOM 3235 N N . ARG A 1 411 ? -1.889 -5.721 0.552 1.00 86.56 411 ARG A N 1
ATOM 3236 C CA . ARG A 1 411 ? -3.096 -6.390 0.058 1.00 86.56 411 ARG A CA 1
ATOM 3237 C C . ARG A 1 411 ? -3.497 -5.828 -1.306 1.00 86.56 411 ARG A C 1
ATOM 3239 O O . ARG A 1 411 ? -4.441 -5.042 -1.394 1.00 86.56 411 ARG A O 1
ATOM 3246 N N . PRO A 1 412 ? -2.789 -6.195 -2.388 1.00 88.56 412 PRO A N 1
ATOM 3247 C CA . PRO A 1 412 ? -3.130 -5.722 -3.720 1.00 88.56 412 PRO A CA 1
ATOM 3248 C C . PRO A 1 412 ? -4.542 -6.159 -4.115 1.00 88.56 412 PRO A C 1
ATOM 3250 O O . PRO A 1 412 ? -4.998 -7.249 -3.763 1.00 88.56 412 PRO A O 1
ATOM 3253 N N . ILE A 1 413 ? -5.206 -5.307 -4.889 1.00 86.31 413 ILE A N 1
ATOM 3254 C CA . ILE A 1 413 ? -6.562 -5.559 -5.371 1.00 86.31 413 ILE A CA 1
ATOM 3255 C C . ILE A 1 413 ? -6.490 -6.579 -6.498 1.00 86.31 413 ILE A C 1
ATOM 3257 O O . ILE A 1 413 ? -5.664 -6.460 -7.406 1.00 86.31 413 ILE A O 1
ATOM 3261 N N . ILE A 1 414 ? -7.353 -7.586 -6.436 1.00 89.50 414 ILE A N 1
ATOM 3262 C CA . ILE A 1 414 ? -7.427 -8.616 -7.463 1.00 89.50 414 ILE A CA 1
ATOM 3263 C C . ILE A 1 414 ? -8.251 -8.066 -8.623 1.00 89.50 414 ILE A C 1
ATOM 3265 O O . ILE A 1 414 ? -9.402 -7.658 -8.460 1.00 89.50 414 ILE A O 1
ATOM 3269 N N . GLY A 1 415 ? -7.646 -8.044 -9.804 1.00 89.44 415 GLY A N 1
ATOM 3270 C CA . GLY A 1 415 ? -8.299 -7.668 -11.045 1.00 89.44 415 GLY A CA 1
ATOM 3271 C C . GLY A 1 415 ? -8.268 -8.819 -12.037 1.00 89.44 415 GLY A C 1
ATOM 3272 O O . GLY A 1 415 ? -7.243 -9.476 -12.181 1.00 89.44 415 GLY A O 1
ATOM 3273 N N . GLN A 1 416 ? -9.358 -9.023 -12.766 1.00 90.50 416 GLN A N 1
ATOM 3274 C CA . GLN A 1 416 ? -9.351 -9.858 -13.963 1.00 90.50 416 GLN A CA 1
ATOM 3275 C C . GLN A 1 416 ? -9.452 -8.966 -15.193 1.00 90.50 416 GLN A C 1
ATOM 3277 O O . GLN A 1 416 ? -10.368 -8.145 -15.299 1.00 90.50 416 GLN A O 1
ATOM 3282 N N . VAL A 1 417 ? -8.517 -9.114 -16.123 1.00 89.81 417 VAL A N 1
ATOM 3283 C CA . VAL A 1 417 ? -8.510 -8.368 -17.379 1.00 89.81 417 VAL A CA 1
ATOM 3284 C C . VAL A 1 417 ? -9.699 -8.809 -18.226 1.00 89.81 417 VAL A C 1
ATOM 3286 O O . VAL A 1 417 ? -9.857 -9.988 -18.519 1.00 89.81 417 VAL A O 1
ATOM 3289 N N . PHE A 1 418 ? -10.546 -7.867 -18.640 1.00 89.25 418 PHE A N 1
ATOM 3290 C CA . PHE A 1 418 ? -11.671 -8.156 -19.539 1.00 89.25 418 PHE A CA 1
ATOM 3291 C C . PHE A 1 418 ? -11.568 -7.442 -20.888 1.00 89.25 418 PHE A C 1
ATOM 3293 O O . PHE A 1 418 ? -12.276 -7.809 -21.821 1.00 89.25 418 PHE A O 1
ATOM 3300 N N . LYS A 1 419 ? -10.704 -6.422 -21.005 1.00 90.88 419 LYS A N 1
ATOM 3301 C CA . LYS A 1 419 ? -10.355 -5.774 -22.279 1.00 90.88 419 LYS A CA 1
ATOM 3302 C C . LYS A 1 419 ? -8.907 -5.311 -22.264 1.00 90.88 419 LYS A C 1
ATOM 3304 O O . LYS A 1 419 ? -8.527 -4.572 -21.356 1.00 90.88 419 LYS A O 1
ATOM 3309 N N . CYS A 1 420 ? -8.168 -5.630 -23.314 1.00 93.00 420 CYS A N 1
ATOM 3310 C CA . CYS A 1 420 ? -6.874 -5.036 -23.626 1.00 93.00 420 CYS A CA 1
ATOM 3311 C C . CYS A 1 420 ? -7.058 -4.009 -24.754 1.00 93.00 420 CYS A C 1
ATOM 3313 O O . CYS A 1 420 ? -7.911 -4.180 -25.627 1.00 93.00 420 CYS A O 1
ATOM 3315 N N . TRP A 1 421 ? -6.339 -2.890 -24.705 1.00 93.75 421 TRP A N 1
ATOM 3316 C CA . TRP A 1 421 ? -6.439 -1.842 -25.718 1.00 93.75 421 TRP A CA 1
ATOM 3317 C C . TRP A 1 421 ? -5.139 -1.056 -25.868 1.00 93.75 421 TRP A C 1
ATOM 3319 O O . TRP A 1 421 ? -4.358 -0.938 -24.929 1.00 93.75 421 TRP A O 1
ATOM 3329 N N . LEU A 1 422 ? -4.929 -0.490 -27.051 1.00 93.00 422 LEU A N 1
ATOM 3330 C CA . LEU A 1 422 ? -3.898 0.501 -27.332 1.00 93.00 422 LEU A CA 1
ATOM 3331 C C . LEU A 1 422 ? -4.561 1.868 -27.488 1.00 93.00 422 LEU A C 1
ATOM 3333 O O . LEU A 1 422 ? -5.635 1.984 -28.083 1.00 93.00 422 LEU A O 1
ATOM 3337 N N . SER A 1 423 ? -3.944 2.900 -26.925 1.00 89.88 423 SER A N 1
ATOM 3338 C CA . SER A 1 423 ? -4.412 4.277 -27.081 1.00 89.88 423 SER A CA 1
ATOM 3339 C C . SER A 1 423 ? -4.232 4.749 -28.527 1.00 89.88 423 SER A C 1
ATOM 3341 O O . SER A 1 423 ? -3.185 4.506 -29.127 1.00 89.88 423 SER A O 1
ATOM 3343 N N . ASP A 1 424 ? -5.223 5.454 -29.068 1.00 90.25 424 ASP A N 1
ATOM 3344 C CA . ASP A 1 424 ? -5.133 6.183 -30.342 1.00 90.25 424 ASP A CA 1
ATOM 3345 C C . ASP A 1 424 ? -5.083 7.712 -30.142 1.00 90.25 424 ASP A C 1
ATOM 3347 O O . ASP A 1 424 ? -5.086 8.475 -31.106 1.00 90.25 424 ASP A O 1
ATOM 3351 N N . GLU A 1 425 ? -5.003 8.182 -28.888 1.00 87.69 425 GLU A N 1
ATOM 3352 C CA . GLU A 1 425 ? -4.749 9.596 -28.580 1.00 87.69 425 GLU A CA 1
ATOM 3353 C C . GLU A 1 425 ? -3.424 10.043 -29.213 1.00 87.69 425 GLU A C 1
ATOM 3355 O O . GLU A 1 425 ? -2.419 9.344 -29.092 1.00 87.69 425 GLU A O 1
ATOM 3360 N N . PHE A 1 426 ? -3.392 11.235 -29.814 1.00 84.38 426 PHE A N 1
ATOM 3361 C CA . PHE A 1 426 ? -2.217 11.746 -30.532 1.00 84.38 426 PHE A CA 1
ATOM 3362 C C . PHE A 1 426 ? -0.917 11.668 -29.706 1.00 84.38 426 PHE A C 1
ATOM 3364 O O . PHE A 1 426 ? 0.078 11.127 -30.182 1.00 84.38 426 PHE A O 1
ATOM 3371 N N . ASP A 1 427 ? -0.950 12.105 -28.442 1.00 84.62 427 ASP A N 1
ATOM 3372 C CA . ASP A 1 427 ? 0.230 12.145 -27.561 1.00 84.62 427 ASP A CA 1
ATOM 3373 C C . ASP A 1 427 ? 0.590 10.793 -26.921 1.00 84.62 427 ASP A C 1
ATOM 3375 O O . ASP A 1 427 ? 1.638 10.652 -26.291 1.00 84.62 427 ASP A O 1
ATOM 3379 N N . LYS A 1 428 ? -0.292 9.794 -27.021 1.00 82.69 428 LYS A N 1
ATOM 3380 C CA . LYS A 1 428 ? -0.145 8.496 -26.339 1.00 82.69 428 LYS A CA 1
ATOM 3381 C C . LYS A 1 428 ? -0.349 7.319 -27.280 1.00 82.69 428 LYS A C 1
ATOM 3383 O O . LYS A 1 428 ? -0.619 6.215 -26.811 1.00 82.69 428 LYS A O 1
ATOM 3388 N N . LYS A 1 429 ? -0.282 7.547 -28.588 1.00 90.00 429 LYS A N 1
ATOM 3389 C CA . LYS A 1 429 ? -0.614 6.546 -29.595 1.00 90.00 429 LYS A CA 1
ATOM 3390 C C . LYS A 1 429 ? 0.243 5.293 -29.395 1.00 90.00 429 LYS A C 1
ATOM 3392 O O . LYS A 1 429 ? 1.464 5.376 -29.319 1.00 90.00 429 LYS A O 1
ATOM 3397 N N . GLY A 1 430 ? -0.405 4.137 -29.289 1.00 87.69 430 GLY A N 1
ATOM 3398 C CA . GLY A 1 430 ? 0.245 2.851 -29.033 1.00 87.69 430 GLY A CA 1
ATOM 3399 C C . GLY A 1 430 ? 0.497 2.526 -27.557 1.00 87.69 430 GLY A C 1
ATOM 3400 O O . GLY A 1 430 ? 0.898 1.402 -27.268 1.00 87.69 430 GLY A O 1
ATOM 3401 N N . ASN A 1 431 ? 0.229 3.435 -26.611 1.00 88.88 431 ASN A N 1
ATOM 3402 C CA . ASN A 1 431 ? 0.370 3.113 -25.191 1.00 88.88 431 ASN A CA 1
ATOM 3403 C C . ASN A 1 431 ? -0.637 2.023 -24.790 1.00 88.88 431 ASN A C 1
ATOM 3405 O O . ASN A 1 431 ? -1.837 2.190 -25.045 1.00 88.88 431 ASN A O 1
ATOM 3409 N N . PRO A 1 432 ? -0.181 0.933 -24.149 1.00 90.25 432 PRO A N 1
ATOM 3410 C CA . PRO A 1 432 ? -1.057 -0.152 -23.751 1.00 90.25 432 PRO A CA 1
ATOM 3411 C C . PRO A 1 432 ? -1.914 0.232 -22.547 1.00 90.25 432 PRO A C 1
ATOM 3413 O O . PRO A 1 432 ? -1.478 0.925 -21.626 1.00 90.25 432 PRO A O 1
ATOM 3416 N N . GLY A 1 433 ? -3.134 -0.286 -22.535 1.00 89.25 433 GLY A N 1
ATOM 3417 C CA . GLY A 1 433 ? -4.085 -0.157 -21.451 1.00 89.25 433 GLY A CA 1
ATOM 3418 C C . GLY A 1 433 ? -4.882 -1.441 -21.267 1.00 89.25 433 GLY A C 1
ATOM 3419 O O . GLY A 1 433 ? -5.138 -2.197 -22.203 1.00 89.25 433 GLY A O 1
ATOM 3420 N N . ILE A 1 434 ? -5.299 -1.678 -20.029 1.00 88.94 434 ILE A N 1
ATOM 3421 C CA . ILE A 1 434 ? -6.192 -2.779 -19.674 1.00 88.94 434 ILE A CA 1
ATOM 3422 C C . ILE A 1 434 ? -7.437 -2.225 -18.999 1.00 88.94 434 ILE A C 1
ATOM 3424 O O . ILE A 1 434 ? -7.422 -1.166 -18.372 1.00 88.94 434 ILE A O 1
ATOM 3428 N N . THR A 1 435 ? -8.540 -2.944 -19.141 1.00 87.06 435 THR A N 1
ATOM 3429 C CA . THR A 1 435 ? -9.743 -2.746 -18.340 1.00 87.06 435 THR A CA 1
ATOM 3430 C C . THR A 1 435 ? -9.965 -4.013 -17.536 1.00 87.06 435 THR A C 1
ATOM 3432 O O . THR A 1 435 ? -9.914 -5.116 -18.083 1.00 87.06 435 THR A O 1
ATOM 3435 N N . VAL A 1 436 ? -10.170 -3.847 -16.235 1.00 86.31 436 VAL A N 1
ATOM 3436 C CA . VAL A 1 436 ? -10.175 -4.931 -15.251 1.00 86.31 436 VAL A CA 1
ATOM 3437 C C . VAL A 1 436 ? -11.482 -4.939 -14.470 1.00 86.31 436 VAL A C 1
ATOM 3439 O O . VAL A 1 436 ? -11.976 -3.882 -14.082 1.00 86.31 436 VAL A O 1
ATOM 3442 N N . SER A 1 437 ? -12.045 -6.128 -14.267 1.00 86.81 437 SER A N 1
ATOM 3443 C CA . SER A 1 437 ? -13.120 -6.362 -13.305 1.00 86.81 437 SER A CA 1
ATOM 3444 C C . SER A 1 437 ? -12.489 -6.593 -11.948 1.00 86.81 437 SER A C 1
ATOM 3446 O O . SER A 1 437 ? -11.474 -7.280 -11.852 1.00 86.81 437 SER A O 1
ATOM 3448 N N . TRP A 1 438 ? -13.063 -5.985 -10.923 1.00 83.94 438 TRP A N 1
ATOM 3449 C CA . TRP A 1 438 ? -12.504 -5.982 -9.585 1.00 83.94 438 TRP A CA 1
ATOM 3450 C C . TRP A 1 438 ? -13.094 -7.090 -8.744 1.00 83.94 438 TRP A C 1
ATOM 3452 O O . TRP A 1 438 ? -14.266 -7.445 -8.892 1.00 83.94 438 TRP A O 1
ATOM 3462 N N . TYR A 1 439 ? -12.255 -7.619 -7.866 1.00 87.62 439 TYR A N 1
ATOM 3463 C CA . TYR A 1 439 ? -12.639 -8.665 -6.951 1.00 87.62 439 TYR A CA 1
ATOM 3464 C C . TYR A 1 439 ? -12.187 -8.316 -5.538 1.00 87.62 439 TYR A C 1
ATOM 3466 O O . TYR A 1 439 ? -11.061 -7.857 -5.326 1.00 87.62 439 TYR A O 1
ATOM 3474 N N . TYR A 1 440 ? -13.077 -8.563 -4.585 1.00 85.12 440 TYR A N 1
ATOM 3475 C CA . TYR A 1 440 ? -12.813 -8.448 -3.160 1.00 85.12 440 TYR A CA 1
ATOM 3476 C C . TYR A 1 440 ? -12.565 -9.824 -2.560 1.00 85.12 440 TYR A C 1
ATOM 3478 O O . TYR A 1 440 ? -13.217 -10.800 -2.923 1.00 85.12 440 TYR A O 1
ATOM 3486 N N . ARG A 1 441 ? -11.626 -9.907 -1.628 1.00 85.31 441 ARG A N 1
ATOM 3487 C CA . ARG A 1 441 ? -11.463 -11.084 -0.777 1.00 85.31 441 ARG A CA 1
ATOM 3488 C C . ARG A 1 441 ? -12.544 -11.093 0.314 1.00 85.31 441 ARG A C 1
ATOM 3490 O O . ARG A 1 441 ? -13.055 -10.020 0.634 1.00 85.31 441 ARG A O 1
ATOM 3497 N N . PRO A 1 442 ? -12.872 -12.249 0.913 1.00 87.19 442 PRO A N 1
ATOM 3498 C CA . PRO A 1 442 ? -13.868 -12.342 1.977 1.00 87.19 442 PRO A CA 1
ATOM 3499 C C . PRO A 1 442 ? -13.658 -11.376 3.136 1.00 87.19 442 PRO A C 1
ATOM 3501 O O . PRO A 1 442 ? -14.610 -10.789 3.633 1.00 87.19 442 PRO A O 1
ATOM 3504 N N . GLU A 1 443 ? -12.412 -11.152 3.540 1.00 82.44 443 GLU A N 1
ATOM 3505 C CA . GLU A 1 443 ? -12.060 -10.215 4.605 1.00 82.44 443 GLU A CA 1
ATOM 3506 C C . GLU A 1 443 ? -12.229 -8.736 4.215 1.00 82.44 443 GLU A C 1
ATOM 3508 O O . GLU A 1 443 ? -12.074 -7.853 5.054 1.00 82.44 443 GLU A O 1
ATOM 3513 N N . GLN A 1 444 ? -12.533 -8.458 2.946 1.00 79.81 444 GLN A N 1
ATOM 3514 C CA . GLN A 1 444 ? -12.859 -7.131 2.420 1.00 79.81 444 GLN A CA 1
ATOM 3515 C C . GLN A 1 444 ? -14.373 -6.952 2.210 1.00 79.81 444 GLN A C 1
ATOM 3517 O O . GLN A 1 444 ? -14.810 -5.906 1.734 1.00 79.81 444 GLN A O 1
ATOM 3522 N N . THR A 1 445 ? -15.175 -7.965 2.542 1.00 81.81 445 THR A N 1
ATOM 3523 C CA . THR A 1 445 ? -16.631 -7.985 2.384 1.00 81.81 445 THR A CA 1
ATOM 3524 C C . THR A 1 445 ? -17.312 -8.382 3.695 1.00 81.81 445 THR A C 1
ATOM 3526 O O . THR A 1 445 ? -16.707 -8.956 4.596 1.00 81.81 445 THR A O 1
ATOM 3529 N N . PHE A 1 446 ? -18.592 -8.038 3.844 1.00 82.50 446 PHE A N 1
ATOM 3530 C CA . PHE A 1 446 ? -19.347 -8.361 5.055 1.00 82.50 446 PHE A CA 1
ATOM 3531 C C . PHE A 1 446 ? -20.095 -9.684 4.898 1.00 82.50 446 PHE A C 1
ATOM 3533 O O . PHE A 1 446 ? -20.839 -9.875 3.932 1.00 82.50 446 PHE A O 1
ATOM 3540 N N . HIS A 1 447 ? -19.945 -10.578 5.874 1.00 83.25 447 HIS A N 1
ATOM 3541 C CA . HIS A 1 447 ? -20.575 -11.893 5.860 1.00 83.25 447 HIS A CA 1
ATOM 3542 C C . HIS A 1 447 ? -21.019 -12.336 7.263 1.00 83.25 447 HIS A C 1
ATOM 3544 O O . HIS A 1 447 ? -20.438 -11.902 8.258 1.00 83.25 447 HIS A O 1
ATOM 3550 N N . PRO A 1 448 ? -22.019 -13.233 7.371 1.00 87.81 448 PRO A N 1
ATOM 3551 C CA . PRO A 1 448 ? -22.357 -13.893 8.630 1.00 87.81 448 PRO A CA 1
ATOM 3552 C C . PRO A 1 448 ? -21.160 -14.648 9.227 1.00 87.81 448 PRO A C 1
ATOM 3554 O O . PRO A 1 448 ? -20.401 -15.278 8.496 1.00 87.81 448 PRO A O 1
ATOM 3557 N N . ALA A 1 449 ? -21.030 -14.662 10.558 1.00 81.62 449 ALA A N 1
ATOM 3558 C CA . ALA A 1 449 ? -19.883 -15.267 11.252 1.00 81.62 449 ALA A CA 1
ATOM 3559 C C . ALA A 1 449 ? -19.713 -16.782 11.017 1.00 81.62 449 ALA A C 1
ATOM 3561 O O . ALA A 1 449 ? -18.627 -17.322 11.194 1.00 81.62 449 ALA A O 1
ATOM 3562 N N . ASN A 1 450 ? -20.782 -17.480 10.627 1.00 87.62 450 ASN A N 1
ATOM 3563 C CA . ASN A 1 450 ? -20.756 -18.904 10.291 1.00 87.62 450 ASN A CA 1
ATOM 3564 C C . ASN A 1 450 ? -20.425 -19.173 8.813 1.00 87.62 450 ASN A C 1
ATOM 3566 O O . ASN A 1 450 ? -20.360 -20.336 8.409 1.00 87.62 450 ASN A O 1
ATOM 3570 N N . ARG A 1 451 ? -20.254 -18.132 7.987 1.00 85.19 451 ARG A N 1
ATOM 3571 C CA . ARG A 1 451 ? -19.899 -18.299 6.581 1.00 85.19 451 ARG A CA 1
ATOM 3572 C C . ARG A 1 451 ? -18.449 -18.754 6.492 1.00 85.19 451 ARG A C 1
ATOM 3574 O O . ARG A 1 451 ? -17.533 -18.067 6.926 1.00 85.19 451 ARG A O 1
ATOM 3581 N N . GLN A 1 452 ? -18.256 -19.915 5.889 1.00 86.06 452 GLN A N 1
ATOM 3582 C CA . GLN A 1 452 ? -16.937 -20.412 5.536 1.00 86.06 452 GLN A CA 1
ATOM 3583 C C . GLN A 1 452 ? -16.618 -20.020 4.091 1.00 86.06 452 GLN A C 1
ATOM 3585 O O . GLN A 1 452 ? -17.508 -20.062 3.236 1.00 86.06 452 GLN A O 1
ATOM 3590 N N . PHE A 1 453 ? -15.344 -19.747 3.804 1.00 85.94 453 PHE A N 1
ATOM 3591 C CA . PHE A 1 453 ? -14.848 -19.404 2.466 1.00 85.94 453 PHE A CA 1
ATOM 3592 C C . PHE A 1 453 ? -13.876 -20.453 1.932 1.00 85.94 453 PHE A C 1
ATOM 3594 O O . PHE A 1 453 ? -13.341 -21.260 2.697 1.00 85.94 453 PHE A O 1
ATOM 3601 N N . TRP A 1 454 ? -13.683 -20.501 0.620 1.00 82.75 454 TRP A N 1
ATOM 3602 C CA . TRP A 1 454 ? -12.553 -21.219 0.029 1.00 82.75 454 TRP A CA 1
ATOM 3603 C C . TRP A 1 454 ? -11.254 -20.441 0.270 1.00 82.75 454 TRP A C 1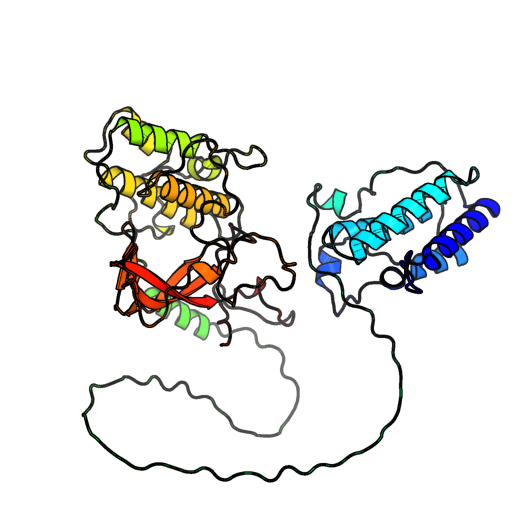
ATOM 3605 O O . TRP A 1 454 ? -11.271 -19.216 0.360 1.00 82.75 454 TRP A O 1
ATOM 3615 N N . ALA A 1 455 ? -10.117 -21.141 0.351 1.00 75.44 455 ALA A N 1
ATOM 3616 C CA . ALA A 1 455 ? -8.820 -20.539 0.692 1.00 75.44 455 ALA A CA 1
ATOM 3617 C C . ALA A 1 455 ? -8.398 -19.380 -0.237 1.00 75.44 455 ALA A C 1
ATOM 3619 O O . ALA A 1 455 ? -7.661 -18.496 0.184 1.00 75.44 455 ALA A O 1
ATOM 3620 N N . ASN A 1 456 ? -8.891 -19.362 -1.479 1.00 80.69 456 ASN A N 1
ATOM 3621 C CA . ASN A 1 456 ? -8.660 -18.300 -2.462 1.00 80.69 456 ASN A CA 1
ATOM 3622 C C . ASN A 1 456 ? -9.979 -17.764 -3.045 1.00 80.69 456 ASN A C 1
ATOM 3624 O O . ASN A 1 456 ? -10.022 -17.351 -4.203 1.00 80.69 456 ASN A O 1
ATOM 3628 N N . GLU A 1 457 ? -11.072 -17.824 -2.275 1.00 87.69 457 GLU A N 1
ATOM 3629 C CA . GLU A 1 457 ? -12.357 -17.278 -2.715 1.00 87.69 457 GLU A CA 1
ATOM 3630 C C . GLU A 1 457 ? -12.244 -15.774 -2.948 1.00 87.69 457 GLU A C 1
ATOM 3632 O O . GLU A 1 457 ? -11.579 -15.058 -2.198 1.00 87.69 457 GLU A O 1
ATOM 3637 N N . VAL A 1 458 ? -12.903 -15.299 -3.999 1.00 89.19 458 VAL A N 1
ATOM 3638 C CA . VAL A 1 458 ? -12.985 -13.880 -4.320 1.00 89.19 458 VAL A CA 1
ATOM 3639 C C . VAL A 1 458 ? -14.378 -13.541 -4.835 1.00 89.19 458 VAL A C 1
ATOM 3641 O O . VAL A 1 458 ? -15.004 -14.321 -5.552 1.00 89.19 458 VAL A O 1
ATOM 3644 N N . PHE A 1 459 ? -14.856 -12.350 -4.498 1.00 86.62 459 PHE A N 1
ATOM 3645 C CA . PHE A 1 459 ? -16.169 -11.835 -4.856 1.00 86.62 459 PHE A CA 1
ATOM 3646 C C . PHE A 1 459 ? -16.040 -10.787 -5.944 1.00 86.62 459 PHE A C 1
ATOM 3648 O O . PHE A 1 459 ? -15.398 -9.756 -5.752 1.00 86.62 459 PHE A O 1
ATOM 3655 N N . LYS A 1 460 ? -16.674 -11.032 -7.089 1.00 83.38 460 LYS A N 1
ATOM 3656 C CA . LYS A 1 460 ? -16.750 -10.047 -8.167 1.00 83.38 460 LYS A CA 1
ATOM 3657 C C . LYS A 1 460 ? -17.605 -8.863 -7.726 1.00 83.38 460 LYS A C 1
ATOM 3659 O O . LYS A 1 460 ? -18.718 -9.056 -7.241 1.00 83.38 460 LYS A O 1
ATOM 3664 N N . THR A 1 461 ? -17.131 -7.643 -7.953 1.00 70.06 461 THR A N 1
ATOM 3665 C CA . THR A 1 461 ? -17.965 -6.451 -7.769 1.00 70.06 461 THR A CA 1
ATOM 3666 C C . THR A 1 461 ? -19.105 -6.454 -8.787 1.00 70.06 461 THR A C 1
ATOM 3668 O O . THR A 1 461 ? -18.844 -6.537 -9.991 1.00 70.06 461 THR A O 1
ATOM 3671 N N . GLY A 1 462 ? -20.354 -6.371 -8.320 1.00 56.28 462 GLY A N 1
ATOM 3672 C CA . GLY A 1 462 ? -21.515 -6.186 -9.193 1.00 56.28 462 GLY A CA 1
ATOM 3673 C C . GLY A 1 462 ? -21.389 -4.887 -9.994 1.00 56.28 462 GLY A C 1
ATOM 3674 O O . GLY A 1 462 ? -20.915 -3.882 -9.465 1.00 56.28 462 GLY A O 1
ATOM 3675 N N . THR A 1 463 ? -21.750 -4.943 -11.276 1.00 39.22 463 THR A N 1
ATOM 3676 C CA . THR A 1 463 ? -21.849 -3.775 -12.168 1.00 39.22 463 THR A CA 1
ATOM 3677 C C . THR A 1 463 ? -22.985 -2.852 -11.788 1.00 39.22 463 THR A C 1
ATOM 3679 O O . THR A 1 463 ? -24.071 -3.403 -11.492 1.00 39.22 463 THR A O 1
#

Radius of gyration: 30.33 Å; Cα contacts (8 Å, |Δi|>4): 535; chains: 1; bounding box: 85×63×91 Å

Foldseek 3Di:
DAQDPLLLVLLLVLLVCQQCDDDPPDNDRLLQQQADWQPCVVCVVLCVLWVDTAGSNVLSVCSVVSVDRASQVSLLRQLLSLLSQCQAEDCPDSNNVSSVVSNVSSVVSQVVDPSHDDYDPDHDCSGSCNVVVNRRNYDHDRDDDDDDDDDDDDDDDDDDDDDDDDDDDDDDDDDDDDDPDPDPDDDDDDDDDDDDDDDDDDDPVVVVVVVVVVVVDDDDLAQFPWFQFDFDDLVLLLVLLVCLQCDAAPVGDRLCVLQQPFDQFADVVLVANDRHGAGSVVLNVCSVVVVDPGVRSSRSRLRSSLSSSCSVDDQPDSSNLSSLLSVLLSCQCRDPNHDDPPPDDPCSNAPANDDDDPDDDPPDDDDPDDTSVVPDQDPVQWDWDQWDDDRSDIDGQQDWDFAQDNVGSSHTWIWGFHIKTAGNPPVRGRPIDTDTFTWDDPVRDDDDPPDDDDPPDIHTDDD

Organism: NCBI:txid84603

pLDDT: mean 76.84, std 22.99, range [23.94, 98.0]